Protein AF-A0A7S1WX90-F1 (afdb_monomer_lite)

pLDDT: mean 71.25, std 18.94, range [32.25, 96.88]

Structure (mmCIF, N/CA/C/O backbone):
data_AF-A0A7S1WX90-F1
#
_entry.id   AF-A0A7S1WX90-F1
#
loop_
_atom_site.group_PDB
_atom_site.id
_atom_site.type_symbol
_atom_site.label_atom_id
_atom_site.label_alt_id
_atom_site.label_comp_id
_atom_site.label_asym_id
_atom_site.label_entity_id
_atom_site.label_seq_id
_atom_site.pdbx_PDB_ins_code
_atom_site.Cartn_x
_atom_site.Cartn_y
_atom_site.Cartn_z
_atom_site.occupancy
_atom_site.B_iso_or_equiv
_atom_site.auth_seq_id
_atom_site.auth_comp_id
_atom_site.auth_asym_id
_atom_site.auth_atom_id
_atom_site.pdbx_PDB_model_num
ATOM 1 N N . LEU A 1 1 ? 24.670 -8.347 8.710 1.00 45.91 1 LEU A N 1
ATOM 2 C CA . LEU A 1 1 ? 24.540 -8.756 10.132 1.00 45.91 1 LEU A CA 1
ATOM 3 C C . LEU A 1 1 ? 23.694 -7.780 10.966 1.00 45.91 1 LEU A C 1
ATOM 5 O O . LEU A 1 1 ? 22.721 -8.216 11.562 1.00 45.91 1 LEU A O 1
ATOM 9 N N . PHE A 1 2 ? 23.994 -6.471 10.973 1.00 32.25 2 PHE A N 1
ATOM 10 C CA . PHE A 1 2 ? 23.272 -5.471 11.787 1.00 32.25 2 PHE A CA 1
ATOM 11 C C . PHE A 1 2 ? 21.766 -5.363 11.463 1.00 32.25 2 PHE A C 1
ATOM 13 O O . PHE A 1 2 ? 20.943 -5.432 12.368 1.00 32.25 2 PHE A O 1
ATOM 20 N N . CYS A 1 3 ? 21.379 -5.326 10.180 1.00 40.75 3 CYS A N 1
ATOM 21 C CA . CYS A 1 3 ? 19.959 -5.334 9.781 1.00 40.75 3 CYS A CA 1
ATOM 22 C C . CYS A 1 3 ? 19.220 -6.618 10.202 1.00 40.75 3 CYS A C 1
ATOM 24 O O . CYS A 1 3 ? 18.050 -6.568 10.570 1.00 40.75 3 CYS A O 1
ATOM 26 N N . ALA A 1 4 ? 19.908 -7.765 10.201 1.00 43.78 4 ALA A N 1
ATOM 27 C CA . ALA A 1 4 ? 19.330 -9.032 10.642 1.00 43.78 4 ALA A CA 1
ATOM 28 C C . ALA A 1 4 ? 19.119 -9.055 12.167 1.00 43.78 4 ALA A C 1
ATOM 30 O O . ALA A 1 4 ? 18.062 -9.474 12.623 1.00 43.78 4 ALA A O 1
ATOM 31 N N . LEU A 1 5 ? 20.071 -8.533 12.951 1.00 35.28 5 LEU A N 1
ATOM 32 C CA . LEU A 1 5 ? 19.946 -8.415 14.411 1.00 35.28 5 LEU A CA 1
ATOM 33 C C . LEU A 1 5 ? 18.842 -7.429 14.828 1.00 35.28 5 LEU A C 1
ATOM 35 O O . LEU A 1 5 ? 18.062 -7.729 15.730 1.00 35.28 5 LEU A O 1
ATOM 39 N N . VAL A 1 6 ? 18.719 -6.290 14.136 1.00 55.03 6 VAL A N 1
ATOM 40 C CA . VAL A 1 6 ? 17.628 -5.324 14.365 1.00 55.03 6 VAL A CA 1
ATOM 41 C C . VAL A 1 6 ? 16.267 -5.939 14.012 1.00 55.03 6 VAL A C 1
ATOM 43 O O . VAL A 1 6 ? 15.314 -5.791 14.774 1.00 55.03 6 VAL A O 1
ATOM 46 N N . SER A 1 7 ? 16.181 -6.696 12.913 1.00 58.22 7 SER A N 1
ATOM 47 C CA . SER A 1 7 ? 14.954 -7.389 12.494 1.00 58.22 7 SER A CA 1
ATOM 48 C C . SER A 1 7 ? 14.509 -8.473 13.488 1.00 58.22 7 SER A C 1
ATOM 50 O O . SER A 1 7 ? 13.318 -8.575 13.794 1.00 58.22 7 SER A O 1
ATOM 52 N N . VAL A 1 8 ? 15.448 -9.242 14.052 1.00 63.28 8 VAL A N 1
ATOM 53 C CA . VAL A 1 8 ? 15.145 -10.278 15.056 1.00 63.28 8 VAL A CA 1
ATOM 54 C C . VAL A 1 8 ? 14.651 -9.651 16.363 1.00 63.28 8 VAL A C 1
ATOM 56 O O . VAL A 1 8 ? 13.613 -10.064 16.878 1.00 63.28 8 VAL A O 1
ATOM 59 N N . ASN A 1 9 ? 15.312 -8.600 16.856 1.00 68.88 9 ASN A N 1
ATOM 60 C CA . ASN A 1 9 ? 14.881 -7.910 18.078 1.00 68.88 9 ASN A CA 1
ATOM 61 C C . ASN A 1 9 ? 13.509 -7.240 17.920 1.00 68.88 9 ASN A C 1
ATOM 63 O O . ASN A 1 9 ? 12.687 -7.299 18.833 1.00 68.88 9 ASN A O 1
ATOM 67 N N . HIS A 1 10 ? 13.229 -6.658 16.751 1.00 72.69 10 HIS A N 1
ATOM 68 C CA . HIS A 1 10 ? 11.923 -6.069 16.463 1.00 72.69 10 HIS A CA 1
ATOM 69 C C . HIS A 1 10 ? 10.814 -7.131 16.402 1.00 72.69 10 HIS A C 1
ATOM 71 O O . HIS A 1 10 ? 9.711 -6.906 16.896 1.00 72.69 10 HIS A O 1
ATOM 77 N N . SER A 1 11 ? 11.113 -8.311 15.853 1.00 72.44 11 SER A N 1
ATOM 78 C CA . SER A 1 11 ? 10.158 -9.424 15.779 1.00 72.44 11 SER A CA 1
ATOM 79 C C . SER A 1 11 ? 9.816 -9.973 17.168 1.00 72.44 11 SER A C 1
ATOM 81 O O . SER A 1 11 ? 8.644 -10.185 17.468 1.00 72.44 11 SER A O 1
ATOM 83 N N . ILE A 1 12 ? 10.811 -10.134 18.049 1.00 76.00 12 ILE A N 1
ATOM 84 C CA . ILE A 1 12 ? 10.590 -10.588 19.434 1.00 76.00 12 ILE A CA 1
ATOM 85 C C . ILE A 1 12 ? 9.771 -9.559 20.218 1.00 76.00 12 ILE A C 1
ATOM 87 O O . ILE A 1 12 ? 8.815 -9.929 20.898 1.00 76.00 12 ILE A O 1
ATOM 91 N N . ALA A 1 13 ? 10.104 -8.269 20.098 1.00 77.81 13 ALA A N 1
ATOM 92 C CA . ALA A 1 13 ? 9.351 -7.202 20.750 1.00 77.81 13 ALA A CA 1
ATOM 93 C C . ALA A 1 13 ? 7.892 -7.166 20.270 1.00 77.81 13 ALA A C 1
ATOM 95 O O . ALA A 1 13 ? 6.982 -7.072 21.090 1.00 77.81 13 ALA A O 1
ATOM 96 N N . HIS A 1 14 ? 7.659 -7.318 18.965 1.00 78.19 14 HIS A N 1
ATOM 97 C CA . HIS A 1 14 ? 6.315 -7.370 18.395 1.00 78.19 14 HIS A CA 1
ATOM 98 C C . HIS A 1 14 ? 5.509 -8.559 18.931 1.00 78.19 14 HIS A C 1
ATOM 100 O O . HIS A 1 14 ? 4.388 -8.388 19.403 1.00 78.19 14 HIS A O 1
ATOM 106 N N . VAL A 1 15 ? 6.096 -9.761 18.931 1.00 78.88 15 VAL A N 1
ATOM 107 C CA . VAL A 1 15 ? 5.449 -10.963 19.480 1.00 78.88 15 VAL A CA 1
ATOM 108 C C . VAL A 1 15 ? 5.147 -10.788 20.969 1.00 78.88 15 VAL A C 1
ATOM 110 O O . VAL A 1 15 ? 4.056 -11.140 21.415 1.00 78.88 15 VAL A O 1
ATOM 113 N N . ALA A 1 16 ? 6.064 -10.202 21.742 1.00 79.94 16 ALA A N 1
ATOM 114 C CA . ALA A 1 16 ? 5.849 -9.937 23.161 1.00 79.94 16 ALA A CA 1
ATOM 115 C C . ALA A 1 16 ? 4.702 -8.942 23.402 1.00 79.94 16 ALA A C 1
ATOM 117 O O . ALA A 1 16 ? 3.862 -9.186 24.269 1.00 79.94 16 ALA A O 1
ATOM 118 N N . VAL A 1 17 ? 4.630 -7.855 22.623 1.00 81.69 17 VAL A N 1
ATOM 119 C CA . VAL A 1 17 ? 3.549 -6.860 22.716 1.00 81.69 17 VAL A CA 1
ATOM 120 C C . VAL A 1 17 ? 2.205 -7.471 22.325 1.00 81.69 17 VAL A C 1
ATOM 122 O O . VAL A 1 17 ? 1.231 -7.282 23.051 1.00 81.69 17 VAL A O 1
ATOM 125 N N . GLU A 1 18 ? 2.144 -8.255 21.247 1.00 80.75 18 GLU A N 1
ATOM 126 C CA . GLU A 1 18 ? 0.918 -8.951 20.831 1.00 80.75 18 GLU A CA 1
ATOM 127 C C . GLU A 1 18 ? 0.458 -9.973 21.877 1.00 80.75 18 GLU A C 1
ATOM 129 O O . GLU A 1 18 ? -0.719 -10.024 22.235 1.00 80.75 18 GLU A O 1
ATOM 134 N N . THR A 1 19 ? 1.399 -10.728 22.451 1.00 79.44 19 THR A N 1
ATOM 135 C CA . THR A 1 19 ? 1.104 -11.695 23.515 1.00 79.44 19 THR A CA 1
ATOM 136 C C . THR A 1 19 ? 0.567 -10.988 24.760 1.00 79.44 19 THR A C 1
ATOM 138 O O . THR A 1 19 ? -0.454 -11.396 25.313 1.00 79.44 19 THR A O 1
ATOM 141 N N . LEU A 1 20 ? 1.192 -9.884 25.182 1.00 79.19 20 LEU A N 1
ATOM 142 C CA . LEU A 1 20 ? 0.694 -9.049 26.281 1.00 79.19 20 LEU A CA 1
ATOM 143 C C . LEU A 1 20 ? -0.696 -8.481 25.977 1.00 79.19 20 LEU A C 1
ATOM 145 O O . LEU A 1 20 ? -1.568 -8.500 26.847 1.00 79.19 20 LEU A O 1
ATOM 149 N N . ALA A 1 21 ? -0.927 -8.034 24.745 1.00 76.94 21 ALA A N 1
ATOM 150 C CA . ALA A 1 21 ? -2.215 -7.518 24.304 1.00 76.94 21 ALA A CA 1
ATOM 151 C C . ALA A 1 21 ? -3.326 -8.583 24.290 1.00 76.94 21 ALA A C 1
ATOM 153 O O . ALA A 1 21 ? -4.495 -8.220 24.384 1.00 76.94 21 ALA A O 1
ATOM 154 N N . CYS A 1 22 ? -2.995 -9.875 24.220 1.00 78.00 22 CYS A N 1
ATOM 155 C CA . CYS A 1 22 ? -3.947 -10.975 24.409 1.00 78.00 22 CYS A CA 1
ATOM 156 C C . CYS A 1 22 ? -4.141 -11.355 25.879 1.00 78.00 22 CYS A C 1
ATOM 158 O O . CYS A 1 22 ? -5.268 -11.556 26.334 1.00 78.00 22 CYS A O 1
ATOM 160 N N . VAL A 1 23 ? -3.045 -11.467 26.633 1.00 80.94 23 VAL A N 1
ATOM 161 C CA . VAL A 1 23 ? -3.073 -11.956 28.016 1.00 80.94 23 VAL A CA 1
ATOM 162 C C . VAL A 1 23 ? -3.728 -10.939 28.947 1.00 80.94 23 VAL A C 1
ATOM 164 O O . VAL A 1 23 ? -4.500 -11.329 29.819 1.00 80.94 23 VAL A O 1
ATOM 167 N N . VAL A 1 24 ? -3.490 -9.638 28.759 1.00 81.19 24 VAL A N 1
ATOM 168 C CA . VAL A 1 24 ? -4.039 -8.592 29.639 1.00 81.19 24 VAL A CA 1
ATOM 169 C C . VAL A 1 24 ? -5.579 -8.573 29.638 1.00 81.19 24 VAL A C 1
ATOM 171 O O . VAL A 1 24 ? -6.150 -8.636 30.730 1.00 81.19 24 VAL A O 1
ATOM 174 N N . PRO A 1 25 ? -6.281 -8.557 28.485 1.00 79.50 25 PRO A N 1
ATOM 175 C CA . PRO A 1 25 ? -7.741 -8.686 28.427 1.00 79.50 25 PRO A CA 1
ATOM 176 C C . PRO A 1 25 ? -8.279 -9.950 29.102 1.00 79.50 25 PRO A C 1
ATOM 178 O O . PRO A 1 25 ? -9.263 -9.876 29.837 1.00 79.50 25 PRO A O 1
ATOM 181 N N . LEU A 1 26 ? -7.626 -11.099 28.891 1.00 79.06 26 LEU A N 1
ATOM 182 C CA . LEU A 1 26 ? -8.035 -12.379 29.476 1.00 79.06 26 LEU A CA 1
ATOM 183 C C . LEU A 1 26 ? -7.852 -12.404 30.994 1.00 79.06 26 LEU A C 1
ATOM 185 O O . LEU A 1 26 ? -8.763 -12.802 31.715 1.00 79.06 26 LEU A O 1
ATOM 189 N N . VAL A 1 27 ? -6.703 -11.946 31.491 1.00 81.94 27 VAL A N 1
ATOM 190 C CA . VAL A 1 27 ? -6.434 -11.838 32.930 1.00 81.94 27 VAL A CA 1
ATOM 191 C C . VAL A 1 27 ? -7.398 -10.846 33.570 1.00 81.94 27 VAL A C 1
ATOM 193 O O . VAL A 1 27 ? -7.916 -11.112 34.651 1.00 81.94 27 VAL A O 1
ATOM 196 N N . TRP A 1 28 ? -7.696 -9.732 32.897 1.00 83.06 28 TRP A N 1
ATOM 197 C CA . TRP A 1 28 ? -8.679 -8.760 33.368 1.00 83.06 28 TRP A CA 1
ATOM 198 C C . TRP A 1 28 ? -10.084 -9.368 33.465 1.00 83.06 28 TRP A C 1
ATOM 200 O O . TRP A 1 28 ? -10.750 -9.220 34.494 1.00 83.06 28 TRP A O 1
ATOM 210 N N . CYS A 1 29 ? -10.503 -10.093 32.428 1.00 80.44 29 CYS A N 1
ATOM 211 C CA . CYS A 1 29 ? -11.756 -10.835 32.391 1.00 80.44 29 CYS A CA 1
ATOM 212 C C . CYS A 1 29 ? -11.834 -11.863 33.527 1.00 80.44 29 CYS A C 1
ATOM 214 O O . CYS A 1 29 ? -12.773 -11.833 34.316 1.00 80.44 29 CYS A O 1
ATOM 216 N N . ALA A 1 30 ? -10.810 -12.709 33.670 1.00 81.56 30 ALA A N 1
ATOM 217 C CA . ALA A 1 30 ? -10.735 -13.753 34.691 1.00 81.56 30 ALA A CA 1
ATOM 218 C C . ALA A 1 30 ? -10.659 -13.194 36.122 1.00 81.56 30 ALA A C 1
ATOM 220 O O . ALA A 1 30 ? -11.155 -13.810 37.064 1.00 81.56 30 ALA A O 1
ATOM 221 N N . ALA A 1 31 ? -10.032 -12.030 36.307 1.00 79.75 31 ALA A N 1
ATOM 222 C CA . ALA A 1 31 ? -9.997 -11.342 37.592 1.00 79.75 31 ALA A CA 1
ATOM 223 C C . ALA A 1 31 ? -11.351 -10.705 37.937 1.00 79.75 31 ALA A C 1
ATOM 225 O O . ALA A 1 31 ? -11.713 -10.644 39.111 1.00 79.75 31 ALA A O 1
ATOM 226 N N . SER A 1 32 ? -12.095 -10.243 36.929 1.00 74.38 32 SER A N 1
ATOM 227 C CA . SER A 1 32 ? -13.392 -9.577 37.107 1.00 74.38 32 SER A CA 1
ATOM 228 C C . SER A 1 32 ? -14.566 -10.556 37.184 1.00 74.38 32 SER A C 1
ATOM 230 O O . SER A 1 32 ? -15.589 -10.215 37.763 1.00 74.38 32 SER A O 1
ATOM 232 N N . SER A 1 33 ? -14.416 -11.774 36.657 1.00 74.44 33 SER A N 1
ATOM 233 C CA . SER A 1 33 ? -15.447 -12.816 36.679 1.00 74.44 33 SER A CA 1
ATOM 234 C C . SER A 1 33 ? -15.503 -13.613 37.985 1.00 74.44 33 SER A C 1
ATOM 236 O O . SER A 1 33 ? -16.362 -14.479 38.133 1.00 74.44 33 SER A O 1
ATOM 238 N N . ARG A 1 34 ? -14.583 -13.387 38.934 1.00 77.12 34 ARG A N 1
ATOM 239 C CA . ARG A 1 34 ? -14.597 -14.107 40.215 1.00 77.12 34 ARG A CA 1
ATOM 240 C C . ARG A 1 34 ? -15.757 -13.599 41.076 1.00 77.12 34 ARG A C 1
ATOM 242 O O . ARG A 1 34 ? -15.736 -12.425 41.452 1.00 77.12 34 ARG A O 1
ATOM 249 N N . PRO A 1 35 ? -16.732 -14.455 41.432 1.00 68.75 35 PRO A N 1
ATOM 250 C CA . PRO A 1 35 ? -17.811 -14.044 42.314 1.00 68.75 35 PRO A CA 1
ATOM 251 C C . PRO A 1 35 ? -17.245 -13.651 43.690 1.00 68.75 35 PRO A C 1
ATOM 253 O O . PRO A 1 35 ? -16.261 -14.249 44.149 1.00 68.75 35 PRO A O 1
ATOM 256 N N . PRO A 1 36 ? -17.831 -12.648 44.367 1.00 70.12 36 PRO A N 1
ATOM 257 C CA . PRO A 1 36 ? -17.462 -12.340 45.742 1.00 70.12 36 PRO A CA 1
ATOM 258 C C . PRO A 1 36 ? -17.718 -13.568 46.630 1.00 70.12 36 PRO A C 1
ATOM 260 O O . PRO A 1 36 ? -18.739 -14.236 46.490 1.00 70.12 36 PRO A O 1
ATOM 263 N N . LYS A 1 37 ? -16.791 -13.868 47.552 1.00 78.31 37 LYS A N 1
ATOM 264 C CA . LYS A 1 37 ? -16.920 -15.012 48.479 1.00 78.31 37 LYS A CA 1
ATOM 265 C C . LYS A 1 37 ? -18.134 -14.893 49.411 1.00 78.31 37 LYS A C 1
ATOM 267 O O . LYS A 1 37 ? -18.677 -15.910 49.825 1.00 78.31 37 LYS A O 1
ATOM 272 N N . ASP A 1 38 ? -18.572 -13.667 49.692 1.00 82.06 38 ASP A N 1
ATOM 273 C CA . ASP A 1 38 ? -19.698 -13.382 50.576 1.00 82.06 38 ASP A CA 1
ATOM 274 C C . ASP A 1 38 ? -20.927 -12.981 49.750 1.00 82.06 38 ASP A C 1
ATOM 276 O O . ASP A 1 38 ? -21.017 -11.850 49.269 1.00 82.06 38 ASP A O 1
ATOM 280 N N . ALA A 1 39 ? -21.904 -13.883 49.620 1.00 66.25 39 ALA A N 1
ATOM 281 C CA . ALA A 1 39 ? -23.134 -13.646 48.852 1.00 66.25 39 ALA A CA 1
ATOM 282 C C . ALA A 1 39 ? -24.009 -12.496 49.402 1.00 66.25 39 ALA A C 1
ATOM 284 O O . ALA A 1 39 ? -24.847 -11.959 48.683 1.00 66.25 39 ALA A O 1
ATOM 285 N N . GLN A 1 40 ? -23.815 -12.102 50.666 1.00 71.25 40 GLN A N 1
ATOM 286 C CA . GLN A 1 40 ? -24.545 -1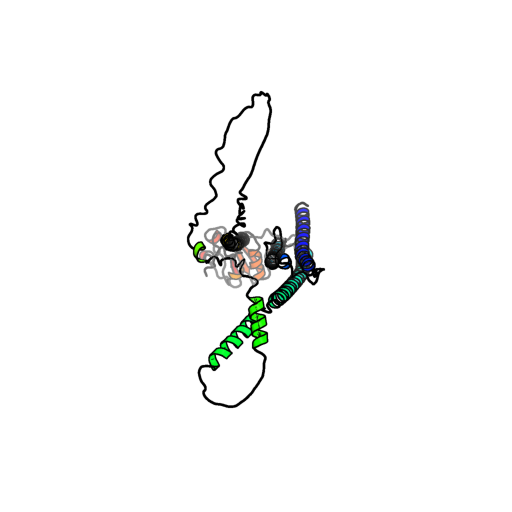0.998 51.305 1.00 71.25 40 GLN A CA 1
ATOM 287 C C . GLN A 1 40 ? -23.892 -9.626 51.106 1.00 71.25 40 GLN A C 1
ATOM 289 O O . GLN A 1 40 ? -24.517 -8.600 51.382 1.00 71.25 40 GLN A O 1
ATOM 294 N N . LYS A 1 41 ? -22.640 -9.569 50.638 1.00 68.25 41 LYS A N 1
ATOM 295 C CA . LYS A 1 41 ? -21.982 -8.289 50.386 1.00 68.25 41 LYS A CA 1
ATOM 296 C C . LYS A 1 41 ? -22.552 -7.735 49.085 1.00 68.25 41 LYS A C 1
ATOM 298 O O . LYS A 1 41 ? -22.323 -8.308 48.022 1.00 68.25 41 LYS A O 1
ATOM 303 N N . LEU A 1 42 ? -23.322 -6.645 49.193 1.00 62.12 42 LEU A N 1
ATOM 304 C CA . LEU A 1 42 ? -23.796 -5.857 48.051 1.00 62.12 42 LEU A CA 1
ATOM 305 C C . LEU A 1 42 ? -22.676 -5.771 47.010 1.00 62.12 42 LEU A C 1
ATOM 307 O O . LEU A 1 42 ? -21.537 -5.480 47.389 1.00 62.12 42 LEU A O 1
ATOM 311 N N . TRP A 1 43 ? -23.001 -6.041 45.740 1.00 62.53 43 TRP A N 1
ATOM 312 C CA . TRP A 1 43 ? -22.027 -6.042 44.648 1.00 62.53 43 TRP A CA 1
ATOM 313 C C . TRP A 1 43 ? -21.120 -4.814 44.770 1.00 62.53 43 TRP A C 1
ATOM 315 O O . TRP A 1 43 ? -21.619 -3.685 44.717 1.00 62.53 43 TRP A O 1
ATOM 325 N N . PRO A 1 44 ? -19.816 -5.008 45.018 1.00 62.88 44 PRO A N 1
ATOM 326 C CA . PRO A 1 44 ? -18.953 -3.898 45.364 1.00 62.88 44 PRO A CA 1
ATOM 327 C C . PRO A 1 44 ? -18.873 -2.940 44.170 1.00 62.88 44 PRO A C 1
ATOM 329 O O . PRO A 1 44 ? -18.664 -3.380 43.041 1.00 62.88 44 PRO A O 1
ATOM 332 N N . GLU A 1 45 ? -18.982 -1.623 44.404 1.00 66.88 45 GLU A N 1
ATOM 333 C CA . GLU A 1 45 ? -18.709 -0.583 43.383 1.00 66.88 45 GLU A CA 1
ATOM 334 C C . GLU A 1 45 ? -17.338 -0.796 42.704 1.00 66.88 45 GLU A C 1
ATOM 336 O O . GLU A 1 45 ? -17.097 -0.368 41.572 1.00 66.88 45 GLU A O 1
ATOM 341 N N . GLU A 1 46 ? -16.459 -1.535 43.379 1.00 68.44 46 GLU A N 1
ATOM 342 C CA . GLU A 1 46 ? -15.168 -2.019 42.910 1.00 68.44 46 GLU A CA 1
ATOM 343 C C . GLU A 1 46 ? -15.253 -2.902 41.660 1.00 68.44 46 GLU A C 1
ATOM 345 O O . GLU A 1 46 ? -14.284 -2.956 40.911 1.00 68.44 46 GLU A O 1
ATOM 350 N N . ALA A 1 47 ? -16.375 -3.579 41.398 1.00 68.25 47 ALA A N 1
ATOM 351 C CA . ALA A 1 47 ? -16.565 -4.372 40.184 1.00 68.25 47 ALA A CA 1
ATOM 352 C C . ALA A 1 47 ? -16.721 -3.476 38.943 1.00 68.25 47 ALA A C 1
ATOM 354 O O . ALA A 1 47 ? -16.157 -3.768 37.890 1.00 68.25 47 ALA A O 1
ATOM 355 N N . ALA A 1 48 ? -17.418 -2.343 39.074 1.00 72.56 48 ALA A N 1
ATOM 356 C CA . ALA A 1 48 ? -17.636 -1.400 37.975 1.00 72.56 48 ALA A CA 1
ATOM 357 C C . ALA A 1 48 ? -16.446 -0.446 37.768 1.00 72.56 48 ALA A C 1
ATOM 359 O O . ALA A 1 48 ? -16.134 -0.055 36.635 1.00 72.56 48 ALA A O 1
ATOM 360 N N . TYR A 1 49 ? -15.754 -0.084 38.853 1.00 76.69 49 TYR A N 1
ATOM 361 C CA . TYR A 1 49 ? -14.657 0.880 38.833 1.00 76.69 49 TYR A CA 1
ATOM 362 C C . TYR A 1 49 ? -13.336 0.273 39.318 1.00 76.69 49 TYR A C 1
ATOM 364 O O . TYR A 1 49 ? -13.253 -0.372 40.356 1.00 76.69 49 TYR A O 1
ATOM 372 N N . GLY A 1 50 ? -12.264 0.487 38.558 1.00 74.50 50 GLY A N 1
ATOM 373 C CA . GLY A 1 50 ? -10.921 -0.011 38.856 1.00 74.50 50 GLY A CA 1
ATOM 374 C C . GLY A 1 50 ? -9.875 1.097 38.962 1.00 74.50 50 GLY A C 1
ATOM 375 O O . GLY A 1 50 ? -10.158 2.286 38.766 1.00 74.50 50 GLY A O 1
ATOM 376 N N . GLY A 1 51 ? -8.646 0.675 39.268 1.00 70.75 51 GLY A N 1
ATOM 377 C CA . GLY A 1 51 ? -7.459 1.527 39.352 1.00 70.75 51 GLY A CA 1
ATOM 378 C C . GLY A 1 51 ? -7.291 2.262 40.690 1.00 70.75 51 GLY A C 1
ATOM 379 O O . GLY A 1 51 ? -8.135 2.139 41.585 1.00 70.75 51 GLY A O 1
ATOM 380 N N . PRO A 1 52 ? -6.206 3.047 40.839 1.00 63.44 52 PRO A N 1
ATOM 381 C CA . PRO A 1 52 ? -5.973 3.844 42.037 1.00 63.44 52 PRO A CA 1
ATOM 382 C C . PRO A 1 52 ? -7.173 4.769 42.284 1.00 63.44 52 PRO A C 1
ATOM 384 O O . PRO A 1 52 ? -7.546 5.591 41.442 1.00 63.44 52 PRO A O 1
ATOM 387 N N . CYS A 1 53 ? -7.796 4.600 43.452 1.00 72.38 53 CYS A N 1
ATOM 388 C CA . CYS A 1 53 ? -8.995 5.306 43.915 1.00 72.38 53 CYS A CA 1
ATOM 389 C C . CYS A 1 53 ? -10.342 4.914 43.268 1.00 72.38 53 CYS A C 1
ATOM 391 O O . CYS A 1 53 ? -11.285 5.689 43.432 1.00 72.38 53 CYS A O 1
ATOM 393 N N . GLN A 1 54 ? -10.460 3.782 42.551 1.00 73.56 54 GLN A N 1
ATOM 394 C CA . GLN A 1 54 ? -11.736 3.299 41.971 1.00 73.56 54 GLN A CA 1
ATOM 395 C C . GLN A 1 54 ? -12.421 4.348 41.073 1.00 73.56 54 GLN A C 1
ATOM 397 O O . GLN A 1 54 ? -13.615 4.625 41.173 1.00 73.56 54 GLN A O 1
ATOM 402 N N . ARG A 1 55 ? -11.642 5.026 40.223 1.00 73.06 55 ARG A N 1
ATOM 403 C CA . ARG A 1 55 ? -12.142 6.149 39.403 1.00 73.06 55 ARG A CA 1
ATOM 404 C C . ARG A 1 55 ? -12.293 5.828 37.930 1.00 73.06 55 ARG A C 1
ATOM 406 O O . ARG A 1 55 ? -12.947 6.607 37.236 1.00 73.06 55 ARG A O 1
ATOM 413 N N . LEU A 1 56 ? -11.678 4.751 37.451 1.00 74.81 56 LEU A N 1
ATOM 414 C CA . LEU A 1 56 ? -11.725 4.390 36.044 1.00 74.81 56 LEU A CA 1
ATOM 415 C C . LEU A 1 56 ? -12.827 3.350 35.823 1.00 74.81 56 LEU A C 1
ATOM 417 O O . LEU A 1 56 ? -12.751 2.280 36.427 1.00 74.81 56 LEU A O 1
ATOM 421 N N . PRO A 1 57 ? -13.847 3.633 34.991 1.00 81.56 57 PRO A N 1
ATOM 422 C CA . PRO A 1 57 ? -14.816 2.615 34.604 1.00 81.56 57 PRO A CA 1
ATOM 423 C C . PRO A 1 57 ? -14.071 1.494 33.881 1.00 81.56 57 PRO A C 1
ATOM 425 O O . PRO A 1 57 ? -13.435 1.733 32.849 1.00 81.56 57 PRO A O 1
ATOM 428 N N . ARG A 1 58 ? -14.093 0.284 34.454 1.00 81.06 58 ARG A N 1
ATOM 429 C CA . ARG A 1 58 ? -13.230 -0.809 33.986 1.00 81.06 58 ARG A CA 1
ATOM 430 C C . ARG A 1 58 ? -13.559 -1.215 32.549 1.00 81.06 58 ARG A C 1
ATOM 432 O O . ARG A 1 58 ? -12.642 -1.409 31.763 1.00 81.06 58 ARG A O 1
ATOM 439 N N . PHE A 1 59 ? -14.846 -1.238 32.194 1.00 82.56 59 PHE A N 1
ATOM 440 C CA . PHE A 1 59 ? -15.304 -1.524 30.831 1.00 82.56 59 PHE A CA 1
ATOM 441 C C . PHE A 1 59 ? -14.784 -0.506 29.814 1.00 82.56 59 PHE A C 1
ATOM 443 O O . PHE A 1 59 ? -14.282 -0.893 28.769 1.00 82.56 59 PHE A O 1
ATOM 450 N N . THR A 1 60 ? -14.807 0.793 30.132 1.00 81.88 60 THR A N 1
ATOM 451 C CA . THR A 1 60 ? -14.253 1.812 29.227 1.00 81.88 60 THR A CA 1
ATOM 452 C C . THR A 1 60 ? -12.744 1.650 29.062 1.00 81.88 60 THR A C 1
ATOM 454 O O . THR A 1 60 ? -12.238 1.785 27.954 1.00 81.88 60 THR A O 1
ATOM 457 N N . ALA A 1 61 ? -12.023 1.341 30.146 1.00 82.75 61 ALA A N 1
ATOM 458 C CA . ALA A 1 61 ? -10.588 1.069 30.077 1.00 82.75 61 ALA A CA 1
ATOM 459 C C . ALA A 1 61 ? -10.290 -0.144 29.183 1.00 82.75 61 ALA A C 1
ATOM 461 O O . ALA A 1 61 ? -9.398 -0.075 28.341 1.00 82.75 61 ALA A O 1
ATOM 462 N N . PHE A 1 62 ? -11.072 -1.216 29.334 1.00 84.25 62 PHE A N 1
ATOM 463 C CA . PHE A 1 62 ? -10.994 -2.411 28.504 1.00 84.25 62 PHE A CA 1
ATOM 464 C C . PHE A 1 62 ? -11.246 -2.091 27.025 1.00 84.25 62 PHE A C 1
ATOM 466 O O . PHE A 1 62 ? -10.414 -2.427 26.190 1.00 84.25 62 PHE A O 1
ATOM 473 N N . SER A 1 63 ? -12.329 -1.377 26.696 1.00 83.94 63 SER A N 1
ATOM 474 C CA . SER A 1 63 ? -12.644 -1.004 25.311 1.00 83.94 63 SER A CA 1
ATOM 475 C C . SER A 1 63 ? -11.545 -0.152 24.675 1.00 83.94 63 SER A C 1
ATOM 477 O O . SER A 1 63 ? -11.164 -0.395 23.535 1.00 83.94 63 SER A O 1
ATOM 479 N N . VAL A 1 64 ? -11.000 0.826 25.408 1.00 84.25 64 VAL A N 1
ATOM 480 C CA . VAL A 1 64 ? -9.909 1.677 24.904 1.00 84.25 64 VAL A CA 1
ATOM 481 C C . VAL A 1 64 ? -8.640 0.863 24.663 1.00 84.25 64 VAL A C 1
ATOM 483 O O . VAL A 1 64 ? -8.010 1.027 23.621 1.00 84.25 64 VAL A O 1
ATOM 486 N N . LEU A 1 65 ? -8.273 -0.027 25.591 1.00 82.50 65 LEU A N 1
ATOM 487 C CA . LEU A 1 65 ? -7.116 -0.911 25.425 1.00 82.50 65 LEU A CA 1
ATOM 488 C C . LEU A 1 65 ? -7.300 -1.870 24.245 1.00 82.50 65 LEU A C 1
ATOM 490 O O . LEU A 1 65 ? -6.361 -2.052 23.476 1.00 82.50 65 LEU A O 1
ATOM 494 N N . ALA A 1 66 ? -8.499 -2.429 24.069 1.00 83.69 66 ALA A N 1
ATOM 495 C CA . ALA A 1 66 ? -8.814 -3.308 22.949 1.00 83.69 66 ALA A CA 1
ATOM 496 C C . ALA A 1 66 ? -8.646 -2.576 21.608 1.00 83.69 66 ALA A C 1
ATOM 498 O O . ALA A 1 66 ? -7.868 -3.024 20.768 1.00 83.69 66 ALA A O 1
ATOM 499 N N . VAL A 1 67 ? -9.262 -1.399 21.450 1.00 83.56 67 VAL A N 1
ATOM 500 C CA . VAL A 1 67 ? -9.134 -0.579 20.231 1.00 83.56 67 VAL A CA 1
ATOM 501 C C . VAL A 1 67 ? -7.678 -0.182 19.977 1.00 83.56 67 VAL A C 1
ATOM 503 O O . VAL A 1 67 ? -7.191 -0.309 18.856 1.00 83.56 67 VAL A O 1
ATOM 506 N N . ALA A 1 68 ? -6.952 0.261 21.008 1.00 83.31 68 ALA A N 1
ATOM 507 C CA . ALA A 1 68 ? -5.541 0.614 20.868 1.00 83.31 68 ALA A CA 1
ATOM 508 C C . ALA A 1 68 ? -4.689 -0.588 20.429 1.00 83.31 68 ALA A C 1
ATOM 510 O O . ALA A 1 68 ? -3.814 -0.440 19.577 1.00 83.31 68 ALA A O 1
ATOM 511 N N . SER A 1 69 ? -4.964 -1.778 20.972 1.00 82.88 69 SER A N 1
ATOM 512 C CA . SER A 1 69 ? -4.256 -3.002 20.595 1.00 82.88 69 SER A CA 1
ATOM 513 C C . SER A 1 69 ? -4.556 -3.451 19.162 1.00 82.88 69 SER A C 1
ATOM 515 O O . SER A 1 69 ? -3.643 -3.886 18.466 1.00 82.88 69 SER A O 1
ATOM 517 N N . GLU A 1 70 ? -5.791 -3.284 18.678 1.00 84.81 70 GLU A N 1
ATOM 518 C CA . GLU A 1 70 ? -6.134 -3.585 17.283 1.00 84.81 70 GLU A CA 1
ATOM 519 C C . GLU A 1 70 ? -5.483 -2.616 16.302 1.00 84.81 70 GLU A C 1
ATOM 521 O O . GLU A 1 70 ? -4.927 -3.046 15.291 1.00 84.81 70 GLU A O 1
ATOM 526 N N . LEU A 1 71 ? -5.489 -1.318 16.615 1.00 85.38 71 LEU A N 1
ATOM 527 C CA . LEU A 1 71 ? -4.796 -0.318 15.805 1.00 85.38 71 LEU A CA 1
ATOM 528 C C . LEU A 1 71 ? -3.296 -0.608 15.740 1.00 85.38 71 LEU A C 1
ATOM 530 O O . LEU A 1 71 ? -2.717 -0.568 14.657 1.00 85.38 71 LEU A O 1
ATOM 534 N N . TYR A 1 72 ? -2.679 -0.950 16.874 1.00 84.62 72 TYR A N 1
ATOM 535 C CA . TYR A 1 72 ? -1.265 -1.317 16.921 1.00 84.62 72 TYR A CA 1
ATOM 536 C C . TYR A 1 72 ? -0.964 -2.561 16.076 1.00 84.62 72 TYR A C 1
ATOM 538 O O . TYR A 1 72 ? -0.015 -2.549 15.293 1.00 84.62 72 TYR A O 1
ATOM 546 N N . SER A 1 73 ? -1.786 -3.605 16.198 1.00 84.62 73 SER A N 1
ATOM 547 C CA . SER A 1 73 ? -1.620 -4.872 15.478 1.00 84.62 73 SER A CA 1
ATOM 548 C C . SER A 1 73 ? -1.763 -4.689 13.963 1.00 84.62 73 SER A C 1
ATOM 550 O O . SER A 1 73 ? -0.911 -5.117 13.184 1.00 84.62 73 SER A O 1
ATOM 552 N N . THR A 1 74 ? -2.785 -3.936 13.544 1.00 84.44 74 THR A N 1
ATOM 553 C CA . THR A 1 74 ? -3.061 -3.635 12.131 1.00 84.44 74 THR A CA 1
ATOM 554 C C . THR A 1 74 ? -1.960 -2.775 11.522 1.00 84.44 74 THR A C 1
ATOM 556 O O . THR A 1 74 ? -1.471 -3.063 10.429 1.00 84.44 74 THR A O 1
ATOM 559 N N . PHE A 1 75 ? -1.531 -1.738 12.246 1.00 85.75 75 PHE A N 1
ATOM 560 C CA . PHE A 1 75 ? -0.447 -0.863 11.814 1.00 85.75 75 PHE A CA 1
ATOM 561 C C . PHE A 1 75 ? 0.872 -1.625 11.691 1.00 85.75 75 PHE A C 1
ATOM 563 O O . PHE A 1 75 ? 1.569 -1.484 10.691 1.00 85.75 75 PHE A O 1
ATOM 570 N N . SER A 1 76 ? 1.201 -2.461 12.673 1.00 84.12 76 SER A N 1
ATOM 571 C CA . SER A 1 76 ? 2.457 -3.209 12.675 1.00 84.12 76 SER A CA 1
ATOM 572 C C . SER A 1 76 ? 2.495 -4.272 11.576 1.00 84.12 76 SER A C 1
ATOM 574 O O . SER A 1 76 ? 3.516 -4.413 10.905 1.00 84.12 76 SER A O 1
ATOM 576 N N . ALA A 1 77 ? 1.378 -4.961 11.320 1.00 84.50 77 ALA A N 1
ATOM 577 C CA . ALA A 1 77 ? 1.260 -5.894 10.202 1.00 84.50 77 ALA A CA 1
ATOM 578 C C . ALA A 1 77 ? 1.418 -5.185 8.845 1.00 84.50 77 ALA A C 1
ATOM 580 O O . ALA A 1 77 ? 2.202 -5.627 8.006 1.00 84.50 77 ALA A O 1
ATOM 581 N N . ALA A 1 78 ? 0.736 -4.051 8.647 1.00 85.62 78 ALA A N 1
ATOM 582 C CA . ALA A 1 78 ? 0.854 -3.257 7.424 1.00 85.62 78 ALA A CA 1
ATOM 583 C C . ALA A 1 78 ? 2.281 -2.721 7.226 1.00 85.62 78 ALA A C 1
ATOM 585 O O . ALA A 1 78 ? 2.826 -2.785 6.125 1.00 85.62 78 ALA A O 1
ATOM 586 N N . TRP A 1 79 ? 2.909 -2.246 8.303 1.00 86.12 79 TRP A N 1
ATOM 587 C CA . TRP A 1 79 ? 4.284 -1.755 8.291 1.00 86.12 79 TRP A CA 1
ATOM 588 C C . TRP A 1 79 ? 5.288 -2.848 7.912 1.00 86.12 79 TRP A C 1
ATOM 590 O O . TRP A 1 79 ? 6.180 -2.605 7.102 1.00 86.12 79 TRP A O 1
ATOM 600 N N . LEU A 1 80 ? 5.133 -4.062 8.455 1.00 84.19 80 LEU A N 1
ATOM 601 C CA . LEU A 1 80 ? 5.995 -5.200 8.127 1.00 84.19 80 LEU A CA 1
ATOM 602 C C . LEU A 1 80 ? 5.901 -5.596 6.651 1.00 84.19 80 LEU A C 1
ATOM 604 O O . LEU A 1 80 ? 6.930 -5.883 6.046 1.00 84.19 80 LEU A O 1
ATOM 608 N N . VAL A 1 81 ? 4.698 -5.579 6.067 1.00 84.75 81 VAL A N 1
ATOM 609 C CA . VAL A 1 81 ? 4.503 -5.858 4.635 1.00 84.75 81 VAL A CA 1
ATOM 610 C C . VAL A 1 81 ? 5.126 -4.754 3.782 1.00 84.75 81 VAL A C 1
ATOM 612 O O . VAL A 1 81 ? 5.846 -5.049 2.834 1.00 84.75 81 VAL A O 1
ATOM 615 N N . ALA A 1 82 ? 4.900 -3.486 4.137 1.00 86.62 82 ALA A N 1
ATOM 616 C CA . ALA A 1 82 ? 5.411 -2.343 3.382 1.00 86.62 82 ALA A CA 1
ATOM 617 C C . ALA A 1 82 ? 6.947 -2.253 3.383 1.00 86.62 82 ALA A C 1
ATOM 619 O O . ALA A 1 82 ? 7.537 -1.793 2.409 1.00 86.62 82 ALA A O 1
ATOM 620 N N . MET A 1 83 ? 7.595 -2.687 4.467 1.00 85.25 83 MET A N 1
ATOM 621 C CA . MET A 1 83 ? 9.052 -2.619 4.627 1.00 85.25 83 MET A CA 1
ATOM 622 C C . MET A 1 83 ? 9.784 -3.905 4.221 1.00 85.25 83 MET A C 1
ATOM 624 O O . MET A 1 83 ? 11.010 -3.960 4.334 1.00 85.25 83 MET A O 1
ATOM 628 N N . ALA A 1 84 ? 9.079 -4.949 3.778 1.00 84.56 84 ALA A N 1
ATOM 629 C CA . ALA A 1 84 ? 9.708 -6.208 3.397 1.00 84.56 84 ALA A CA 1
ATOM 630 C C . ALA A 1 84 ? 10.462 -6.071 2.054 1.00 84.56 84 ALA A C 1
ATOM 632 O O . ALA A 1 84 ? 9.847 -5.729 1.044 1.00 84.56 84 ALA A O 1
ATOM 633 N N . PRO A 1 85 ? 11.781 -6.355 1.990 1.00 87.94 85 PRO A N 1
ATOM 634 C CA . PRO A 1 85 ? 12.479 -6.426 0.709 1.00 87.94 85 PRO A CA 1
ATOM 635 C C . PRO A 1 85 ? 11.913 -7.528 -0.199 1.00 87.94 85 PRO A C 1
ATOM 637 O O . PRO A 1 85 ? 11.448 -8.561 0.278 1.00 87.94 85 PRO A O 1
ATOM 640 N N . CYS A 1 86 ? 12.043 -7.354 -1.519 1.00 87.94 86 CYS A N 1
ATOM 641 C CA . CYS A 1 86 ? 11.513 -8.292 -2.523 1.00 87.94 86 CYS A CA 1
ATOM 642 C C . CYS A 1 86 ? 12.071 -9.725 -2.399 1.00 87.94 86 CYS A C 1
ATOM 644 O O . CYS A 1 86 ? 11.429 -10.669 -2.843 1.00 87.94 86 CYS A O 1
ATOM 646 N N . ASN A 1 87 ? 13.237 -9.893 -1.765 1.00 91.00 87 ASN A N 1
ATOM 647 C CA . ASN A 1 87 ? 13.912 -11.186 -1.598 1.00 91.00 87 ASN A CA 1
ATOM 648 C C . ASN A 1 87 ? 13.721 -11.803 -0.199 1.00 91.00 87 ASN A C 1
ATOM 650 O O . ASN A 1 87 ? 14.500 -12.667 0.204 1.00 91.00 87 ASN A O 1
ATOM 654 N N . VAL A 1 88 ? 12.747 -11.339 0.591 1.00 88.00 88 VAL A N 1
ATOM 655 C CA . VAL A 1 88 ? 12.468 -11.937 1.906 1.00 88.00 88 VAL A CA 1
ATOM 656 C C . VAL A 1 88 ? 11.745 -13.265 1.744 1.00 88.00 88 VAL A C 1
ATOM 658 O O . VAL A 1 88 ? 10.793 -13.384 0.978 1.00 88.00 88 VAL A O 1
ATOM 661 N N . GLU A 1 89 ? 12.170 -14.260 2.521 1.00 90.88 89 GLU A N 1
ATOM 662 C CA . GLU A 1 89 ? 11.479 -15.542 2.588 1.00 90.88 89 GLU A CA 1
ATOM 663 C C . GLU A 1 89 ? 10.009 -15.338 3.006 1.00 90.88 89 GLU A C 1
ATOM 665 O O . GLU A 1 89 ? 9.742 -14.715 4.043 1.00 90.88 89 GLU A O 1
ATOM 670 N N . PRO A 1 90 ? 9.038 -15.884 2.253 1.00 85.81 90 PRO A N 1
ATOM 671 C CA . PRO A 1 90 ? 7.621 -15.547 2.407 1.00 85.81 90 PRO A CA 1
ATOM 672 C C . PRO A 1 90 ? 7.075 -15.866 3.805 1.00 85.81 90 PRO A C 1
ATOM 674 O O . PRO A 1 90 ? 6.208 -15.156 4.317 1.00 85.81 90 PRO A O 1
ATOM 677 N N . TRP A 1 91 ? 7.623 -16.883 4.479 1.00 84.19 91 TRP A N 1
ATOM 678 C CA . TRP A 1 91 ? 7.194 -17.269 5.823 1.00 84.19 91 TRP A CA 1
ATOM 679 C C . TRP A 1 91 ? 7.396 -16.158 6.863 1.00 84.19 91 TRP A C 1
ATOM 681 O O . TRP A 1 91 ? 6.623 -16.088 7.815 1.00 84.19 91 TRP A O 1
ATOM 691 N N . ARG A 1 92 ? 8.366 -15.248 6.681 1.00 81.94 92 ARG A N 1
ATOM 692 C CA . ARG A 1 92 ? 8.592 -14.128 7.616 1.00 81.94 92 ARG A CA 1
ATOM 693 C C . ARG A 1 92 ? 7.466 -13.101 7.603 1.00 81.94 92 ARG A C 1
ATOM 695 O O . ARG A 1 92 ? 7.250 -12.436 8.610 1.00 81.94 92 ARG A O 1
ATOM 702 N N . VAL A 1 93 ? 6.755 -12.984 6.483 1.00 82.75 93 VAL A N 1
ATOM 703 C CA . VAL A 1 93 ? 5.585 -12.107 6.338 1.00 82.75 93 VAL A CA 1
ATOM 704 C C . VAL A 1 93 ? 4.304 -12.857 6.716 1.00 82.75 93 VAL A C 1
ATOM 706 O O . VAL A 1 93 ? 3.424 -12.295 7.363 1.00 82.75 93 VAL A O 1
ATOM 709 N N . ILE A 1 94 ? 4.218 -14.150 6.386 1.00 84.50 94 ILE A N 1
ATOM 710 C CA . ILE A 1 94 ? 3.036 -14.983 6.664 1.00 84.50 94 ILE A CA 1
ATOM 711 C C . ILE A 1 94 ? 2.883 -15.286 8.163 1.00 84.50 94 ILE A C 1
ATOM 713 O O . ILE A 1 94 ? 1.778 -15.208 8.694 1.00 84.50 94 ILE A O 1
ATOM 717 N N . LEU A 1 95 ? 3.969 -15.601 8.877 1.00 83.00 95 LEU A N 1
ATOM 718 C CA . LEU A 1 95 ? 3.922 -15.966 10.299 1.00 83.00 95 LEU A CA 1
ATOM 719 C C . LEU A 1 95 ? 3.270 -14.891 11.200 1.00 83.00 95 LEU A C 1
ATOM 721 O O . LEU A 1 95 ? 2.369 -15.249 11.965 1.00 83.00 95 LEU A O 1
ATOM 725 N N . PRO A 1 96 ? 3.648 -13.594 11.139 1.00 80.44 96 PRO A N 1
ATOM 726 C CA . PRO A 1 96 ? 2.989 -12.559 11.938 1.00 80.44 96 PRO A CA 1
ATOM 727 C C . PRO A 1 96 ? 1.519 -12.370 11.549 1.00 80.44 96 PRO A C 1
ATOM 729 O O . PRO A 1 96 ? 0.703 -12.088 12.422 1.00 80.44 96 PRO A O 1
ATOM 732 N N . TYR A 1 97 ? 1.156 -12.597 10.283 1.00 82.50 97 TYR A N 1
ATOM 733 C CA . TYR A 1 97 ? -0.240 -12.577 9.851 1.00 82.50 97 TYR A CA 1
ATOM 734 C C . TYR A 1 97 ? -1.049 -13.723 10.484 1.00 82.50 97 TYR A C 1
ATOM 736 O O . TYR A 1 97 ? -2.097 -13.483 11.080 1.00 82.50 97 TYR A O 1
ATOM 744 N N . CYS A 1 98 ? -0.536 -14.958 10.448 1.00 84.50 98 CYS A N 1
ATOM 745 C CA . CYS A 1 98 ? -1.174 -16.113 11.091 1.00 84.50 98 CYS A CA 1
ATOM 746 C C . CYS A 1 98 ? -1.304 -15.940 12.613 1.00 84.50 98 CYS A C 1
ATOM 748 O O . CYS A 1 98 ? -2.345 -16.266 13.185 1.00 84.50 98 CYS A O 1
ATOM 750 N N . LEU A 1 99 ? -0.277 -15.391 13.272 1.00 82.38 99 LEU A N 1
ATOM 751 C CA . LEU A 1 99 ? -0.339 -15.045 14.695 1.00 82.38 99 LEU A CA 1
ATOM 752 C C . LEU A 1 99 ? -1.389 -13.961 14.966 1.00 82.38 99 LEU A C 1
ATOM 754 O O . LEU A 1 99 ? -2.146 -14.077 15.929 1.00 82.38 99 LEU A O 1
ATOM 758 N N . GLY A 1 100 ? -1.489 -12.959 14.088 1.00 82.75 100 GLY A N 1
ATOM 759 C CA . GLY A 1 100 ? -2.513 -11.918 14.143 1.00 82.75 100 GLY A CA 1
ATOM 760 C C . GLY A 1 100 ? -3.938 -12.477 14.145 1.00 82.75 100 GLY A C 1
ATOM 761 O O . GLY A 1 100 ? -4.786 -11.977 14.880 1.00 82.75 100 GLY A O 1
ATOM 762 N N . VAL A 1 101 ? -4.200 -13.567 13.412 1.00 83.19 101 VAL A N 1
ATOM 763 C CA . VAL A 1 101 ? -5.512 -14.243 13.425 1.00 83.19 101 VAL A CA 1
ATOM 764 C C . VAL A 1 101 ? -5.826 -14.827 14.804 1.00 83.19 101 VAL A C 1
ATOM 766 O O . VAL A 1 101 ? -6.913 -14.598 15.332 1.00 83.19 101 VAL A O 1
ATOM 769 N N . VAL A 1 102 ? -4.883 -15.543 15.426 1.00 81.50 102 VAL A N 1
ATOM 770 C CA . VAL A 1 102 ? -5.078 -16.110 16.776 1.00 81.50 102 VAL A CA 1
ATOM 771 C C . VAL A 1 102 ? -5.315 -14.996 17.795 1.00 81.50 102 VAL A C 1
ATOM 773 O O . VAL A 1 102 ? -6.230 -15.078 18.615 1.00 81.50 102 VAL A O 1
ATOM 776 N N . VAL A 1 103 ? -4.530 -13.922 17.702 1.00 82.38 103 VAL A N 1
ATOM 777 C CA . VAL A 1 103 ? -4.671 -12.721 18.529 1.00 82.38 103 VAL A CA 1
ATOM 778 C C . VAL A 1 103 ? -6.063 -12.103 18.371 1.00 82.38 103 VAL A C 1
ATOM 780 O O . VAL A 1 103 ? -6.723 -11.814 19.371 1.00 82.38 103 VAL A O 1
ATOM 783 N N . ALA A 1 104 ? -6.540 -11.946 17.134 1.00 83.06 104 ALA A N 1
ATOM 784 C CA . ALA A 1 104 ? -7.861 -11.402 16.836 1.00 83.06 104 ALA A CA 1
ATOM 785 C C . ALA A 1 104 ? -8.987 -12.276 17.410 1.00 83.06 104 ALA A C 1
ATOM 787 O O . ALA A 1 104 ? -9.917 -11.750 18.020 1.00 83.06 104 ALA A O 1
ATOM 788 N N . VAL A 1 105 ? -8.881 -13.606 17.303 1.00 84.81 105 VAL A N 1
ATOM 789 C CA . VAL A 1 105 ? -9.858 -14.544 17.887 1.00 84.81 105 VAL A CA 1
ATOM 790 C C . VAL A 1 105 ? -9.902 -14.419 19.411 1.00 84.81 105 VAL A C 1
ATOM 792 O O . VAL A 1 105 ? -10.983 -14.308 19.991 1.00 84.81 105 VAL A O 1
ATOM 795 N N . VAL A 1 106 ? -8.742 -14.380 20.075 1.00 83.19 106 VAL A N 1
ATOM 796 C CA . VAL A 1 106 ? -8.661 -14.204 21.535 1.00 83.19 106 VAL A CA 1
ATOM 797 C C . VAL A 1 106 ? -9.258 -12.860 21.961 1.00 83.19 106 VAL A C 1
ATOM 799 O O . VAL A 1 106 ? -9.992 -12.794 22.951 1.00 83.19 106 VAL A O 1
ATOM 802 N N . ARG A 1 107 ? -8.999 -11.791 21.200 1.00 83.88 107 ARG A N 1
ATOM 803 C CA . ARG A 1 107 ? -9.581 -10.465 21.450 1.00 83.88 107 ARG A CA 1
ATOM 804 C C . ARG A 1 107 ? -11.095 -10.476 21.284 1.00 83.88 107 ARG A C 1
ATOM 806 O O . ARG A 1 107 ? -11.785 -10.032 22.202 1.00 83.88 107 ARG A O 1
ATOM 813 N N . ALA A 1 108 ? -11.611 -11.040 20.194 1.00 85.19 108 ALA A N 1
ATOM 814 C CA . ALA A 1 108 ? -13.047 -11.176 19.963 1.00 85.19 108 ALA A CA 1
ATOM 815 C C . ALA A 1 108 ? -13.722 -11.948 21.106 1.00 85.19 108 ALA A C 1
ATOM 817 O O . ALA A 1 108 ? -14.721 -11.488 21.658 1.00 85.19 108 ALA A O 1
ATOM 818 N N . TYR A 1 109 ? -13.126 -13.062 21.542 1.00 87.06 109 TYR A N 1
ATOM 819 C CA . TYR A 1 109 ? -13.617 -13.825 22.689 1.00 87.06 109 TYR A CA 1
ATOM 820 C C . TYR A 1 109 ? -13.628 -12.992 23.980 1.00 87.06 109 TYR A C 1
ATOM 822 O O . TYR A 1 109 ? -14.632 -12.961 24.691 1.00 87.06 109 TYR A O 1
ATOM 830 N N . SER A 1 110 ? -12.548 -12.255 24.264 1.00 85.50 110 SER A N 1
ATOM 831 C CA . SER A 1 110 ? -12.480 -11.376 25.438 1.00 85.50 110 SER A CA 1
ATOM 832 C C . SER A 1 110 ? -13.519 -10.248 25.395 1.00 85.50 110 SER A C 1
ATOM 834 O O . SER A 1 110 ? -14.102 -9.914 26.424 1.00 85.50 110 SER A O 1
ATOM 836 N N . ALA A 1 111 ? -13.805 -9.697 24.211 1.00 85.00 111 ALA A N 1
ATOM 837 C CA . ALA A 1 111 ? -14.817 -8.664 24.026 1.00 85.00 111 ALA A CA 1
ATOM 838 C C . ALA A 1 111 ? -16.230 -9.213 24.257 1.00 85.00 111 ALA A C 1
ATOM 840 O O . ALA A 1 111 ? -17.019 -8.586 24.962 1.00 85.00 111 ALA A O 1
ATOM 841 N N . VAL A 1 112 ? -16.533 -10.409 23.740 1.00 86.50 112 VAL A N 1
ATOM 842 C CA . VAL A 1 112 ? -17.806 -11.097 24.008 1.00 86.50 112 VAL A CA 1
ATOM 843 C C . VAL A 1 112 ? -17.963 -11.379 25.501 1.00 86.50 112 VAL A C 1
ATOM 845 O O . VAL A 1 112 ? -19.032 -11.131 26.060 1.00 86.50 112 VAL A O 1
ATOM 848 N N . LEU A 1 113 ? -16.903 -11.839 26.172 1.00 85.00 113 LEU A N 1
ATOM 849 C CA . LEU A 1 113 ? -16.941 -12.079 27.613 1.00 85.00 113 LEU A CA 1
ATOM 850 C C . LEU A 1 113 ? -17.170 -10.779 28.400 1.00 85.00 113 LEU A C 1
ATOM 852 O O . LEU A 1 113 ? -17.970 -10.756 29.333 1.00 85.00 113 LEU A O 1
ATOM 856 N N 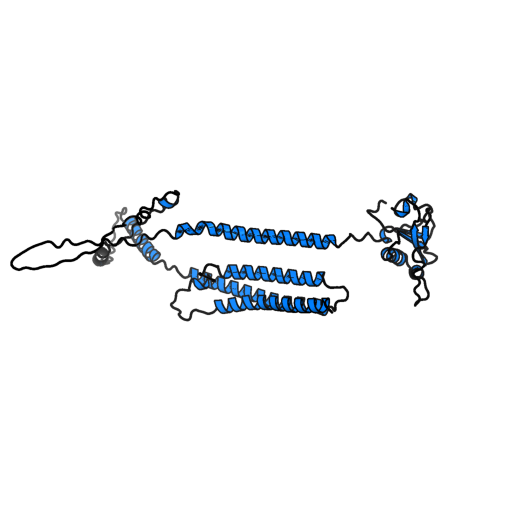. ALA A 1 114 ? -16.522 -9.682 28.001 1.00 83.25 114 ALA A N 1
ATOM 857 C CA . ALA A 1 114 ? -16.731 -8.371 28.606 1.00 83.25 114 ALA A CA 1
ATOM 858 C C . ALA A 1 114 ? -18.175 -7.874 28.417 1.00 83.25 114 ALA A C 1
ATOM 860 O O . ALA A 1 114 ? -18.765 -7.365 29.367 1.00 83.25 114 ALA A O 1
ATOM 861 N N . LEU A 1 115 ? -18.774 -8.066 27.237 1.00 84.31 115 LEU A N 1
ATOM 862 C CA . LEU A 1 115 ? -20.180 -7.725 26.992 1.00 84.31 115 LEU A CA 1
ATOM 863 C C . LEU A 1 115 ? -21.125 -8.547 27.875 1.00 84.31 115 LEU A C 1
ATOM 865 O O . LEU A 1 115 ? -22.009 -7.980 28.510 1.00 84.31 115 LEU A O 1
ATOM 869 N N . ARG A 1 116 ? -20.891 -9.859 28.006 1.00 87.00 116 ARG A N 1
ATOM 870 C CA . ARG A 1 116 ? -21.674 -10.720 28.909 1.00 87.00 116 ARG A CA 1
ATOM 871 C C . ARG A 1 116 ? -21.578 -10.262 30.365 1.00 87.00 116 ARG A C 1
ATOM 873 O O . ARG A 1 116 ? -22.600 -10.165 31.036 1.00 87.00 116 ARG A O 1
ATOM 880 N N . LEU A 1 117 ? -20.377 -9.913 30.831 1.00 84.00 117 LEU A N 1
ATOM 881 C CA . LEU A 1 117 ? -20.172 -9.361 32.175 1.00 84.00 117 LEU A CA 1
ATOM 882 C C . LEU A 1 117 ? -20.897 -8.021 32.361 1.00 84.00 117 LEU A C 1
ATOM 884 O O . LEU A 1 117 ? -21.424 -7.751 33.440 1.00 84.00 117 LEU A O 1
ATOM 888 N N . GLN A 1 118 ? -20.935 -7.178 31.326 1.00 85.69 118 GLN A N 1
ATOM 889 C CA . GLN A 1 118 ? -21.665 -5.913 31.355 1.00 85.69 118 GLN A CA 1
ATOM 890 C C . GLN A 1 118 ? -23.182 -6.136 31.448 1.00 85.69 118 GLN A C 1
ATOM 892 O O . GLN A 1 118 ? -23.832 -5.466 32.253 1.00 85.69 118 GLN A O 1
ATOM 897 N N . ASP A 1 119 ? -23.730 -7.081 30.683 1.00 85.94 119 ASP A N 1
ATOM 898 C CA . ASP A 1 119 ? -25.154 -7.432 30.712 1.00 85.94 119 ASP A CA 1
ATOM 899 C C . ASP A 1 119 ? -25.568 -8.015 32.068 1.00 85.94 119 ASP A C 1
ATOM 901 O O . ASP A 1 119 ? -26.577 -7.598 32.640 1.00 85.94 119 ASP A O 1
ATOM 905 N N . GLU A 1 120 ? -24.763 -8.918 32.638 1.00 83.00 120 GLU A N 1
ATOM 906 C CA . GLU A 1 120 ? -25.007 -9.455 33.981 1.00 83.00 120 GLU A CA 1
ATOM 907 C C . GLU A 1 120 ? -24.958 -8.355 35.046 1.00 83.00 120 GLU A C 1
ATOM 909 O O . GLU A 1 120 ? -25.849 -8.277 35.896 1.00 83.00 120 GLU A O 1
ATOM 914 N N . CYS A 1 121 ? -23.979 -7.446 34.969 1.00 80.81 121 CYS A N 1
ATOM 915 C CA . CYS A 1 121 ? -23.913 -6.287 35.859 1.00 80.81 121 CYS A CA 1
ATOM 916 C C . CYS A 1 121 ? -25.161 -5.404 35.724 1.00 80.81 121 CYS A C 1
ATOM 918 O O . CYS A 1 121 ? -25.749 -5.009 36.731 1.00 80.81 121 CYS A O 1
ATOM 920 N N . ALA A 1 122 ? -25.594 -5.107 34.497 1.00 81.81 122 ALA A N 1
ATOM 921 C CA . ALA A 1 122 ? -26.783 -4.298 34.243 1.00 81.81 122 ALA A CA 1
ATOM 922 C C . ALA A 1 122 ? -28.057 -4.970 34.784 1.00 81.81 122 ALA A C 1
ATOM 924 O O . ALA A 1 122 ? -28.906 -4.311 35.392 1.00 81.81 122 ALA A O 1
ATOM 925 N N . HIS A 1 123 ? -28.172 -6.289 34.635 1.00 79.81 123 HIS A N 1
ATOM 926 C CA . HIS A 1 123 ? -29.287 -7.071 35.160 1.00 79.81 123 HIS A CA 1
ATOM 927 C C . HIS A 1 123 ? -29.312 -7.096 36.701 1.00 79.81 123 HIS A C 1
ATOM 929 O O . HIS A 1 123 ? -30.366 -6.960 37.323 1.00 79.81 123 HIS A O 1
ATOM 935 N N . VAL A 1 124 ? -28.151 -7.197 37.356 1.00 76.69 124 VAL A N 1
ATOM 936 C CA . VAL A 1 124 ? -28.059 -7.095 38.824 1.00 76.69 124 VAL A CA 1
ATOM 937 C C . VAL A 1 124 ? -28.405 -5.681 39.301 1.00 76.69 124 VAL A C 1
ATOM 939 O O . VAL A 1 124 ? -29.161 -5.529 40.261 1.00 76.69 124 VAL A O 1
ATOM 942 N N . CYS A 1 125 ? -27.922 -4.641 38.615 1.00 75.12 125 CYS A N 1
ATOM 943 C CA . CYS A 1 125 ? -28.233 -3.251 38.956 1.00 75.12 125 CYS A CA 1
ATOM 944 C C . CYS A 1 125 ? -29.720 -2.906 38.789 1.00 75.12 125 CYS A C 1
ATOM 946 O O . CYS A 1 125 ? -30.221 -2.035 39.498 1.00 75.12 125 CYS A O 1
ATOM 948 N N . THR A 1 126 ? -30.433 -3.576 37.883 1.00 75.12 126 THR A N 1
ATOM 949 C CA . THR A 1 126 ? -31.877 -3.370 37.673 1.00 75.12 126 THR A CA 1
ATOM 950 C C . THR A 1 126 ? -32.749 -4.160 38.651 1.00 75.12 126 THR A C 1
ATOM 952 O O . THR A 1 126 ? -33.873 -3.744 38.919 1.00 75.12 126 THR A O 1
ATOM 955 N N . ARG A 1 127 ? -32.236 -5.238 39.266 1.00 62.97 127 ARG A N 1
ATOM 956 C CA . ARG A 1 127 ? -32.963 -6.029 40.280 1.00 62.97 127 ARG A CA 1
ATOM 957 C C . ARG A 1 127 ? -33.169 -5.324 41.625 1.00 62.97 127 ARG A C 1
ATOM 959 O O . ARG A 1 127 ? -33.961 -5.804 42.433 1.00 62.97 127 ARG A O 1
ATOM 966 N N . VAL A 1 128 ? -32.509 -4.196 41.885 1.00 54.25 128 VAL A N 1
ATOM 967 C CA . VAL A 1 128 ? -32.637 -3.477 43.162 1.00 54.25 128 VA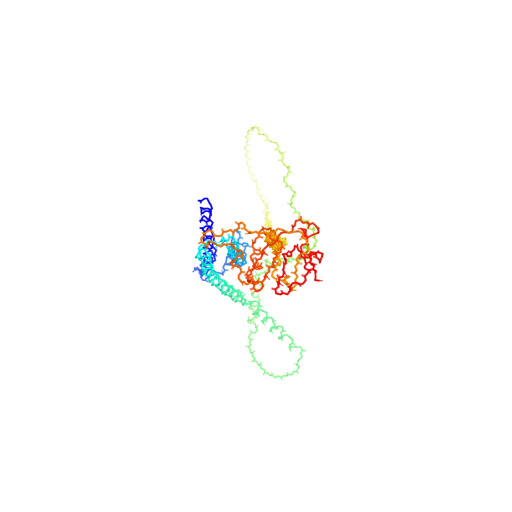L A CA 1
ATOM 968 C C . VAL A 1 128 ? -33.448 -2.200 42.982 1.00 54.25 128 VAL A C 1
ATOM 970 O O . VAL A 1 128 ? -32.899 -1.112 42.845 1.00 54.25 128 VAL A O 1
ATOM 973 N N . LEU A 1 129 ? -34.771 -2.355 43.022 1.00 44.34 129 LEU A N 1
ATOM 974 C CA . LEU A 1 129 ? -35.698 -1.405 43.644 1.00 44.34 129 LEU A CA 1
ATOM 975 C C . LEU A 1 129 ? -37.069 -2.086 43.857 1.00 44.34 129 LEU A C 1
ATOM 977 O O . LEU A 1 129 ? -38.046 -1.712 43.207 1.00 44.34 129 LEU A O 1
ATOM 981 N N . PRO A 1 130 ? -37.218 -3.030 44.813 1.00 48.59 130 PRO A N 1
ATOM 982 C CA . PRO A 1 130 ? -38.453 -3.046 45.578 1.00 48.59 130 PRO A CA 1
ATOM 983 C C . PRO A 1 130 ? -38.446 -1.728 46.345 1.00 48.59 130 PRO A C 1
ATOM 985 O O . PRO A 1 130 ? -37.758 -1.533 47.347 1.00 48.59 130 PRO A O 1
ATOM 988 N N . SER A 1 131 ? -39.110 -0.744 45.764 1.00 48.09 131 SER A N 1
ATOM 989 C CA . SER A 1 131 ? -39.359 0.515 46.423 1.00 48.09 131 SER A CA 1
ATOM 990 C C . SER A 1 131 ? -40.234 0.177 47.625 1.00 48.09 131 SER A C 1
ATOM 992 O O . SER A 1 131 ? -41.437 -0.009 47.506 1.00 48.09 131 SER A O 1
ATOM 994 N N . THR A 1 132 ? -39.637 0.134 48.813 1.00 53.09 132 THR A N 1
ATOM 995 C CA . THR A 1 132 ? -40.382 0.222 50.079 1.00 53.09 132 THR A CA 1
ATOM 996 C C . THR A 1 132 ? -41.230 1.503 50.116 1.00 53.09 132 THR A C 1
ATOM 998 O O . THR A 1 132 ? -42.209 1.608 50.848 1.00 53.09 132 THR A O 1
ATOM 1001 N N . THR A 1 133 ? -40.918 2.472 49.247 1.00 54.78 133 THR A N 1
ATOM 1002 C CA . THR A 1 133 ? -41.756 3.633 48.955 1.00 54.78 133 THR A CA 1
ATOM 1003 C C . THR A 1 133 ? -42.931 3.356 48.023 1.00 54.78 133 THR A C 1
ATOM 1005 O O . THR A 1 133 ? -43.822 4.187 48.000 1.00 54.78 133 THR A O 1
ATOM 1008 N N . LEU A 1 134 ? -42.968 2.269 47.247 1.00 55.78 134 LEU A N 1
ATOM 1009 C CA . LEU A 1 134 ? -44.107 1.921 46.391 1.00 55.78 134 LEU A CA 1
ATOM 1010 C C . LEU A 1 134 ? -45.160 1.162 47.185 1.00 55.78 134 LEU A C 1
ATOM 1012 O O . LEU A 1 134 ? -46.320 1.493 47.037 1.00 55.78 134 LEU A O 1
ATOM 1016 N N . GLU A 1 135 ? -44.796 0.276 48.113 1.00 57.62 135 GLU A N 1
ATOM 1017 C CA . GLU A 1 135 ? -45.778 -0.229 49.088 1.00 57.62 135 GLU A CA 1
ATOM 1018 C C . GLU A 1 135 ? -46.312 0.920 49.956 1.00 57.62 135 GLU A C 1
ATOM 1020 O O . GLU A 1 135 ? -47.521 1.082 50.095 1.00 57.62 135 GLU A O 1
ATOM 1025 N N . GLY A 1 136 ? -45.436 1.819 50.425 1.00 62.97 136 GLY A N 1
ATOM 1026 C CA . GLY A 1 136 ? -45.857 3.035 51.127 1.00 62.97 136 GLY A CA 1
ATOM 1027 C C . GLY A 1 136 ? -46.713 3.988 50.278 1.00 62.97 136 GLY A C 1
ATOM 1028 O O . GLY A 1 136 ? -47.674 4.553 50.793 1.00 62.97 136 GLY A O 1
ATOM 1029 N N . ALA A 1 137 ? -46.406 4.164 48.987 1.00 63.59 137 ALA A N 1
ATOM 1030 C CA . ALA A 1 137 ? -47.147 5.042 48.076 1.00 63.59 137 ALA A CA 1
ATOM 1031 C C . ALA A 1 137 ? -48.434 4.407 47.545 1.00 63.59 137 ALA A C 1
ATOM 1033 O O . ALA A 1 137 ? -49.390 5.134 47.319 1.00 63.59 137 ALA A O 1
ATOM 1034 N N . VAL A 1 138 ? -48.495 3.084 47.388 1.00 71.75 138 VAL A N 1
ATOM 1035 C CA . VAL A 1 138 ? -49.715 2.337 47.054 1.00 71.75 138 VAL A CA 1
ATOM 1036 C C . VAL A 1 138 ? -50.659 2.357 48.249 1.00 71.75 138 VAL A C 1
ATOM 1038 O O . VAL A 1 138 ? -51.832 2.651 48.068 1.00 71.75 138 VAL A O 1
ATOM 1041 N N . VAL A 1 139 ? -50.158 2.185 49.478 1.00 70.31 139 VAL A N 1
ATOM 1042 C CA . VAL A 1 139 ? -50.968 2.360 50.695 1.00 70.31 139 VAL A CA 1
ATOM 1043 C C . VAL A 1 139 ? -51.446 3.811 50.845 1.00 70.31 139 VAL A C 1
ATOM 1045 O O . VAL A 1 139 ? -52.605 4.035 51.184 1.00 70.31 139 VAL A O 1
ATOM 1048 N N . LEU A 1 140 ? -50.613 4.814 50.534 1.00 67.69 140 LEU A N 1
ATOM 1049 C CA . LEU A 1 140 ? -51.024 6.228 50.537 1.00 67.69 140 LEU A CA 1
ATOM 1050 C C . LEU A 1 140 ? -52.007 6.577 49.411 1.00 67.69 140 LEU A C 1
ATOM 1052 O O . LEU A 1 140 ? -52.921 7.362 49.641 1.00 67.69 140 LEU A O 1
ATOM 1056 N N . ALA A 1 141 ? -51.853 6.000 48.219 1.00 71.25 141 ALA A N 1
ATOM 1057 C CA . ALA A 1 141 ? -52.752 6.209 47.087 1.00 71.25 141 ALA A CA 1
ATOM 1058 C C . ALA A 1 141 ? -54.098 5.500 47.297 1.00 71.25 141 ALA A C 1
ATOM 1060 O O . ALA A 1 141 ? -55.139 6.089 47.020 1.00 71.25 141 ALA A O 1
ATOM 1061 N N . MET A 1 142 ? -54.099 4.287 47.860 1.00 72.75 142 MET A N 1
ATOM 1062 C CA . MET A 1 142 ? -55.325 3.597 48.272 1.00 72.75 142 MET A CA 1
ATOM 1063 C C . MET A 1 142 ? -56.025 4.338 49.417 1.00 72.75 142 MET A C 1
ATOM 1065 O O . MET A 1 142 ? -57.245 4.470 49.391 1.00 72.75 142 MET A O 1
ATOM 1069 N N . ALA A 1 143 ? -55.278 4.890 50.382 1.00 66.81 143 ALA A N 1
ATOM 1070 C CA . ALA A 1 143 ? -55.852 5.724 51.439 1.00 66.81 143 ALA A CA 1
ATOM 1071 C C . ALA A 1 143 ? -56.446 7.037 50.891 1.00 66.81 143 ALA A C 1
ATOM 1073 O O . ALA A 1 143 ? -57.547 7.411 51.283 1.00 66.81 143 ALA A O 1
ATOM 1074 N N . ALA A 1 144 ? -55.771 7.700 49.947 1.00 70.56 144 ALA A N 1
ATOM 1075 C CA . ALA A 1 144 ? -56.267 8.924 49.312 1.00 70.56 144 ALA A CA 1
ATOM 1076 C C . ALA A 1 144 ? -57.479 8.671 48.392 1.00 70.56 144 ALA A C 1
ATOM 1078 O O . ALA A 1 144 ? -58.397 9.485 48.338 1.00 70.56 144 ALA A O 1
ATOM 1079 N N . SER A 1 145 ? -57.524 7.525 47.705 1.00 70.69 145 SER A N 1
ATOM 1080 C CA . SER A 1 145 ? -58.670 7.123 46.877 1.00 70.69 145 SER A CA 1
ATOM 1081 C C . SER A 1 145 ? -59.918 6.810 47.706 1.00 70.69 145 SER A C 1
ATOM 1083 O O . SER A 1 145 ? -61.029 6.976 47.207 1.00 70.69 145 SER A O 1
ATOM 1085 N N . LYS A 1 146 ? -59.756 6.364 48.960 1.00 60.59 146 LYS A N 1
ATOM 1086 C CA . LYS A 1 146 ? -60.878 6.047 49.857 1.00 60.59 146 LYS A CA 1
ATOM 1087 C C . LYS A 1 146 ? -61.541 7.302 50.440 1.00 60.59 146 LYS A C 1
ATOM 1089 O O . LYS A 1 146 ? -62.739 7.280 50.689 1.00 60.59 146 LYS A O 1
ATOM 1094 N N . GLU A 1 147 ? -60.805 8.407 50.587 1.00 55.91 147 GLU A N 1
ATOM 1095 C CA . GLU A 1 147 ? -61.386 9.698 50.997 1.00 55.91 147 GLU A CA 1
ATOM 1096 C C . GLU A 1 147 ? -62.151 10.399 49.861 1.00 55.91 147 GLU A C 1
ATOM 1098 O O . GLU A 1 147 ? -63.107 11.123 50.129 1.00 55.91 147 GLU A O 1
ATOM 1103 N N . LEU A 1 148 ? -61.805 10.150 48.592 1.00 50.03 148 LEU A N 1
ATOM 1104 C CA . LEU A 1 148 ? -62.471 10.803 47.457 1.00 50.03 148 LEU A CA 1
ATOM 1105 C C . LEU A 1 148 ? -63.869 10.234 47.138 1.00 50.03 148 LEU A C 1
ATOM 1107 O O . LEU A 1 148 ? -64.653 10.895 46.463 1.00 50.03 148 LEU A O 1
ATOM 1111 N N . HIS A 1 149 ? -64.203 9.039 47.637 1.00 50.38 149 HIS A N 1
ATOM 1112 C CA . HIS A 1 149 ? -65.519 8.417 47.441 1.00 50.38 149 HIS A CA 1
ATOM 1113 C C . HIS A 1 149 ? -66.540 8.721 48.550 1.00 50.38 149 HIS A C 1
ATOM 1115 O O . HIS A 1 149 ? -67.711 8.394 48.385 1.00 50.38 149 HIS A O 1
ATOM 1121 N N . LEU A 1 150 ? -66.150 9.390 49.644 1.00 51.19 150 LEU A N 1
ATOM 1122 C CA . LEU A 1 150 ? -67.075 9.725 50.739 1.00 51.19 150 LEU A CA 1
ATOM 1123 C C . LEU A 1 150 ? -67.790 11.081 50.587 1.00 51.19 150 LEU A C 1
ATOM 1125 O O . LEU A 1 150 ? -68.555 11.467 51.467 1.00 51.19 150 LEU A O 1
ATOM 1129 N N . ALA A 1 151 ? -67.580 11.805 49.485 1.00 52.44 151 ALA A N 1
ATOM 1130 C CA . ALA A 1 151 ? -68.193 13.119 49.265 1.00 52.44 151 ALA A CA 1
ATOM 1131 C C . ALA A 1 151 ? -69.431 13.108 48.345 1.00 52.44 151 ALA A C 1
ATOM 1133 O O . ALA A 1 151 ? -69.955 14.174 48.027 1.00 52.44 151 ALA A O 1
ATOM 1134 N N . GLY A 1 152 ? -69.933 11.946 47.915 1.00 53.44 152 GLY A N 1
ATOM 1135 C CA . GLY A 1 152 ? -71.100 11.930 47.033 1.00 53.44 152 GLY A CA 1
ATOM 1136 C C . GLY A 1 152 ? -71.690 10.557 46.765 1.00 53.44 152 GLY A C 1
ATOM 1137 O O . GLY A 1 152 ? -71.460 10.005 45.699 1.00 53.44 152 GLY A O 1
ATOM 1138 N N . ALA A 1 153 ? -72.483 10.043 47.702 1.00 46.91 153 ALA A N 1
ATOM 1139 C CA . ALA A 1 153 ? -73.623 9.173 47.410 1.00 46.91 153 ALA A CA 1
ATOM 1140 C C . ALA A 1 153 ? -74.455 9.001 48.687 1.00 46.91 153 ALA A C 1
ATOM 1142 O O . ALA A 1 153 ? -74.104 8.241 49.584 1.00 46.91 153 ALA A O 1
ATOM 1143 N N . ALA A 1 154 ? -75.568 9.728 48.762 1.00 52.88 154 ALA A N 1
ATOM 1144 C CA . ALA A 1 154 ? -76.705 9.289 49.551 1.00 52.88 154 ALA A CA 1
ATOM 1145 C C . ALA A 1 154 ? -77.333 8.103 48.803 1.00 52.88 154 ALA A C 1
ATOM 1147 O O . ALA A 1 154 ? -77.784 8.266 47.671 1.00 52.88 154 ALA A O 1
ATOM 1148 N N . GLY A 1 155 ? -77.314 6.920 49.407 1.00 50.56 155 GLY A N 1
ATOM 1149 C CA . GLY A 1 155 ? -77.904 5.712 48.836 1.00 50.56 155 GLY A CA 1
ATOM 1150 C C . GLY A 1 155 ? -77.503 4.494 49.651 1.00 50.56 155 GLY A C 1
ATOM 1151 O O . GLY A 1 155 ? -76.373 4.033 49.545 1.00 50.56 155 GLY A O 1
ATOM 1152 N N . ALA A 1 156 ? -78.421 4.060 50.508 1.00 52.56 156 ALA A N 1
ATOM 1153 C CA . ALA A 1 156 ? -78.306 2.918 51.399 1.00 52.56 156 ALA A CA 1
ATOM 1154 C C . ALA A 1 156 ? -78.078 1.605 50.635 1.00 52.56 156 ALA A C 1
ATOM 1156 O O . ALA A 1 156 ? -78.711 1.387 49.607 1.00 52.56 156 ALA A O 1
ATOM 1157 N N . ASP A 1 157 ? -77.187 0.761 51.151 1.00 50.66 157 ASP A N 1
ATOM 1158 C CA . ASP A 1 157 ? -77.513 -0.621 51.514 1.00 50.66 157 ASP A CA 1
ATOM 1159 C C . ASP A 1 157 ? -76.347 -1.240 52.302 1.00 50.66 157 ASP A C 1
ATOM 1161 O O . ASP A 1 157 ? -75.168 -1.014 52.013 1.00 50.66 157 ASP A O 1
ATOM 1165 N N . ASP A 1 158 ? -76.719 -1.966 53.353 1.00 50.97 158 ASP A N 1
ATOM 1166 C CA . ASP A 1 158 ? -75.863 -2.464 54.422 1.00 50.97 158 ASP A CA 1
ATOM 1167 C C . ASP A 1 158 ? -74.839 -3.503 53.945 1.00 50.97 158 ASP A C 1
ATOM 1169 O O . ASP A 1 158 ? -75.179 -4.566 53.423 1.00 50.97 158 ASP A O 1
ATOM 1173 N N . PHE A 1 159 ? -73.564 -3.231 54.218 1.00 42.94 159 PHE A N 1
ATOM 1174 C CA . PHE A 1 159 ? -72.524 -4.253 54.296 1.00 42.94 159 PHE A CA 1
ATOM 1175 C C . PHE A 1 159 ? -71.611 -3.921 55.482 1.00 42.94 159 PHE A C 1
ATOM 1177 O O . PHE A 1 159 ? -70.642 -3.167 55.365 1.00 42.94 159 PHE A O 1
ATOM 1184 N N . GLU A 1 160 ? -71.946 -4.467 56.653 1.00 42.22 160 GLU A N 1
ATOM 1185 C CA . GLU A 1 160 ? -71.080 -4.450 57.833 1.00 42.22 160 GLU A CA 1
ATOM 1186 C C . GLU A 1 160 ? -69.888 -5.385 57.600 1.00 42.22 160 GLU A C 1
ATOM 1188 O O . GLU A 1 160 ? -69.936 -6.588 57.847 1.00 42.22 160 GLU A O 1
ATOM 1193 N N . LEU A 1 161 ? -68.785 -4.822 57.106 1.00 45.03 161 LEU A N 1
ATOM 1194 C CA . LEU A 1 161 ? -67.466 -5.405 57.309 1.00 45.03 161 LEU A CA 1
ATOM 1195 C C . LEU A 1 161 ? -66.846 -4.698 58.515 1.00 45.03 161 LEU A C 1
ATOM 1197 O O . LEU A 1 161 ? -66.260 -3.621 58.385 1.00 45.03 161 LEU A O 1
ATOM 1201 N N . GLU A 1 162 ? -67.012 -5.304 59.687 1.00 44.62 162 GLU A N 1
ATOM 1202 C CA . GLU A 1 162 ? -66.449 -4.858 60.961 1.00 44.62 162 GLU A CA 1
ATOM 1203 C C . GLU A 1 162 ? -64.924 -5.088 60.951 1.00 44.62 162 GLU A C 1
ATOM 1205 O O . GLU A 1 162 ? -64.375 -6.018 61.535 1.00 44.62 162 GLU A O 1
ATOM 1210 N N . LEU A 1 163 ? -64.211 -4.269 60.175 1.00 50.75 163 LEU A N 1
ATOM 1211 C CA . LEU A 1 163 ? -62.766 -4.143 60.272 1.00 50.75 163 LEU A CA 1
ATOM 1212 C C . LEU A 1 163 ? -62.500 -3.122 61.375 1.00 50.75 163 LEU A C 1
ATOM 1214 O O . LEU A 1 163 ? -62.831 -1.949 61.208 1.00 50.75 163 LEU A O 1
ATOM 1218 N N . ASP A 1 164 ? -61.929 -3.565 62.490 1.00 51.75 164 ASP A N 1
ATOM 1219 C CA . ASP A 1 164 ? -61.721 -2.742 63.679 1.00 51.75 164 ASP A CA 1
ATOM 1220 C C . ASP A 1 164 ? -60.715 -1.600 63.411 1.00 51.75 164 ASP A C 1
ATOM 1222 O O . ASP A 1 164 ? -59.494 -1.705 63.568 1.00 51.75 164 ASP A O 1
ATOM 1226 N N . VAL A 1 165 ? -61.247 -0.475 62.926 1.00 56.25 165 VAL A N 1
ATOM 1227 C CA . VAL A 1 165 ? -60.504 0.755 62.620 1.00 56.25 165 VAL A CA 1
ATOM 1228 C C . VAL A 1 165 ? -59.896 1.351 63.897 1.00 56.25 165 VAL A C 1
ATOM 1230 O O . VAL A 1 165 ? -58.917 2.104 63.813 1.00 56.25 165 VAL A O 1
ATOM 1233 N N . ALA A 1 166 ? -60.408 0.996 65.082 1.00 60.16 166 ALA A N 1
ATOM 1234 C CA . ALA A 1 166 ? -59.860 1.465 66.348 1.00 60.16 166 ALA A CA 1
ATOM 1235 C C . ALA A 1 166 ? -58.453 0.897 66.601 1.00 60.16 166 ALA A C 1
ATOM 1237 O O . ALA A 1 166 ? -57.572 1.646 67.037 1.00 60.16 166 ALA A O 1
ATOM 1238 N N . ASP A 1 167 ? -58.194 -0.356 66.220 1.00 56.44 167 ASP A N 1
ATOM 1239 C CA . ASP A 1 167 ? -56.892 -1.007 66.413 1.00 56.44 167 ASP A CA 1
ATOM 1240 C C . ASP A 1 167 ? -55.817 -0.463 65.452 1.00 56.44 167 ASP A C 1
ATOM 1242 O O . ASP A 1 167 ? -54.695 -0.131 65.859 1.00 56.44 167 ASP A O 1
ATOM 1246 N N . LEU A 1 168 ? -56.180 -0.208 64.189 1.00 54.59 168 LEU A N 1
ATOM 1247 C CA . LEU A 1 168 ? -55.289 0.432 63.207 1.00 54.59 168 LEU A CA 1
ATOM 1248 C C . LEU A 1 168 ? -54.976 1.899 63.557 1.00 54.59 168 LEU A C 1
ATOM 1250 O O . LEU A 1 168 ? -53.856 2.378 63.330 1.00 54.59 168 LEU A O 1
ATOM 1254 N N . LEU A 1 169 ? -55.925 2.630 64.154 1.00 58.69 169 LEU A N 1
ATOM 1255 C CA . LEU A 1 169 ? -55.691 3.996 64.638 1.00 58.69 169 LEU A CA 1
ATOM 1256 C C . LEU A 1 169 ? -54.892 4.029 65.952 1.00 58.69 169 LEU A C 1
ATOM 1258 O O . LEU A 1 169 ? -54.076 4.942 66.136 1.00 58.69 169 LEU A O 1
ATOM 1262 N N . ALA A 1 170 ? -55.035 3.026 66.824 1.00 57.34 170 ALA A N 1
ATOM 1263 C CA . ALA A 1 170 ? -54.213 2.867 68.023 1.00 57.34 170 ALA A CA 1
ATOM 1264 C C . ALA A 1 170 ? -52.743 2.557 67.672 1.00 57.34 170 ALA A C 1
ATOM 1266 O O . ALA A 1 170 ? -51.823 3.148 68.253 1.00 57.34 170 ALA A O 1
ATOM 1267 N N . GLN A 1 171 ? -52.503 1.734 66.646 1.00 56.03 171 GLN A N 1
ATOM 1268 C CA . GLN A 1 171 ? -51.160 1.411 66.148 1.00 56.03 171 GLN A CA 1
ATOM 1269 C C . GLN A 1 171 ? -50.494 2.607 65.430 1.00 56.03 171 GLN A C 1
ATOM 1271 O O . GLN A 1 171 ? -49.279 2.822 65.529 1.00 56.03 171 GLN A O 1
ATOM 1276 N N . ARG A 1 172 ? -51.292 3.478 64.792 1.00 52.94 172 ARG A N 1
ATOM 1277 C CA . ARG A 1 172 ? -50.825 4.733 64.169 1.00 52.94 172 ARG A CA 1
ATOM 1278 C C . ARG A 1 172 ? -50.530 5.855 65.174 1.00 52.94 172 ARG A C 1
ATOM 1280 O O . ARG A 1 172 ? -49.684 6.706 64.896 1.00 52.94 172 ARG A O 1
ATOM 1287 N N . ARG A 1 173 ? -51.191 5.882 66.340 1.00 48.56 173 ARG A N 1
ATOM 1288 C CA . ARG A 1 173 ? -50.870 6.844 67.416 1.00 48.56 173 ARG A CA 1
ATOM 1289 C C . ARG A 1 173 ? -49.616 6.452 68.197 1.00 48.56 173 ARG A C 1
ATOM 1291 O O . ARG A 1 173 ? -48.849 7.343 68.552 1.00 48.56 173 ARG A O 1
ATOM 1298 N N . ARG A 1 174 ? -49.341 5.154 68.387 1.00 49.78 174 ARG A N 1
ATOM 1299 C CA . ARG A 1 174 ? -48.097 4.697 69.041 1.00 49.78 174 ARG A CA 1
ATOM 1300 C C . ARG A 1 174 ? -46.840 4.921 68.192 1.00 49.78 174 ARG A C 1
ATOM 1302 O O . ARG A 1 174 ? -45.781 5.171 68.752 1.00 49.78 174 ARG A O 1
ATOM 1309 N N . SER A 1 175 ? -46.948 4.932 66.862 1.00 46.69 175 SER A N 1
ATOM 1310 C CA . SER A 1 175 ? -45.806 5.184 65.964 1.00 46.69 175 SER A CA 1
ATOM 1311 C C . SER A 1 175 ? -45.496 6.668 65.712 1.00 46.69 175 SER A C 1
ATOM 1313 O O . SER A 1 175 ? -44.449 6.982 65.155 1.00 46.69 175 SER A O 1
ATOM 1315 N N . LYS A 1 176 ? -46.357 7.605 66.143 1.00 44.38 176 LYS A N 1
ATOM 1316 C CA . LYS A 1 176 ? -46.153 9.054 65.934 1.00 44.38 176 LYS A CA 1
ATOM 1317 C C . LYS A 1 176 ? -45.562 9.820 67.121 1.00 44.38 176 LYS A C 1
ATOM 1319 O O . LYS A 1 176 ? -45.276 11.003 66.958 1.00 44.38 176 LYS A O 1
ATOM 1324 N N . LEU A 1 177 ? -45.339 9.185 68.274 1.00 44.78 177 LEU A N 1
ATOM 1325 C CA . LEU A 1 177 ? -44.741 9.850 69.445 1.00 44.78 177 LEU A CA 1
ATOM 1326 C C . LEU A 1 177 ? -43.243 9.552 69.663 1.00 44.78 177 LEU A C 1
ATOM 1328 O O . LEU A 1 177 ? -42.675 10.050 70.629 1.00 44.78 177 LEU A O 1
ATOM 1332 N N . GLY A 1 178 ? -42.602 8.772 68.782 1.00 45.75 178 GLY A N 1
ATOM 1333 C CA . GLY A 1 178 ? -41.194 8.371 68.928 1.00 45.75 178 GLY A CA 1
ATOM 1334 C C . GLY A 1 178 ? -40.150 9.286 68.273 1.00 45.75 178 GLY A C 1
ATOM 1335 O O . GLY A 1 178 ? -39.058 9.418 68.808 1.00 45.75 178 GLY A O 1
ATOM 1336 N N . ASP A 1 179 ? -40.469 9.978 67.172 1.00 46.72 179 ASP A N 1
ATOM 1337 C CA . ASP A 1 179 ? -39.429 10.561 66.296 1.00 46.72 179 ASP A CA 1
ATOM 1338 C C . ASP A 1 179 ? -39.565 12.079 66.068 1.00 46.72 179 ASP A C 1
ATOM 1340 O O . ASP A 1 179 ? -39.397 12.590 64.959 1.00 46.72 179 ASP A O 1
ATOM 1344 N N . ALA A 1 180 ? -39.851 12.844 67.126 1.00 42.31 180 ALA A N 1
ATOM 1345 C CA . ALA A 1 180 ? -39.821 14.315 67.089 1.00 42.31 180 ALA A CA 1
ATOM 1346 C C . ALA A 1 180 ? -38.458 14.921 67.493 1.00 42.31 180 ALA A C 1
ATOM 1348 O O . ALA A 1 180 ? -38.374 16.108 67.807 1.00 42.31 180 ALA A O 1
ATOM 1349 N N . ALA A 1 181 ? -37.374 14.144 67.446 1.00 42.72 181 ALA A N 1
ATOM 1350 C CA . ALA A 1 181 ? -36.015 14.627 67.674 1.00 42.72 181 ALA A CA 1
ATOM 1351 C C . ALA A 1 181 ? -35.083 14.167 66.543 1.00 42.72 181 ALA A C 1
ATOM 1353 O O . ALA A 1 181 ? -34.366 13.184 66.672 1.00 42.72 181 ALA A O 1
ATOM 1354 N N . GLY A 1 182 ? -35.078 14.899 65.422 1.00 45.38 182 GLY A N 1
ATOM 1355 C CA . GLY A 1 182 ? -34.001 14.771 64.430 1.00 45.38 182 GLY A CA 1
ATOM 1356 C C . GLY A 1 182 ? -34.416 14.649 62.968 1.00 45.38 182 GLY A C 1
ATOM 1357 O O . GLY A 1 182 ? -33.836 13.852 62.241 1.00 45.38 182 GLY A O 1
ATOM 1358 N N . ALA A 1 183 ? -35.357 15.459 62.478 1.00 39.34 183 ALA A N 1
ATOM 1359 C CA . ALA A 1 183 ? -35.505 15.616 61.031 1.00 39.34 183 ALA A CA 1
ATOM 1360 C C . ALA A 1 183 ? -34.357 16.498 60.481 1.00 39.34 183 ALA A C 1
ATOM 1362 O O . ALA A 1 183 ? -34.280 17.683 60.834 1.00 39.34 183 ALA A O 1
ATOM 1363 N N . PRO A 1 184 ? -33.463 15.994 59.605 1.00 41.84 184 PRO A N 1
ATOM 1364 C CA . PRO A 1 184 ? -32.458 16.834 58.974 1.00 41.84 184 PRO A CA 1
ATOM 1365 C C . PRO A 1 184 ? -33.154 17.815 58.028 1.00 41.84 184 PRO A C 1
ATOM 1367 O O . PRO A 1 184 ? -33.847 17.434 57.080 1.00 41.84 184 PRO A O 1
ATOM 1370 N N . ARG A 1 185 ? -32.965 19.110 58.296 1.00 41.91 185 ARG A N 1
ATOM 1371 C CA . ARG A 1 185 ? -33.423 20.211 57.445 1.00 41.91 185 ARG A CA 1
ATOM 1372 C C . ARG A 1 185 ? -32.999 19.947 55.998 1.00 41.91 185 ARG A C 1
ATOM 1374 O O . ARG A 1 185 ? -31.811 19.922 55.684 1.00 41.91 185 ARG A O 1
ATOM 1381 N N . ARG A 1 186 ? -33.976 19.789 55.098 1.00 39.50 186 ARG A N 1
ATOM 1382 C CA . ARG A 1 186 ? -33.748 19.791 53.648 1.00 39.50 186 ARG A CA 1
ATOM 1383 C C . ARG A 1 186 ? -33.135 21.137 53.257 1.00 39.50 186 ARG A C 1
ATOM 1385 O O . ARG A 1 186 ? -33.843 22.134 53.129 1.00 39.50 186 ARG A O 1
ATOM 1392 N N . CYS A 1 187 ? -31.822 21.170 53.047 1.00 38.62 187 CYS A N 1
ATOM 1393 C CA . CYS A 1 187 ? -31.161 22.291 52.392 1.00 38.62 187 CYS A CA 1
ATOM 1394 C C . CYS A 1 187 ? -31.730 22.431 50.974 1.00 38.62 187 CYS A C 1
ATOM 1396 O O . CYS A 1 187 ? -31.489 21.595 50.100 1.00 38.62 187 CYS A O 1
ATOM 1398 N N . ARG A 1 188 ? -32.524 23.487 50.760 1.00 40.06 188 ARG A N 1
ATOM 1399 C CA . ARG A 1 188 ? -33.002 23.906 49.441 1.00 40.06 188 ARG A CA 1
ATOM 1400 C C . ARG A 1 188 ? -31.801 24.081 48.509 1.00 40.06 188 ARG A C 1
ATOM 1402 O O . ARG A 1 188 ? -30.872 24.828 48.794 1.00 40.06 188 ARG A O 1
ATOM 1409 N N . TRP A 1 189 ? -31.868 23.424 47.357 1.00 41.41 189 TRP A N 1
ATOM 1410 C CA . TRP A 1 189 ? -30.850 23.388 46.302 1.00 41.41 189 TRP A CA 1
ATOM 1411 C C . TRP A 1 189 ? -30.576 24.732 45.598 1.00 41.41 189 TRP A C 1
ATOM 1413 O O . TRP A 1 189 ? -29.783 24.792 44.660 1.00 41.41 189 TRP A O 1
ATOM 1423 N N . TRP A 1 190 ? -31.204 25.822 46.035 1.00 42.56 190 TRP A N 1
ATOM 1424 C CA . TRP A 1 190 ? -31.128 27.119 45.364 1.00 42.56 190 TRP A CA 1
ATOM 1425 C C . TRP A 1 190 ? -29.820 27.894 45.608 1.00 42.56 190 TRP A C 1
ATOM 1427 O O . TRP A 1 190 ? -29.480 28.759 44.806 1.00 42.56 190 TRP A O 1
ATOM 1437 N N . CYS A 1 191 ? -29.018 27.554 46.624 1.00 44.94 191 CYS A N 1
ATOM 1438 C CA . CYS A 1 191 ? -27.795 28.318 46.922 1.00 44.94 191 CYS A CA 1
ATOM 1439 C C . CYS A 1 191 ? -26.588 28.038 46.003 1.00 44.94 191 CYS A C 1
ATOM 1441 O O . CYS A 1 191 ? -25.654 28.832 45.991 1.00 44.94 191 CYS A O 1
ATOM 1443 N N . CYS A 1 192 ? -26.563 26.969 45.196 1.00 45.53 192 CYS A N 1
ATOM 1444 C CA . CYS A 1 192 ? -25.365 26.641 44.399 1.00 45.53 192 CYS A CA 1
ATOM 1445 C C . CYS A 1 192 ? -25.294 27.298 43.007 1.00 45.53 192 CYS A C 1
ATOM 1447 O O . CYS A 1 192 ? -24.320 27.063 42.289 1.00 45.53 192 CYS A O 1
ATOM 1449 N N . ARG A 1 193 ? -26.282 28.112 42.596 1.00 45.44 193 ARG A N 1
ATOM 1450 C CA . ARG A 1 193 ? -26.255 28.780 41.276 1.00 45.44 193 ARG A CA 1
ATOM 1451 C C . ARG A 1 193 ? -25.577 30.158 41.288 1.00 45.44 193 ARG A C 1
ATOM 1453 O O . ARG A 1 193 ? -25.155 30.612 40.230 1.00 45.44 193 ARG A O 1
ATOM 1460 N N . HIS A 1 194 ? -25.365 30.770 42.456 1.00 40.53 194 HIS A N 1
ATOM 1461 C CA . HIS A 1 194 ? -24.601 32.014 42.589 1.00 40.53 194 HIS A CA 1
ATOM 1462 C C . HIS A 1 194 ? -23.239 31.760 43.253 1.00 40.53 194 HIS A C 1
ATOM 1464 O O . HIS A 1 194 ? -23.155 31.203 44.341 1.00 40.53 194 HIS A O 1
ATOM 1470 N N . ARG A 1 195 ? -22.153 32.182 42.588 1.00 45.94 195 ARG A N 1
ATOM 1471 C CA . ARG A 1 195 ? -20.727 32.010 42.963 1.00 45.94 195 ARG A CA 1
ATOM 1472 C C . ARG A 1 195 ? -20.288 32.715 44.265 1.00 45.94 195 ARG A C 1
ATOM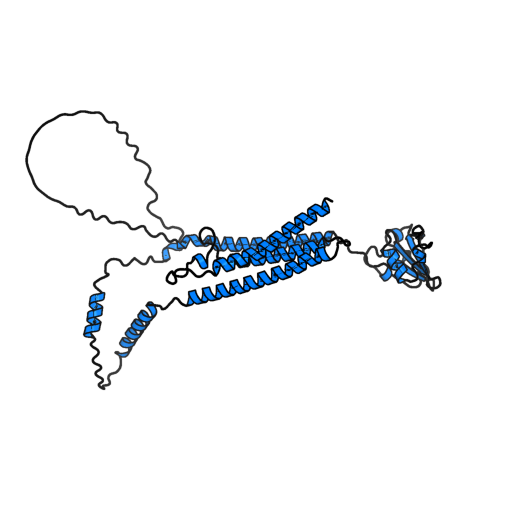 1474 O O . ARG A 1 195 ? -19.108 32.999 44.435 1.00 45.94 195 ARG A O 1
ATOM 1481 N N . ARG A 1 196 ? -21.195 33.027 45.187 1.00 43.84 196 ARG A N 1
ATOM 1482 C CA . ARG A 1 196 ? -20.867 33.685 46.458 1.00 43.84 196 ARG A CA 1
ATOM 1483 C C . ARG A 1 196 ? -21.672 33.050 47.583 1.00 43.84 196 ARG A C 1
ATOM 1485 O O . ARG A 1 196 ? -22.749 33.521 47.920 1.00 43.84 196 ARG A O 1
ATOM 1492 N N . CYS A 1 197 ? -21.132 31.989 48.172 1.00 40.75 197 CYS A N 1
ATOM 1493 C CA . CYS A 1 197 ? -21.486 31.635 49.541 1.00 40.75 197 CYS A CA 1
ATOM 1494 C C . CYS A 1 197 ? -20.396 32.208 50.456 1.00 40.75 197 CYS A C 1
ATOM 1496 O O . CYS A 1 197 ? -19.240 31.802 50.318 1.00 40.75 197 CYS A O 1
ATOM 1498 N N . PRO A 1 198 ? -20.716 33.141 51.366 1.00 45.50 198 PRO A N 1
ATOM 1499 C CA . PRO A 1 198 ? -19.817 33.478 52.455 1.00 45.50 198 PRO A CA 1
ATOM 1500 C C . PRO A 1 198 ? -19.831 32.300 53.435 1.00 45.50 198 PRO A C 1
ATOM 1502 O O . PRO A 1 198 ? -20.839 32.041 54.085 1.00 45.50 198 PRO A O 1
ATOM 1505 N N . CYS A 1 199 ? -18.737 31.545 53.512 1.00 41.28 199 CYS A N 1
ATOM 1506 C CA . CYS A 1 199 ? -18.525 30.607 54.611 1.00 41.28 199 CYS A CA 1
ATOM 1507 C C . CYS A 1 199 ? -17.946 31.405 55.792 1.00 41.28 199 CYS A C 1
ATOM 1509 O O . CYS A 1 199 ? -16.816 31.889 55.675 1.00 41.28 199 CYS A O 1
ATOM 1511 N N . PRO A 1 200 ? -18.667 31.578 56.913 1.00 46.28 200 PRO A N 1
ATOM 1512 C CA . PRO A 1 200 ? -18.085 32.158 58.112 1.00 46.28 200 PRO A CA 1
ATOM 1513 C C . PRO A 1 200 ? -17.234 31.076 58.786 1.00 46.28 200 PRO A C 1
ATOM 1515 O O . PRO A 1 200 ? -17.745 30.006 59.105 1.00 46.28 200 PRO A O 1
ATOM 1518 N N . GLY A 1 201 ? -15.935 31.321 58.975 1.00 45.91 201 GLY A N 1
ATOM 1519 C CA . GLY A 1 201 ? -15.118 30.446 59.829 1.00 45.91 201 GLY A CA 1
ATOM 1520 C C . GLY A 1 201 ? -13.666 30.193 59.429 1.00 45.91 201 GLY A C 1
ATOM 1521 O O . GLY A 1 201 ? -13.030 29.366 60.064 1.00 45.91 201 GLY A O 1
ATOM 1522 N N . ALA A 1 202 ? -13.107 30.875 58.424 1.00 46.16 202 ALA A N 1
ATOM 1523 C CA . ALA A 1 202 ? -11.696 30.693 58.038 1.00 46.16 202 ALA A CA 1
ATOM 1524 C C . ALA A 1 202 ? -10.764 31.848 58.462 1.00 46.16 202 ALA A C 1
ATOM 1526 O O . ALA A 1 202 ? -9.692 32.023 57.889 1.00 46.16 202 ALA A O 1
ATOM 1527 N N . ARG A 1 203 ? -11.155 32.666 59.448 1.00 50.59 203 ARG A N 1
ATOM 1528 C CA . ARG A 1 203 ? -10.278 33.689 60.038 1.00 50.59 203 ARG A CA 1
ATOM 1529 C C . ARG A 1 203 ? -10.432 33.703 61.551 1.00 50.59 203 ARG A C 1
ATOM 1531 O O . ARG A 1 203 ? -11.405 34.267 62.040 1.00 50.59 203 ARG A O 1
ATOM 1538 N N . ARG A 1 204 ? -9.477 33.080 62.245 1.00 48.47 204 ARG A N 1
ATOM 1539 C CA . ARG A 1 204 ? -8.858 33.507 63.518 1.00 48.47 204 ARG A CA 1
ATOM 1540 C C . ARG A 1 204 ? -8.014 32.350 64.059 1.00 48.47 204 ARG A C 1
ATOM 1542 O O . ARG A 1 204 ? -8.512 31.483 64.760 1.00 48.47 204 ARG A O 1
ATOM 1549 N N . ALA A 1 205 ? -6.745 32.348 63.674 1.00 45.94 205 ALA A N 1
ATOM 1550 C CA . ALA A 1 205 ? -5.657 31.668 64.372 1.00 45.94 205 ALA A CA 1
ATOM 1551 C C . ALA A 1 205 ? -4.364 32.421 64.023 1.00 45.94 205 ALA A C 1
ATOM 1553 O O . ALA A 1 205 ? -3.495 31.929 63.314 1.00 45.94 205 ALA A O 1
ATOM 1554 N N . ALA A 1 206 ? -4.328 33.686 64.420 1.00 48.66 206 ALA A N 1
ATOM 1555 C CA . ALA A 1 206 ? -3.133 34.503 64.541 1.00 48.66 206 ALA A CA 1
ATOM 1556 C C . ALA A 1 206 ? -3.434 35.480 65.687 1.00 48.66 206 ALA A C 1
ATOM 1558 O O . ALA A 1 206 ? -4.569 35.948 65.782 1.00 48.66 206 ALA A O 1
ATOM 1559 N N . ASP A 1 207 ? -2.443 35.705 66.541 1.00 46.03 207 ASP A N 1
ATOM 1560 C CA . ASP A 1 207 ? -2.451 36.483 67.789 1.00 46.03 207 ASP A CA 1
ATOM 1561 C C . ASP A 1 207 ? -2.910 35.763 69.061 1.00 46.03 207 ASP A C 1
ATOM 1563 O O . ASP A 1 207 ? -4.048 35.868 69.514 1.00 46.03 207 ASP A O 1
ATOM 1567 N N . GLN A 1 208 ? -1.938 35.098 69.692 1.00 44.66 208 GLN A N 1
ATOM 1568 C CA . GLN A 1 208 ? -1.710 35.198 71.137 1.00 44.66 208 GLN A CA 1
ATOM 1569 C C . GLN A 1 208 ? -0.229 34.907 71.431 1.00 44.66 208 GLN A C 1
ATOM 1571 O O . GLN A 1 208 ? 0.164 33.815 71.827 1.00 44.66 208 GLN A O 1
ATOM 1576 N N . SER A 1 209 ? 0.616 35.911 71.189 1.00 42.75 209 SER A N 1
ATOM 1577 C CA . SER A 1 209 ? 1.931 36.038 71.816 1.00 42.75 209 SER A CA 1
ATOM 1578 C C . SER A 1 209 ? 1.735 36.689 73.187 1.00 42.75 209 SER A C 1
ATOM 1580 O O . SER A 1 209 ? 1.578 37.904 73.282 1.00 42.75 209 SER A O 1
ATOM 1582 N N . GLY A 1 210 ? 1.686 35.873 74.238 1.00 41.50 210 GLY A N 1
ATOM 1583 C CA . GLY A 1 210 ? 1.654 36.313 75.631 1.00 41.50 210 GLY A CA 1
ATOM 1584 C C . GLY A 1 210 ? 2.859 35.749 76.371 1.00 41.50 210 GLY A C 1
ATOM 1585 O O . GLY A 1 210 ? 2.887 34.574 76.717 1.00 41.50 210 GLY A O 1
ATOM 1586 N N . THR A 1 211 ? 3.867 36.591 76.561 1.00 44.59 211 THR A N 1
ATOM 1587 C CA . THR A 1 211 ? 5.039 36.381 77.416 1.00 44.59 211 THR A CA 1
ATOM 1588 C C . THR A 1 211 ? 4.638 36.304 78.888 1.00 44.59 211 THR A C 1
ATOM 1590 O O . THR A 1 211 ? 3.941 37.190 79.376 1.00 44.59 211 THR A O 1
ATOM 1593 N N . GLY A 1 212 ? 5.138 35.301 79.611 1.00 36.88 212 GLY A N 1
ATOM 1594 C CA . GLY A 1 212 ? 5.032 35.219 81.068 1.00 36.88 212 GLY A CA 1
ATOM 1595 C C . GLY A 1 212 ? 6.046 34.229 81.636 1.00 36.88 212 GLY A C 1
ATOM 1596 O O . GLY A 1 212 ? 5.848 33.022 81.542 1.00 36.88 212 GLY A O 1
ATOM 1597 N N . SER A 1 213 ? 7.140 34.754 82.191 1.00 38.31 213 SER A N 1
ATOM 1598 C CA . SER A 1 213 ? 8.126 34.012 82.992 1.00 38.31 213 SER A CA 1
ATOM 1599 C C . SER A 1 213 ? 7.638 33.833 84.439 1.00 38.31 213 SER A C 1
ATOM 1601 O O . SER A 1 213 ? 6.890 34.686 84.920 1.00 38.31 213 SER A O 1
ATOM 1603 N N . PRO A 1 214 ? 8.084 32.788 85.163 1.00 49.72 214 PRO A N 1
ATOM 1604 C CA . PRO A 1 214 ? 7.736 32.572 86.562 1.00 49.72 214 PRO A CA 1
ATOM 1605 C C . PRO A 1 214 ? 8.818 33.107 87.514 1.00 49.72 214 PRO A C 1
ATOM 1607 O O . PRO A 1 214 ? 10.014 32.949 87.270 1.00 49.72 214 PRO A O 1
ATOM 1610 N N . SER A 1 215 ? 8.397 33.659 88.650 1.00 40.53 215 SER A N 1
ATOM 1611 C CA . SER A 1 215 ? 9.254 33.850 89.824 1.00 40.53 215 SER A CA 1
ATOM 1612 C C . SER A 1 215 ? 8.452 33.643 91.109 1.00 40.53 215 SER A C 1
ATOM 1614 O O . SER A 1 215 ? 7.293 34.036 91.213 1.00 40.53 215 SER A O 1
ATOM 1616 N N . ALA A 1 216 ? 9.101 32.943 92.034 1.00 43.25 216 ALA A N 1
ATOM 1617 C CA . ALA A 1 216 ? 8.591 32.294 93.231 1.00 43.25 216 ALA A CA 1
ATOM 1618 C C . ALA A 1 216 ? 8.188 33.239 94.376 1.00 43.25 216 ALA A C 1
ATOM 1620 O O . ALA A 1 216 ? 8.763 34.315 94.514 1.00 43.25 216 ALA A O 1
ATOM 1621 N N . SER A 1 217 ? 7.285 32.777 95.251 1.00 40.06 217 SER A N 1
ATOM 1622 C CA . SER A 1 217 ? 7.513 32.561 96.701 1.00 40.06 217 SER A CA 1
ATOM 1623 C C . SER A 1 217 ? 6.195 32.360 97.482 1.00 40.06 217 SER A C 1
ATOM 1625 O O . SER A 1 217 ? 5.209 33.057 97.278 1.00 40.06 217 SER A O 1
ATOM 1627 N N . THR A 1 218 ? 6.212 31.346 98.351 1.00 42.41 218 THR A N 1
ATOM 1628 C CA . THR A 1 218 ? 5.394 31.082 99.565 1.00 42.41 218 THR A CA 1
ATOM 1629 C C . THR A 1 218 ? 5.549 32.208 100.621 1.00 42.41 218 THR A C 1
ATOM 1631 O O . THR A 1 218 ? 6.470 33.003 100.420 1.00 42.41 218 THR A O 1
ATOM 1634 N N . PRO A 1 219 ? 4.790 32.303 101.755 1.00 50.56 219 PRO A N 1
ATOM 1635 C CA . PRO A 1 219 ? 4.162 31.213 102.538 1.00 50.56 219 PRO A CA 1
ATOM 1636 C C . PRO A 1 219 ? 2.795 31.488 103.243 1.00 50.56 219 PRO A C 1
ATOM 1638 O O . PRO A 1 219 ? 2.283 32.600 103.251 1.00 50.56 219 PRO A O 1
ATOM 1641 N N . ASP A 1 220 ? 2.258 30.402 103.823 1.00 37.56 220 ASP A N 1
ATOM 1642 C CA . ASP A 1 220 ? 1.421 30.204 105.030 1.00 37.56 220 ASP A CA 1
ATOM 1643 C C . ASP A 1 220 ? 0.229 31.130 105.378 1.00 37.56 220 ASP A C 1
ATOM 1645 O O . ASP A 1 220 ? 0.365 32.341 105.523 1.00 37.56 220 ASP A O 1
ATOM 1649 N N . THR A 1 221 ? -0.922 30.528 105.737 1.00 36.53 221 THR A N 1
ATOM 1650 C CA . THR A 1 221 ? -1.418 30.345 107.136 1.00 36.53 221 THR A CA 1
ATOM 1651 C C . THR A 1 221 ? -2.969 30.261 107.223 1.00 36.53 221 THR A C 1
ATOM 1653 O O . THR A 1 221 ? -3.667 31.158 106.775 1.00 36.53 221 THR A O 1
ATOM 1656 N N . LEU A 1 222 ? -3.451 29.177 107.856 1.00 38.25 222 LEU A N 1
ATOM 1657 C CA . LEU A 1 222 ? -4.667 28.930 108.678 1.00 38.25 222 LEU A CA 1
ATOM 1658 C C . LEU A 1 222 ? -6.114 29.361 108.300 1.00 38.25 222 LEU A C 1
ATOM 1660 O O . LEU A 1 222 ? -6.425 30.511 108.025 1.00 38.25 222 LEU A O 1
ATOM 1664 N N . SER A 1 223 ? -6.994 28.389 108.599 1.00 35.78 223 SER A N 1
ATOM 1665 C CA . SER A 1 223 ? -8.321 28.476 109.246 1.00 35.78 223 SER A CA 1
ATOM 1666 C C . SER A 1 223 ? -9.603 28.806 108.456 1.00 35.78 223 SER A C 1
ATOM 1668 O O . SER A 1 223 ? -9.929 29.945 108.166 1.00 35.78 223 SER A O 1
ATOM 1670 N N . GLU A 1 224 ? -10.386 27.729 108.292 1.00 38.91 224 GLU A N 1
ATOM 1671 C CA . GLU A 1 224 ? -11.727 27.507 108.872 1.00 38.91 224 GLU A CA 1
ATOM 1672 C C . GLU A 1 224 ? -13.009 28.162 108.302 1.00 38.91 224 GLU A C 1
ATOM 1674 O O . GLU A 1 224 ? -13.162 29.370 108.179 1.00 38.91 224 GLU A O 1
ATOM 1679 N N . THR A 1 225 ? -14.006 27.273 108.187 1.00 35.72 225 THR A N 1
ATOM 1680 C CA . THR A 1 225 ? -15.472 27.440 108.265 1.00 35.72 225 THR A CA 1
ATOM 1681 C C . THR A 1 225 ? -16.294 27.918 107.061 1.00 35.72 225 THR A C 1
ATOM 1683 O O . THR A 1 225 ? -16.090 28.997 106.526 1.00 35.72 225 THR A O 1
ATOM 1686 N N . ALA A 1 226 ? -17.352 27.117 106.812 1.00 36.22 226 ALA A N 1
ATOM 1687 C CA . ALA A 1 226 ? -18.660 27.481 106.242 1.00 36.22 226 ALA A CA 1
ATOM 1688 C C . ALA A 1 226 ? -18.650 27.944 104.764 1.00 36.22 226 ALA A C 1
ATOM 1690 O O . ALA A 1 226 ? -17.691 28.500 104.268 1.00 36.22 226 ALA A O 1
ATOM 1691 N N . SER A 1 227 ? -19.656 27.783 103.912 1.00 35.44 227 SER A N 1
ATOM 1692 C CA . SER A 1 227 ? -20.994 27.201 103.931 1.00 35.44 227 SER A CA 1
ATOM 1693 C C . SER A 1 227 ? -21.544 27.401 102.505 1.00 35.44 227 SER A C 1
ATOM 1695 O O . SER A 1 227 ? -21.317 28.454 101.923 1.00 35.44 227 SER A O 1
ATOM 1697 N N . VAL A 1 228 ? -22.349 26.453 102.018 1.00 38.44 228 VAL A N 1
ATOM 1698 C CA . VAL A 1 228 ? -23.613 26.718 101.294 1.00 38.44 228 VAL A CA 1
ATOM 1699 C C . VAL A 1 228 ? -23.577 27.322 99.863 1.00 38.44 228 VAL A C 1
ATOM 1701 O O . VAL A 1 228 ? -23.247 28.474 99.626 1.00 38.44 228 VAL A O 1
ATOM 1704 N N . SER A 1 229 ? -24.170 26.528 98.957 1.00 36.69 229 SER A N 1
ATOM 1705 C CA . SER A 1 229 ? -25.089 26.891 97.855 1.00 36.69 229 SER A CA 1
ATOM 1706 C C . SER A 1 229 ? -24.613 27.092 96.413 1.00 36.69 229 SER A C 1
ATOM 1708 O O . SER A 1 229 ? -23.827 27.971 96.091 1.00 36.69 229 SER A O 1
ATOM 1710 N N . SER A 1 230 ? -25.319 26.349 95.547 1.00 39.62 230 SER A N 1
ATOM 1711 C CA . SER A 1 230 ? -25.938 26.764 94.275 1.00 39.62 230 SER A CA 1
ATOM 1712 C C . SER A 1 230 ? -25.029 27.427 93.234 1.00 39.62 230 SER A C 1
ATOM 1714 O O . SER A 1 230 ? -24.593 28.558 93.376 1.00 39.62 230 SER A O 1
ATOM 1716 N N . THR A 1 231 ? -24.801 26.852 92.062 1.00 39.53 231 THR A N 1
ATOM 1717 C CA . THR A 1 231 ? -25.828 26.613 91.043 1.00 39.53 231 THR A CA 1
ATOM 1718 C C . THR A 1 231 ? -25.176 25.760 89.955 1.00 39.53 231 THR A C 1
ATOM 1720 O O . THR A 1 231 ? -24.172 26.155 89.365 1.00 39.53 231 THR A O 1
ATOM 1723 N N . GLN A 1 232 ? -25.731 24.582 89.666 1.00 38.34 232 GLN A N 1
ATOM 1724 C CA . GLN A 1 232 ? -25.338 23.822 88.481 1.00 38.34 232 GLN A CA 1
ATOM 1725 C C . GLN A 1 232 ? -25.921 24.511 87.243 1.00 38.34 232 GLN A C 1
ATOM 1727 O O . GLN A 1 232 ? -27.072 24.298 86.867 1.00 38.34 232 GLN A O 1
ATOM 1732 N N . ALA A 1 233 ? -25.115 25.358 86.607 1.00 42.31 233 ALA A N 1
ATOM 1733 C CA . ALA A 1 233 ? -25.357 25.805 85.247 1.00 42.31 233 ALA A CA 1
ATOM 1734 C C . ALA A 1 233 ? -25.080 24.626 84.304 1.00 42.31 233 ALA A C 1
ATOM 1736 O O . ALA A 1 233 ? -23.929 24.284 84.027 1.00 42.31 233 ALA A O 1
ATOM 1737 N N . VAL A 1 234 ? -26.148 23.978 83.832 1.00 47.53 234 VAL A N 1
ATOM 1738 C CA . VAL A 1 234 ? -26.084 22.942 82.796 1.00 47.53 234 VAL A CA 1
ATOM 1739 C C . VAL A 1 234 ? -25.511 23.572 81.526 1.00 47.53 234 VAL A C 1
ATOM 1741 O O . VAL A 1 234 ? -26.196 24.257 80.765 1.00 47.53 234 VAL A O 1
ATOM 1744 N N . LYS A 1 235 ? -24.212 23.356 81.317 1.00 41.88 235 LYS A N 1
ATOM 1745 C CA . LYS A 1 235 ? -23.474 23.709 80.108 1.00 41.88 235 LYS A CA 1
ATOM 1746 C C . LYS A 1 235 ? -23.960 22.796 78.983 1.00 41.88 235 LYS A C 1
ATOM 1748 O O . LYS A 1 235 ? -23.436 21.710 78.772 1.00 41.88 235 LYS A O 1
ATOM 1753 N N . GLY A 1 236 ? -25.015 23.229 78.295 1.00 45.31 236 GLY A N 1
ATOM 1754 C CA . GLY A 1 236 ? -25.530 22.583 77.091 1.00 45.31 236 GLY A CA 1
ATOM 1755 C C . GLY A 1 236 ? -24.503 22.662 75.965 1.00 45.31 236 GLY A C 1
ATOM 1756 O O . GLY A 1 236 ? -24.462 23.632 75.207 1.00 45.31 236 GLY A O 1
ATOM 1757 N N . GLU A 1 237 ? -23.665 21.638 75.875 1.00 42.28 237 GLU A N 1
ATOM 1758 C CA . GLU A 1 237 ? -22.673 21.433 74.830 1.00 42.28 237 GLU A CA 1
ATOM 1759 C C . GLU A 1 237 ? -23.393 21.122 73.510 1.00 42.28 237 GLU A C 1
ATOM 1761 O O . GLU A 1 237 ? -23.681 19.979 73.162 1.00 42.28 237 GLU A O 1
ATOM 1766 N N . ARG A 1 238 ? -23.766 22.180 72.776 1.00 46.47 238 ARG A N 1
ATOM 1767 C CA . ARG A 1 238 ? -24.249 22.061 71.397 1.00 46.47 238 ARG A CA 1
ATOM 1768 C C . ARG A 1 238 ? -23.073 21.640 70.525 1.00 46.47 238 ARG A C 1
ATOM 1770 O O . ARG A 1 238 ? -22.356 22.478 69.982 1.00 46.47 238 ARG A O 1
ATOM 1777 N N . THR A 1 239 ? -22.895 20.334 70.389 1.00 43.75 239 THR A N 1
ATOM 1778 C CA . THR A 1 239 ? -22.074 19.715 69.354 1.00 43.75 239 THR A CA 1
ATOM 1779 C C . THR A 1 239 ? -22.621 20.139 67.992 1.00 43.75 239 THR A C 1
ATOM 1781 O O . THR A 1 239 ? -23.590 19.597 67.463 1.00 43.75 239 THR A O 1
ATOM 1784 N N . PHE A 1 240 ? -22.013 21.178 67.417 1.00 46.88 240 PHE A N 1
ATOM 1785 C CA . PHE A 1 240 ? -22.191 21.522 66.014 1.00 46.88 240 PHE A CA 1
ATOM 1786 C C . PHE A 1 240 ? -21.625 20.368 65.187 1.00 46.88 240 PHE A C 1
ATOM 1788 O O . PHE A 1 240 ? -20.424 20.290 64.934 1.00 46.88 240 PHE A O 1
ATOM 1795 N N . GLY A 1 241 ? -22.506 19.442 64.806 1.00 48.59 241 GLY A N 1
ATOM 1796 C CA . GLY A 1 241 ? -22.173 18.362 63.892 1.00 48.59 241 GLY A CA 1
ATOM 1797 C C . GLY A 1 241 ? -21.546 18.927 62.611 1.00 48.59 241 GLY A C 1
ATOM 1798 O O . GLY A 1 241 ? -21.962 19.993 62.138 1.00 48.59 241 GLY A O 1
ATOM 1799 N N . PRO A 1 242 ? -20.535 18.248 62.045 1.00 48.94 242 PRO A N 1
ATOM 1800 C CA . PRO A 1 242 ? -19.820 18.725 60.874 1.00 48.94 242 PRO A CA 1
ATOM 1801 C C . PRO A 1 242 ? -20.811 18.963 59.734 1.00 48.94 242 PRO A C 1
ATOM 1803 O O . PRO A 1 242 ? -21.479 18.046 59.254 1.00 48.94 242 PRO A O 1
ATOM 1806 N N . ILE A 1 243 ? -20.912 20.221 59.305 1.00 49.56 243 ILE A N 1
ATOM 1807 C CA . ILE A 1 243 ? -21.723 20.635 58.163 1.00 49.56 243 ILE A CA 1
ATOM 1808 C C . ILE A 1 243 ? -21.191 19.872 56.949 1.00 49.56 243 ILE A C 1
ATOM 1810 O O . ILE A 1 243 ? -20.099 20.154 56.452 1.00 49.56 243 ILE A O 1
ATOM 1814 N N . ALA A 1 244 ? -21.957 18.875 56.499 1.00 50.81 244 ALA A N 1
ATOM 1815 C CA . ALA A 1 244 ? -21.672 18.053 55.332 1.00 50.81 244 ALA A CA 1
ATOM 1816 C C . ALA A 1 244 ? -21.644 18.935 54.076 1.00 50.81 244 ALA A C 1
ATOM 1818 O O . ALA A 1 244 ? -22.632 19.114 53.361 1.00 50.81 244 ALA A O 1
ATOM 1819 N N . CYS A 1 245 ? -20.486 19.538 53.830 1.00 50.28 245 CYS A N 1
ATOM 1820 C CA . CYS A 1 245 ? -20.255 20.417 52.705 1.00 50.28 245 CYS A CA 1
ATOM 1821 C C . CYS A 1 245 ? -20.372 19.594 51.413 1.00 50.28 245 CYS A C 1
ATOM 1823 O O . CYS A 1 245 ? -19.716 18.564 51.237 1.00 50.28 245 CYS A O 1
ATOM 1825 N N . CYS A 1 246 ? -21.272 20.026 50.528 1.00 52.72 246 CYS A N 1
ATOM 1826 C CA . CYS A 1 246 ? -21.710 19.322 49.327 1.00 52.72 246 CYS A CA 1
ATOM 1827 C C . CYS A 1 246 ? -20.547 18.782 48.470 1.00 52.72 246 CYS A C 1
ATOM 1829 O O . CYS A 1 246 ? -20.031 19.464 47.581 1.00 52.72 246 CYS A O 1
ATOM 1831 N N . ARG A 1 247 ? -20.239 17.483 48.612 1.00 52.41 247 ARG A N 1
ATOM 1832 C CA . ARG A 1 247 ? -19.365 16.711 47.697 1.00 52.41 247 ARG A CA 1
ATOM 1833 C C . ARG A 1 247 ? -19.824 16.755 46.225 1.00 52.41 247 ARG A C 1
ATOM 1835 O O . ARG A 1 247 ? -19.078 16.348 45.334 1.00 52.41 247 ARG A O 1
ATOM 1842 N N . ARG A 1 248 ? -21.031 17.260 45.938 1.00 50.94 248 ARG A N 1
ATOM 1843 C CA . ARG A 1 248 ? -21.620 17.326 44.590 1.00 50.94 248 ARG A CA 1
ATOM 1844 C C . ARG A 1 248 ? -21.065 18.435 43.690 1.00 50.94 248 ARG A C 1
ATOM 1846 O O . ARG A 1 248 ? -21.132 18.285 42.474 1.00 50.94 248 ARG A O 1
ATOM 1853 N N . CYS A 1 249 ? -20.445 19.487 44.228 1.00 51.59 249 CYS A N 1
ATOM 1854 C CA . CYS A 1 249 ? -19.989 20.622 43.409 1.00 51.59 249 CYS A CA 1
ATOM 1855 C C . CYS A 1 249 ? -18.591 20.446 42.783 1.00 51.59 249 CYS A C 1
ATOM 1857 O O . CYS A 1 249 ? -18.230 21.189 41.874 1.00 51.59 249 CYS A O 1
ATOM 1859 N N . ARG A 1 250 ? -17.815 19.424 43.179 1.00 50.53 250 ARG A N 1
ATOM 1860 C CA . ARG A 1 250 ? -16.438 19.212 42.681 1.00 50.53 250 ARG A CA 1
ATOM 1861 C C . ARG A 1 250 ? -16.339 18.357 41.404 1.00 50.53 250 ARG A C 1
ATOM 1863 O O . ARG A 1 250 ? -15.238 18.081 40.941 1.00 50.53 250 ARG A O 1
ATOM 1870 N N . LYS A 1 251 ? -17.464 17.921 40.817 1.00 50.41 251 LYS A N 1
ATOM 1871 C CA . LYS A 1 251 ? -17.477 16.966 39.684 1.00 50.41 251 LYS A CA 1
ATOM 1872 C C . LYS A 1 251 ? -17.542 17.594 38.276 1.00 50.41 251 LYS A C 1
ATOM 1874 O O . LYS A 1 251 ? -17.476 16.853 37.300 1.00 50.41 251 LYS A O 1
ATOM 1879 N N . ARG A 1 252 ? -17.632 18.924 38.123 1.00 54.78 252 ARG A N 1
ATOM 1880 C CA . ARG A 1 252 ? -17.821 19.564 36.798 1.00 54.78 252 ARG A CA 1
ATOM 1881 C C . ARG A 1 252 ? -16.602 19.661 35.850 1.00 54.78 252 ARG A C 1
ATOM 1883 O O . ARG A 1 252 ? -16.857 19.592 34.651 1.00 54.78 252 ARG A O 1
ATOM 1890 N N . PRO A 1 253 ? -15.318 19.737 36.267 1.00 54.62 253 PRO A N 1
ATOM 1891 C CA . PRO A 1 253 ? -14.221 19.856 35.290 1.00 54.62 253 PRO A CA 1
ATOM 1892 C C . PRO A 1 253 ? -13.843 18.527 34.604 1.00 54.62 253 PRO A C 1
ATOM 1894 O O . PRO A 1 253 ? -13.114 18.526 33.621 1.00 54.62 253 PRO A O 1
ATOM 1897 N N . ARG A 1 254 ? -14.340 17.376 35.081 1.00 58.88 254 ARG A N 1
ATOM 1898 C CA . ARG A 1 254 ? -13.888 16.053 34.605 1.00 58.88 254 ARG A CA 1
ATOM 1899 C C . ARG A 1 254 ? -14.456 15.603 33.262 1.00 58.88 254 ARG A C 1
ATOM 1901 O O . ARG A 1 254 ? -13.772 14.874 32.555 1.00 58.88 254 ARG A O 1
ATOM 1908 N N . ARG A 1 255 ? -15.671 16.031 32.901 1.00 68.44 255 ARG A N 1
ATOM 1909 C CA . ARG A 1 255 ? -16.239 15.718 31.576 1.00 68.44 255 ARG A CA 1
ATOM 1910 C C . ARG A 1 255 ? -15.459 16.407 30.459 1.00 68.44 255 ARG A C 1
ATOM 1912 O O . ARG A 1 255 ? -15.260 15.804 29.417 1.00 68.44 255 ARG A O 1
ATOM 1919 N N . TRP A 1 256 ? -14.968 17.617 30.721 1.00 73.12 256 TRP A N 1
ATOM 1920 C CA . TRP A 1 256 ? -14.128 18.358 29.787 1.00 73.12 256 TRP A CA 1
ATOM 1921 C C . TRP A 1 256 ? -12.794 17.664 29.550 1.00 73.12 256 TRP A C 1
ATOM 1923 O O . TRP A 1 256 ? -12.420 17.493 28.401 1.00 73.12 256 TRP A O 1
ATOM 1933 N N . ILE A 1 257 ? -12.130 17.185 30.609 1.00 75.31 257 ILE A N 1
ATOM 1934 C CA . ILE A 1 257 ? -10.861 16.459 30.463 1.00 75.31 257 ILE A CA 1
ATOM 1935 C C . ILE A 1 257 ? -11.048 15.236 29.562 1.00 75.31 257 ILE A C 1
ATOM 1937 O O . ILE A 1 257 ? -10.343 15.141 28.574 1.00 75.31 257 ILE A O 1
ATOM 1941 N N . ALA A 1 258 ? -12.033 14.369 29.831 1.00 71.38 258 ALA A N 1
ATOM 1942 C CA . ALA A 1 258 ? -12.269 13.174 29.012 1.00 71.38 258 ALA A CA 1
ATOM 1943 C C . ALA A 1 258 ? -12.596 13.497 27.541 1.00 71.38 258 ALA A C 1
ATOM 1945 O O . ALA A 1 258 ? -12.125 12.804 26.641 1.00 71.38 258 ALA A O 1
ATOM 1946 N N . LEU A 1 259 ? -13.365 14.565 27.296 1.00 78.56 259 LEU A N 1
ATOM 1947 C CA . LEU A 1 259 ? -13.645 15.055 25.945 1.00 78.56 259 LEU A CA 1
ATOM 1948 C C . LEU A 1 259 ? -12.366 15.523 25.243 1.00 78.56 259 LEU A C 1
ATOM 1950 O O . LEU A 1 259 ? -12.116 15.113 24.116 1.00 78.56 259 LEU A O 1
ATOM 1954 N N . PHE A 1 260 ? -11.535 16.323 25.917 1.00 78.75 260 PHE A N 1
ATOM 1955 C CA . PHE A 1 260 ? -10.274 16.808 25.358 1.00 78.75 260 PHE A CA 1
ATOM 1956 C C . PHE A 1 260 ? -9.279 15.677 25.098 1.00 78.75 260 PHE A C 1
ATOM 1958 O O . PHE A 1 260 ? -8.632 15.693 24.054 1.00 78.75 260 PHE A O 1
ATOM 1965 N N . THR A 1 261 ? -9.180 14.671 25.976 1.00 71.00 261 THR A N 1
ATOM 1966 C CA . THR A 1 261 ? -8.300 13.521 25.723 1.00 71.00 261 THR A CA 1
ATOM 1967 C C . THR A 1 261 ? -8.760 12.723 24.507 1.00 71.00 261 THR A C 1
ATOM 1969 O O . THR A 1 261 ? -7.929 12.351 23.685 1.00 71.00 261 THR A O 1
ATOM 1972 N N . GLY A 1 262 ? -10.070 12.496 24.352 1.00 69.38 262 GLY A N 1
ATOM 1973 C CA . GLY A 1 262 ? -10.614 11.819 23.171 1.00 69.38 262 GLY A CA 1
ATOM 1974 C C . GLY A 1 262 ? -10.337 12.590 21.877 1.00 69.38 262 GLY A C 1
ATOM 1975 O O . GLY A 1 262 ? -9.849 12.019 20.906 1.00 69.38 262 GLY A O 1
ATOM 1976 N N . LEU A 1 263 ? -10.570 13.906 21.889 1.00 78.19 263 LEU A N 1
ATOM 1977 C CA . LEU A 1 263 ? -10.337 14.782 20.735 1.00 78.19 263 LEU A CA 1
ATOM 1978 C C . LEU A 1 263 ? -8.848 14.849 20.356 1.00 78.19 263 LEU A C 1
ATOM 1980 O O . LEU A 1 263 ? -8.510 14.849 19.174 1.00 78.19 263 LEU A O 1
ATOM 1984 N N . PHE A 1 264 ? -7.956 14.829 21.351 1.00 78.12 264 PHE A N 1
ATOM 1985 C CA . PHE A 1 264 ? -6.511 14.786 21.139 1.00 78.12 264 PHE A CA 1
ATOM 1986 C C . PHE A 1 264 ? -6.057 13.479 20.474 1.00 78.12 264 PHE A C 1
ATOM 1988 O O . PHE A 1 264 ? -5.281 13.525 19.524 1.00 78.12 264 PHE A O 1
ATOM 1995 N N . ILE A 1 265 ? -6.575 12.323 20.907 1.00 67.56 265 ILE A N 1
ATOM 1996 C CA . ILE A 1 265 ? -6.249 11.023 20.291 1.00 67.56 265 ILE A CA 1
ATOM 1997 C C . ILE A 1 265 ? -6.681 10.998 18.819 1.00 67.56 265 ILE A C 1
ATOM 1999 O O . ILE A 1 265 ? -5.896 10.603 17.957 1.00 67.56 265 ILE A O 1
ATOM 2003 N N . VAL A 1 266 ? -7.892 11.481 18.516 1.00 71.31 266 VAL A N 1
ATOM 2004 C CA . VAL A 1 266 ? -8.384 11.572 17.132 1.00 71.31 266 VAL A CA 1
ATOM 2005 C C . VAL A 1 266 ? -7.480 12.482 16.294 1.00 71.31 266 VAL A C 1
ATOM 2007 O O . VAL A 1 266 ? -7.055 12.085 15.210 1.00 71.31 266 VAL A O 1
ATOM 2010 N N . ALA A 1 267 ? -7.105 13.656 16.810 1.00 81.12 267 ALA A N 1
ATOM 2011 C CA . ALA A 1 267 ? -6.221 14.581 16.102 1.00 81.12 267 ALA A CA 1
ATOM 2012 C C . ALA A 1 267 ? -4.832 13.979 15.817 1.00 81.12 267 ALA A C 1
ATOM 2014 O O . ALA A 1 267 ? -4.339 14.076 14.693 1.00 81.12 267 ALA A O 1
ATOM 2015 N N . VAL A 1 268 ? -4.220 13.309 16.800 1.00 70.69 268 VAL A N 1
ATOM 2016 C CA . VAL A 1 268 ? -2.918 12.640 16.627 1.00 70.69 268 VAL A CA 1
ATOM 2017 C C . VAL A 1 268 ? -3.015 11.511 15.599 1.00 70.69 268 VAL A C 1
ATOM 2019 O O . VAL A 1 268 ? -2.141 11.398 14.741 1.00 70.69 268 VAL A O 1
ATOM 2022 N N . SER A 1 269 ? -4.094 10.720 15.619 1.00 67.44 269 SER A N 1
ATOM 2023 C CA . SER A 1 269 ? -4.303 9.638 14.645 1.00 67.44 269 SER A CA 1
ATOM 2024 C C . SER A 1 269 ? -4.464 10.153 13.208 1.00 67.44 269 SER A C 1
ATOM 2026 O O . SER A 1 269 ? -3.880 9.591 12.278 1.00 67.44 269 SER A O 1
ATOM 2028 N N . ALA A 1 270 ? -5.179 11.267 13.019 1.00 73.94 270 ALA A N 1
ATOM 2029 C CA . ALA A 1 270 ? -5.345 11.898 11.714 1.00 73.94 270 ALA A CA 1
ATOM 2030 C C . ALA A 1 270 ? -4.012 12.457 11.192 1.00 73.94 270 ALA A C 1
ATOM 2032 O O . ALA A 1 270 ? -3.647 12.219 10.040 1.00 73.94 270 ALA A O 1
ATOM 2033 N N . LEU A 1 271 ? -3.242 13.138 12.049 1.00 79.38 271 LEU A N 1
ATOM 2034 C CA . LEU A 1 271 ? -1.919 13.653 11.690 1.00 79.38 271 LEU A CA 1
ATOM 2035 C C . LEU A 1 271 ? -0.957 12.524 11.306 1.00 79.38 271 LEU A C 1
ATOM 2037 O O . LEU A 1 271 ? -0.339 12.604 10.245 1.00 79.38 271 LEU A O 1
ATOM 2041 N N . ALA A 1 272 ? -0.893 11.451 12.099 1.00 69.88 272 ALA A N 1
ATOM 2042 C CA . ALA A 1 272 ? -0.073 10.281 11.791 1.00 69.88 272 ALA A CA 1
ATOM 2043 C C . ALA A 1 272 ? -0.460 9.656 10.440 1.00 69.88 272 ALA A C 1
ATOM 2045 O O . ALA A 1 272 ? 0.410 9.406 9.608 1.00 69.88 272 ALA A O 1
ATOM 2046 N N . SER A 1 273 ? -1.761 9.504 10.172 1.00 66.75 273 SER A N 1
ATOM 2047 C CA . SER A 1 273 ? -2.263 8.953 8.904 1.00 66.75 273 SER A CA 1
ATOM 2048 C C . SER A 1 273 ? -1.863 9.815 7.702 1.00 66.75 273 SER A C 1
ATOM 2050 O O . SER A 1 273 ? -1.365 9.301 6.702 1.00 66.75 273 SER A O 1
ATOM 2052 N N . THR A 1 274 ? -2.010 11.142 7.800 1.00 79.00 274 THR A N 1
ATOM 2053 C CA . THR A 1 274 ? -1.593 12.052 6.716 1.00 79.00 274 THR A CA 1
ATOM 2054 C C . THR A 1 274 ? -0.085 12.046 6.491 1.00 79.00 274 THR A C 1
ATOM 2056 O O . THR A 1 274 ? 0.367 12.176 5.354 1.00 79.00 274 THR A O 1
ATOM 2059 N N . TRP A 1 275 ? 0.703 11.886 7.556 1.00 84.19 275 TRP A N 1
ATOM 2060 C CA . TRP A 1 275 ? 2.155 11.834 7.462 1.00 84.19 275 TRP A CA 1
ATOM 2061 C C . TRP A 1 275 ? 2.623 10.546 6.784 1.00 84.19 275 TRP A C 1
ATOM 2063 O O . TRP A 1 275 ? 3.444 10.613 5.875 1.00 84.19 275 TRP A O 1
ATOM 2073 N N . VAL A 1 276 ? 2.028 9.400 7.135 1.00 71.75 276 VAL A N 1
ATOM 2074 C CA . VAL A 1 276 ? 2.288 8.112 6.472 1.00 71.75 276 VAL A CA 1
ATOM 2075 C C . VAL A 1 276 ? 1.924 8.178 4.989 1.00 71.75 276 VAL A C 1
ATOM 2077 O O . VAL A 1 276 ? 2.752 7.829 4.156 1.00 71.75 276 VAL A O 1
ATOM 2080 N N . MET A 1 277 ? 0.750 8.710 4.632 1.00 68.69 277 MET A N 1
ATOM 2081 C CA . MET A 1 277 ? 0.366 8.868 3.220 1.00 68.69 277 MET A CA 1
ATOM 2082 C C . MET A 1 277 ? 1.332 9.775 2.450 1.00 68.69 277 MET A C 1
ATOM 2084 O O . MET A 1 277 ? 1.669 9.488 1.306 1.00 68.69 277 MET A O 1
ATOM 2088 N N . ARG A 1 278 ? 1.827 10.854 3.069 1.00 73.94 278 ARG A N 1
ATOM 2089 C CA . ARG A 1 278 ? 2.857 11.700 2.447 1.00 73.94 278 ARG A CA 1
ATOM 2090 C C . ARG A 1 278 ? 4.196 10.988 2.315 1.00 73.94 278 ARG A C 1
ATOM 2092 O O . ARG A 1 278 ? 4.842 11.161 1.293 1.00 73.94 278 ARG A O 1
ATOM 2099 N N . ALA A 1 279 ? 4.608 10.212 3.312 1.00 72.81 279 ALA A N 1
ATOM 2100 C CA . ALA A 1 279 ? 5.859 9.463 3.270 1.00 72.81 279 ALA A CA 1
ATOM 2101 C C . ALA A 1 279 ? 5.829 8.375 2.184 1.00 72.81 279 ALA A C 1
ATOM 2103 O O . ALA A 1 279 ? 6.794 8.239 1.437 1.00 72.81 279 ALA A O 1
ATOM 2104 N N . LEU A 1 280 ? 4.703 7.668 2.044 1.00 69.44 280 LEU A N 1
ATOM 2105 C CA . LEU A 1 280 ? 4.496 6.678 0.985 1.00 69.44 280 LEU A CA 1
ATOM 2106 C C . LEU A 1 280 ? 4.480 7.342 -0.401 1.00 69.44 280 LEU A C 1
ATOM 2108 O O . LEU A 1 280 ? 5.217 6.925 -1.291 1.00 69.44 280 LEU A O 1
ATOM 2112 N N . ASN A 1 281 ? 3.745 8.447 -0.556 1.00 70.38 281 ASN A N 1
ATOM 2113 C CA . ASN A 1 281 ? 3.675 9.168 -1.831 1.00 70.38 281 ASN A CA 1
ATOM 2114 C C . ASN A 1 281 ? 4.982 9.892 -2.196 1.00 70.38 281 ASN A C 1
ATOM 2116 O O . ASN A 1 281 ? 5.237 10.136 -3.370 1.00 70.38 281 ASN A O 1
ATOM 2120 N N . ALA A 1 282 ? 5.820 10.253 -1.219 1.00 69.44 282 ALA A N 1
ATOM 2121 C CA . ALA A 1 282 ? 7.111 10.888 -1.480 1.00 69.44 282 ALA A CA 1
ATOM 2122 C C . ALA A 1 282 ? 8.133 9.918 -2.090 1.00 69.44 282 ALA A C 1
ATOM 2124 O O . ALA A 1 282 ? 9.068 10.362 -2.757 1.00 69.44 282 ALA A O 1
ATOM 2125 N N . SER A 1 283 ? 7.964 8.609 -1.875 1.00 55.72 283 SER A N 1
ATOM 2126 C CA . SER A 1 283 ? 8.874 7.601 -2.420 1.00 55.72 283 SER A CA 1
ATOM 2127 C C . SER A 1 283 ? 8.501 7.168 -3.836 1.00 55.72 283 SER A C 1
ATOM 2129 O O . SER A 1 283 ? 9.366 6.710 -4.584 1.00 55.72 283 SER A O 1
ATOM 2131 N N . GLU A 1 284 ? 7.237 7.308 -4.225 1.00 58.38 284 GLU A N 1
ATOM 2132 C CA . GLU A 1 284 ? 6.757 6.852 -5.522 1.00 58.38 284 GLU A CA 1
ATOM 2133 C C . GLU A 1 284 ? 6.757 8.023 -6.505 1.00 58.38 284 GLU A C 1
ATOM 2135 O O . GLU A 1 284 ? 5.756 8.709 -6.712 1.00 58.38 284 GLU A O 1
ATOM 2140 N N . LYS A 1 285 ? 7.917 8.281 -7.127 1.00 69.81 285 LYS A N 1
ATOM 2141 C CA . LYS A 1 285 ? 7.919 9.068 -8.365 1.00 69.81 285 LYS A CA 1
ATOM 2142 C C . LYS A 1 285 ? 6.954 8.351 -9.314 1.00 69.81 285 LYS A C 1
ATOM 2144 O O . LYS A 1 285 ? 7.180 7.163 -9.559 1.00 69.81 285 LYS A O 1
ATOM 2149 N N . PRO A 1 286 ? 5.885 9.010 -9.798 1.00 72.81 286 PRO A N 1
ATOM 2150 C CA . PRO A 1 286 ? 4.909 8.358 -10.655 1.00 72.81 286 PRO A CA 1
ATOM 2151 C C . PRO A 1 286 ? 5.666 7.711 -11.809 1.00 72.81 286 PRO A C 1
ATOM 2153 O O . PRO A 1 286 ? 6.398 8.399 -12.526 1.00 72.81 286 PRO A O 1
ATOM 2156 N N . ARG A 1 287 ? 5.566 6.380 -11.921 1.00 76.94 287 ARG A N 1
ATOM 2157 C CA . ARG A 1 287 ? 6.234 5.655 -13.001 1.00 76.94 287 ARG A CA 1
ATOM 2158 C C . ARG A 1 287 ? 5.729 6.259 -14.313 1.00 76.94 287 ARG A C 1
ATOM 2160 O O . ARG A 1 287 ? 4.509 6.393 -14.462 1.00 76.94 287 ARG A O 1
ATOM 2167 N N . PRO A 1 288 ? 6.622 6.691 -15.220 1.00 81.75 288 PRO A N 1
ATOM 2168 C CA . PRO A 1 288 ? 6.179 7.214 -16.500 1.00 81.75 288 PRO A CA 1
ATOM 2169 C C . PRO A 1 288 ? 5.333 6.145 -17.209 1.00 81.75 288 PRO A C 1
ATOM 2171 O O . PRO A 1 288 ? 5.556 4.949 -16.988 1.00 81.75 288 PRO A O 1
ATOM 2174 N N . PRO A 1 289 ? 4.344 6.548 -18.026 1.00 88.62 289 PRO A N 1
ATOM 2175 C CA . PRO A 1 289 ? 3.615 5.591 -18.840 1.00 88.62 289 PRO A CA 1
ATOM 2176 C C . PRO A 1 289 ? 4.597 4.778 -19.687 1.00 88.62 289 PRO A C 1
ATOM 2178 O O . PRO A 1 289 ? 5.625 5.300 -20.118 1.00 88.62 289 PRO A O 1
ATOM 2181 N N . SER A 1 290 ? 4.268 3.511 -19.926 1.00 92.38 290 SER A N 1
ATOM 2182 C CA . SER A 1 290 ? 5.093 2.636 -20.760 1.00 92.38 290 SER A CA 1
ATOM 2183 C C . SER A 1 290 ? 5.283 3.224 -22.162 1.00 92.38 290 SER A C 1
ATOM 2185 O O . SER A 1 290 ? 4.334 3.746 -22.760 1.00 92.38 290 SER A O 1
ATOM 2187 N N . ALA A 1 291 ? 6.490 3.086 -22.711 1.00 94.25 291 ALA A N 1
ATOM 2188 C CA . ALA A 1 291 ? 6.823 3.474 -24.077 1.00 94.25 291 ALA A CA 1
ATOM 2189 C C . ALA A 1 291 ? 6.028 2.690 -25.137 1.00 94.25 291 ALA A C 1
ATOM 2191 O O . ALA A 1 291 ? 5.992 3.100 -26.294 1.00 94.25 291 ALA A O 1
ATOM 2192 N N . CYS A 1 292 ? 5.370 1.586 -24.771 1.00 95.44 292 CYS A N 1
ATOM 2193 C CA . CYS A 1 292 ? 4.485 0.843 -25.669 1.00 95.44 292 CYS A CA 1
ATOM 2194 C C . CYS A 1 292 ? 3.214 1.638 -26.022 1.00 95.44 292 CYS A C 1
ATOM 2196 O O . CYS A 1 292 ? 2.665 1.488 -27.108 1.00 95.44 292 CYS A O 1
ATOM 2198 N N . VAL A 1 293 ? 2.745 2.520 -25.127 1.00 94.62 293 VAL A N 1
ATOM 2199 C CA . VAL A 1 293 ? 1.506 3.304 -25.325 1.00 94.62 293 VAL A CA 1
ATOM 2200 C C . VAL A 1 293 ? 1.650 4.324 -26.458 1.00 94.62 293 VAL A C 1
ATOM 2202 O O . VAL A 1 293 ? 0.660 4.768 -27.033 1.00 94.62 293 VAL A O 1
ATOM 2205 N N . THR A 1 294 ? 2.882 4.702 -26.789 1.00 93.44 294 THR A N 1
ATOM 2206 C CA . THR A 1 294 ? 3.194 5.679 -27.836 1.00 93.44 294 THR A CA 1
ATOM 2207 C C . THR A 1 294 ? 3.552 5.023 -29.169 1.00 93.44 294 THR A C 1
ATOM 2209 O O . THR A 1 294 ? 3.980 5.729 -30.082 1.00 93.44 294 THR A O 1
ATOM 2212 N N . ALA A 1 295 ? 3.384 3.700 -29.296 1.00 94.00 295 ALA A N 1
ATOM 2213 C CA . ALA A 1 295 ? 3.639 2.973 -30.531 1.00 94.00 295 ALA A CA 1
ATOM 2214 C C . ALA A 1 295 ? 2.778 3.522 -31.678 1.00 94.00 295 ALA A C 1
ATOM 2216 O O . ALA A 1 295 ? 1.553 3.625 -31.582 1.00 94.00 295 ALA A O 1
ATOM 2217 N N . GLN A 1 296 ? 3.427 3.873 -32.782 1.00 92.06 296 GLN A N 1
ATOM 2218 C CA . GLN A 1 296 ? 2.790 4.367 -33.993 1.00 92.06 296 GLN A CA 1
ATOM 2219 C C . GLN A 1 296 ? 3.383 3.664 -35.214 1.00 92.06 296 GLN A C 1
ATOM 2221 O O . GLN A 1 296 ? 4.601 3.559 -35.380 1.00 92.06 296 GLN A O 1
ATOM 2226 N N . ASN A 1 297 ? 2.503 3.189 -36.095 1.00 90.88 297 ASN A N 1
ATOM 2227 C CA . ASN A 1 297 ? 2.910 2.567 -37.350 1.00 90.88 297 ASN A CA 1
ATOM 2228 C C . ASN A 1 297 ? 3.482 3.616 -38.303 1.00 90.88 297 ASN A C 1
ATOM 2230 O O . ASN A 1 297 ? 2.891 4.677 -38.492 1.00 90.88 297 ASN A O 1
ATOM 2234 N N . GLY A 1 298 ? 4.583 3.268 -38.966 1.00 72.88 298 GLY A N 1
ATOM 2235 C CA . GLY A 1 298 ? 5.127 4.054 -40.058 1.00 72.88 298 GLY A CA 1
ATOM 2236 C C . GLY A 1 298 ? 5.600 5.417 -39.592 1.00 72.88 298 GLY A C 1
ATOM 2237 O O . GLY A 1 298 ? 5.194 6.418 -40.155 1.00 72.88 298 GLY A O 1
ATOM 2238 N N . THR A 1 299 ? 6.457 5.483 -38.580 1.00 78.44 299 THR A N 1
ATOM 2239 C CA . THR A 1 299 ? 7.262 6.686 -38.361 1.00 78.44 299 THR A CA 1
ATOM 2240 C C . THR A 1 299 ? 8.719 6.290 -38.159 1.00 78.44 299 THR A C 1
ATOM 2242 O O . THR A 1 299 ? 9.027 5.300 -37.506 1.00 78.44 299 THR A O 1
ATOM 2245 N N . ALA A 1 300 ? 9.617 7.027 -38.797 1.00 82.25 300 ALA A N 1
ATOM 2246 C CA . ALA A 1 300 ? 11.049 7.021 -38.555 1.00 82.25 300 ALA A CA 1
ATOM 2247 C C . ALA A 1 300 ? 11.462 8.408 -38.055 1.00 82.25 300 ALA A C 1
ATOM 2249 O O . ALA A 1 300 ? 10.759 9.407 -38.265 1.00 82.25 300 ALA A O 1
ATOM 2250 N N . THR A 1 301 ? 12.610 8.472 -37.395 1.00 87.44 301 THR A N 1
ATOM 2251 C CA . THR A 1 301 ? 13.110 9.702 -36.785 1.00 87.44 301 THR A CA 1
ATOM 2252 C C . THR A 1 301 ? 13.795 10.609 -37.809 1.00 87.44 301 THR A C 1
ATOM 2254 O O . THR A 1 301 ? 14.582 10.124 -38.618 1.00 87.44 301 THR A O 1
ATOM 2257 N N . CYS A 1 302 ? 13.549 11.924 -37.764 1.00 88.62 302 CYS A N 1
ATOM 2258 C CA . CYS A 1 302 ? 14.300 12.891 -38.589 1.00 88.62 302 CYS A CA 1
ATOM 2259 C C . CYS A 1 302 ? 15.644 13.274 -37.988 1.00 88.62 302 CYS A C 1
ATOM 2261 O O . CYS A 1 302 ? 16.564 13.655 -38.704 1.00 88.62 302 CYS A O 1
ATOM 2263 N N . GLN A 1 303 ? 15.674 13.334 -36.658 1.00 92.81 303 GLN A N 1
ATOM 2264 C CA . GLN A 1 303 ? 16.776 13.938 -35.931 1.00 92.81 303 GLN A CA 1
ATOM 2265 C C . GLN A 1 303 ? 17.924 12.963 -35.784 1.00 92.81 303 GLN A C 1
ATOM 2267 O O . GLN A 1 303 ? 17.716 11.750 -35.817 1.00 92.81 303 GLN A O 1
ATOM 2272 N N . GLN A 1 304 ? 19.125 13.500 -35.584 1.00 94.00 304 GLN A N 1
ATOM 2273 C CA . GLN A 1 304 ? 20.275 12.668 -35.281 1.00 94.00 304 GLN A CA 1
ATOM 2274 C C . GLN A 1 304 ? 20.050 11.904 -33.979 1.00 94.00 304 GLN A C 1
ATOM 2276 O O . GLN A 1 304 ? 19.626 12.447 -32.951 1.00 94.00 304 GLN A O 1
ATOM 2281 N N . PHE A 1 305 ? 20.340 10.614 -34.047 1.00 94.81 305 PHE A N 1
ATOM 2282 C CA . PHE A 1 305 ? 20.185 9.704 -32.938 1.00 94.81 305 PHE A CA 1
ATOM 2283 C C . PHE A 1 305 ? 21.323 8.695 -32.918 1.00 94.81 305 PHE A C 1
ATOM 2285 O O . PHE A 1 305 ? 21.910 8.374 -33.952 1.00 94.81 305 PHE A O 1
ATOM 2292 N N . GLU A 1 306 ? 21.601 8.167 -31.735 1.00 95.88 306 GLU A N 1
ATOM 2293 C CA . GLU A 1 306 ? 22.469 7.012 -31.558 1.00 95.88 306 GLU A CA 1
ATOM 2294 C C . GLU A 1 306 ? 21.635 5.771 -31.229 1.00 95.88 306 GLU A C 1
ATOM 2296 O O . GLU A 1 306 ? 20.584 5.856 -30.581 1.00 95.88 306 GLU A O 1
ATOM 2301 N N . ILE A 1 307 ? 22.096 4.607 -31.693 1.00 95.12 307 ILE A N 1
ATOM 2302 C CA . ILE A 1 307 ? 21.507 3.327 -31.297 1.00 95.12 307 ILE A CA 1
ATOM 2303 C C . ILE A 1 307 ? 22.004 3.022 -29.886 1.00 95.12 307 ILE A C 1
ATOM 2305 O O . ILE A 1 307 ? 23.183 2.749 -29.656 1.00 95.12 307 ILE A O 1
ATOM 2309 N N . PHE A 1 308 ? 21.086 3.090 -28.934 1.00 92.12 308 PHE A N 1
ATOM 2310 C CA . PHE A 1 308 ? 21.354 2.856 -27.529 1.00 92.12 308 PHE A CA 1
ATOM 2311 C C . PHE A 1 308 ? 21.300 1.355 -27.216 1.00 92.12 308 PHE A C 1
ATOM 2313 O O . PHE A 1 308 ? 20.573 0.601 -27.853 1.00 92.12 308 PHE A O 1
ATOM 2320 N N . GLY A 1 309 ? 22.079 0.900 -26.235 1.00 86.69 309 GLY A N 1
ATOM 2321 C CA . GLY A 1 309 ? 22.064 -0.504 -25.806 1.00 86.69 309 GLY A CA 1
ATOM 2322 C C . GLY A 1 309 ? 22.817 -1.490 -26.708 1.00 86.69 309 GLY A C 1
ATOM 2323 O O . GLY A 1 309 ? 22.888 -2.663 -26.365 1.00 86.69 309 GLY A O 1
ATOM 2324 N N . MET A 1 310 ? 23.481 -1.048 -27.786 1.00 87.88 310 MET A N 1
ATOM 2325 C CA . MET A 1 310 ? 24.382 -1.920 -28.569 1.00 87.88 310 MET A CA 1
ATOM 2326 C C . MET A 1 310 ? 25.504 -2.550 -27.726 1.00 87.88 310 MET A C 1
ATOM 2328 O O . MET A 1 310 ? 26.010 -3.618 -28.053 1.00 87.88 310 MET A O 1
ATOM 2332 N N . HIS A 1 311 ? 25.895 -1.883 -26.639 1.00 87.25 311 HIS A N 1
ATOM 2333 C CA . HIS A 1 311 ? 26.899 -2.367 -25.693 1.00 87.25 311 HIS A CA 1
ATOM 2334 C C . HIS A 1 311 ? 26.354 -3.430 -24.723 1.00 87.25 311 HIS A C 1
ATOM 2336 O O . HIS A 1 311 ? 27.136 -4.081 -24.034 1.00 87.25 311 HIS A O 1
ATOM 2342 N N . LEU A 1 312 ? 25.032 -3.625 -24.660 1.00 87.88 312 LEU A N 1
ATOM 2343 C CA . LEU A 1 312 ? 24.383 -4.629 -23.817 1.00 87.88 312 LEU A CA 1
ATOM 2344 C C . LEU A 1 312 ? 24.393 -5.973 -24.539 1.00 87.88 312 LEU A C 1
ATOM 2346 O O . LEU A 1 312 ? 23.379 -6.486 -25.016 1.00 87.88 312 LEU A O 1
ATOM 2350 N N . PHE A 1 313 ? 25.598 -6.515 -24.656 1.00 87.38 313 PHE A N 1
ATOM 2351 C CA . PHE A 1 313 ? 25.836 -7.823 -25.227 1.00 87.38 313 PHE A CA 1
ATOM 2352 C C . PHE A 1 313 ? 25.734 -8.880 -24.135 1.00 87.38 313 PHE A C 1
ATOM 2354 O O . PHE A 1 313 ? 26.456 -8.840 -23.136 1.00 87.38 313 PHE A O 1
ATOM 2361 N N . ASN A 1 314 ? 24.841 -9.847 -24.318 1.00 85.69 314 ASN A N 1
ATOM 2362 C CA . ASN A 1 314 ? 24.764 -10.964 -23.402 1.00 85.69 314 ASN A CA 1
ATOM 2363 C C . ASN A 1 314 ? 25.800 -12.016 -23.816 1.00 85.69 314 ASN A C 1
ATOM 2365 O O . ASN A 1 314 ? 25.579 -12.816 -24.724 1.00 85.69 314 ASN A O 1
ATOM 2369 N N . HIS A 1 315 ? 26.936 -12.033 -23.116 1.00 89.25 315 HIS A N 1
ATOM 2370 C CA . HIS A 1 315 ? 28.021 -12.984 -23.372 1.00 89.25 315 HIS A CA 1
ATOM 2371 C C . HIS A 1 315 ? 27.597 -14.457 -23.257 1.00 89.25 315 HIS A C 1
ATOM 2373 O O . HIS A 1 315 ? 28.260 -15.312 -23.836 1.00 89.25 315 HIS A O 1
ATOM 2379 N N . THR A 1 316 ? 26.512 -14.768 -22.537 1.00 89.06 316 THR A N 1
ATOM 2380 C CA . THR A 1 316 ? 26.031 -16.153 -22.391 1.00 89.06 316 THR A CA 1
ATOM 2381 C C . THR A 1 316 ? 25.275 -16.648 -23.620 1.00 89.06 316 THR A C 1
ATOM 2383 O O . THR A 1 316 ? 25.451 -17.796 -24.016 1.00 89.06 316 THR A O 1
ATOM 2386 N N . THR A 1 317 ? 24.466 -15.790 -24.247 1.00 88.12 317 THR A N 1
ATOM 2387 C CA . THR A 1 317 ? 23.701 -16.126 -25.459 1.00 88.12 317 THR A CA 1
ATOM 2388 C C . THR A 1 317 ? 24.455 -15.782 -26.738 1.00 88.12 317 THR A C 1
ATOM 2390 O O . THR A 1 317 ? 24.087 -16.257 -27.808 1.00 88.12 317 THR A O 1
ATOM 2393 N N . GLY A 1 318 ? 25.509 -14.965 -26.646 1.00 90.75 318 GLY A N 1
ATOM 2394 C CA . GLY A 1 318 ? 26.261 -14.494 -27.806 1.00 90.75 318 GLY A CA 1
ATOM 2395 C C . GLY A 1 318 ? 25.467 -13.518 -28.679 1.00 90.75 318 GLY A C 1
ATOM 2396 O O . GLY A 1 318 ? 25.786 -13.358 -29.854 1.00 90.75 318 GLY A O 1
ATOM 2397 N N . THR A 1 319 ? 24.435 -12.879 -28.124 1.00 90.31 319 THR A N 1
ATOM 2398 C CA . THR A 1 319 ? 23.532 -11.971 -28.842 1.00 90.31 319 THR A CA 1
ATOM 2399 C C . THR A 1 319 ? 23.403 -10.638 -28.113 1.00 90.31 319 THR A C 1
ATOM 2401 O O . THR A 1 319 ? 23.564 -10.558 -26.889 1.00 90.31 319 THR A O 1
ATOM 2404 N N . SER A 1 320 ? 23.126 -9.562 -28.857 1.00 89.19 320 SER A N 1
ATOM 2405 C CA . SER A 1 320 ? 22.773 -8.289 -28.226 1.00 89.19 320 SER A CA 1
ATOM 2406 C C . SER A 1 320 ? 21.368 -8.382 -27.627 1.00 89.19 320 SER A C 1
ATOM 2408 O O . SER A 1 320 ? 20.513 -9.089 -28.159 1.00 89.19 320 SER A O 1
ATOM 2410 N N . GLN A 1 321 ? 21.099 -7.667 -26.531 1.00 86.44 321 GLN A N 1
ATOM 2411 C CA . GLN A 1 321 ? 19.746 -7.632 -25.960 1.00 86.44 321 GLN A CA 1
ATOM 2412 C C . GLN A 1 321 ? 18.696 -7.110 -26.955 1.00 86.44 321 GLN A C 1
ATOM 2414 O O . GLN A 1 321 ? 17.545 -7.528 -26.896 1.00 86.44 321 GLN A O 1
ATOM 2419 N N . MET A 1 322 ? 19.091 -6.252 -27.900 1.00 88.25 322 MET A N 1
ATOM 2420 C CA . MET A 1 322 ? 18.203 -5.785 -28.967 1.00 88.25 322 MET A CA 1
ATOM 2421 C C . MET A 1 322 ? 17.791 -6.907 -29.927 1.00 88.25 322 MET A C 1
ATOM 2423 O O . MET A 1 322 ? 16.666 -6.896 -30.417 1.00 88.25 322 MET A O 1
ATOM 2427 N N . ASP A 1 323 ? 18.680 -7.870 -30.187 1.00 90.00 323 ASP A N 1
ATOM 2428 C CA . ASP A 1 323 ? 18.393 -9.013 -31.063 1.00 90.00 323 ASP A CA 1
ATOM 2429 C C . ASP A 1 323 ? 17.505 -10.064 -30.381 1.00 90.00 323 ASP A C 1
ATOM 2431 O O . ASP A 1 323 ? 17.000 -10.954 -31.051 1.00 90.00 323 ASP A O 1
ATOM 2435 N N . LEU A 1 324 ? 17.323 -9.982 -29.057 1.00 85.62 324 LEU A N 1
ATOM 2436 C CA . LEU A 1 324 ? 16.406 -10.847 -28.306 1.00 85.62 324 LEU A CA 1
ATOM 2437 C C . LEU A 1 324 ? 14.961 -10.321 -28.310 1.00 85.62 324 LEU A C 1
ATOM 2439 O O . LEU A 1 324 ? 14.042 -11.052 -27.946 1.00 85.62 324 LEU A O 1
ATOM 2443 N N . ALA A 1 325 ? 14.748 -9.058 -28.687 1.00 90.44 325 ALA A N 1
ATOM 2444 C CA . ALA A 1 325 ? 13.426 -8.450 -28.748 1.00 90.44 325 ALA A CA 1
ATOM 2445 C C . ALA A 1 325 ? 12.737 -8.789 -30.082 1.00 90.44 325 ALA A C 1
ATOM 2447 O O . ALA A 1 325 ? 12.734 -7.990 -31.020 1.00 90.44 325 ALA A O 1
ATOM 2448 N N . ASP A 1 326 ? 12.144 -9.982 -30.143 1.00 92.81 326 ASP A N 1
ATOM 2449 C CA . ASP A 1 326 ? 11.514 -10.546 -31.347 1.00 92.81 326 ASP A CA 1
ATOM 2450 C C . ASP A 1 326 ? 10.118 -9.978 -31.648 1.00 92.81 326 ASP A C 1
ATOM 2452 O O . ASP A 1 326 ? 9.577 -10.183 -32.743 1.00 92.81 326 ASP A O 1
ATOM 2456 N N . THR A 1 327 ? 9.512 -9.274 -30.689 1.00 96.56 327 THR A N 1
ATOM 2457 C CA . THR A 1 327 ? 8.195 -8.652 -30.836 1.00 96.56 327 THR A CA 1
ATOM 2458 C C . THR A 1 327 ? 8.234 -7.147 -30.577 1.00 96.56 327 THR A C 1
ATOM 2460 O O . THR A 1 327 ? 9.111 -6.618 -29.895 1.00 96.56 327 THR A O 1
ATOM 2463 N N . GLU A 1 328 ? 7.230 -6.442 -31.107 1.00 96.06 328 GLU A N 1
ATOM 2464 C CA . GLU A 1 328 ? 7.009 -5.015 -30.840 1.00 96.06 328 GLU A CA 1
ATOM 2465 C C . GLU A 1 328 ? 6.922 -4.736 -29.329 1.00 96.06 328 GLU A C 1
ATOM 2467 O O . GLU A 1 328 ? 7.478 -3.752 -28.841 1.00 96.06 328 GLU A O 1
ATOM 2472 N N . GLN A 1 329 ? 6.281 -5.646 -28.590 1.00 96.50 329 GLN A N 1
ATOM 2473 C CA . GLN A 1 329 ? 6.076 -5.528 -27.153 1.00 96.50 329 GLN A CA 1
ATOM 2474 C C . GLN A 1 329 ? 7.376 -5.729 -26.357 1.00 96.50 329 GLN A C 1
ATOM 2476 O O . GLN A 1 329 ? 7.652 -4.969 -25.429 1.00 96.50 329 GLN A O 1
ATOM 2481 N N . ASP A 1 330 ? 8.217 -6.684 -26.755 1.00 95.94 330 ASP A N 1
ATOM 2482 C CA . ASP A 1 330 ? 9.529 -6.886 -26.123 1.00 95.94 330 ASP A CA 1
ATOM 2483 C C . ASP A 1 330 ? 10.443 -5.677 -26.359 1.00 95.94 330 ASP A C 1
ATOM 2485 O O . ASP A 1 330 ? 11.146 -5.220 -25.456 1.00 95.94 330 ASP A O 1
ATOM 2489 N N . CYS A 1 331 ? 10.383 -5.101 -27.564 1.00 96.75 331 CYS A N 1
ATOM 2490 C CA . CYS A 1 331 ? 11.179 -3.935 -27.927 1.00 96.75 331 CYS A CA 1
ATOM 2491 C C . CYS A 1 331 ? 10.828 -2.706 -27.074 1.00 96.75 331 CYS A C 1
ATOM 2493 O O . CYS A 1 331 ? 11.725 -2.019 -26.574 1.00 96.75 331 CYS A O 1
ATOM 2495 N N . CYS A 1 332 ? 9.536 -2.437 -26.867 1.00 96.62 332 CYS A N 1
ATOM 2496 C CA . CYS A 1 332 ? 9.099 -1.296 -26.068 1.00 96.62 332 CYS A CA 1
ATOM 2497 C C . CYS A 1 332 ? 9.338 -1.499 -24.564 1.00 96.62 332 CYS A C 1
ATOM 2499 O O . CYS A 1 332 ? 9.807 -0.567 -23.906 1.00 96.62 332 CYS A O 1
ATOM 2501 N N . HIS A 1 333 ? 9.122 -2.708 -24.030 1.00 96.06 333 HIS A N 1
ATOM 2502 C CA . HIS A 1 333 ? 9.448 -3.023 -22.635 1.00 96.06 333 HIS A CA 1
ATOM 2503 C C . HIS A 1 333 ? 10.947 -2.909 -22.349 1.00 96.06 333 HIS A C 1
ATOM 2505 O O . HIS A 1 333 ? 11.328 -2.309 -21.345 1.00 96.06 333 HIS A O 1
ATOM 2511 N N . GLY A 1 334 ? 11.806 -3.366 -23.265 1.00 95.50 334 GLY A N 1
ATOM 2512 C CA . GLY A 1 334 ? 13.250 -3.180 -23.123 1.00 95.50 334 GLY A CA 1
ATOM 2513 C C . GLY A 1 334 ? 13.656 -1.703 -23.030 1.00 95.50 334 GLY A C 1
ATOM 2514 O O . GLY A 1 334 ? 14.500 -1.337 -22.217 1.00 95.50 334 GLY A O 1
ATOM 2515 N N . CYS A 1 335 ? 12.998 -0.809 -23.776 1.00 96.25 335 CYS A N 1
ATOM 2516 C CA . CYS A 1 335 ? 13.240 0.634 -23.659 1.00 96.25 335 CYS A CA 1
ATOM 2517 C C . CYS A 1 335 ? 12.730 1.232 -22.328 1.00 96.25 335 CYS A C 1
ATOM 2519 O O . CYS A 1 335 ? 13.298 2.198 -21.802 1.00 96.25 335 CYS A O 1
ATOM 2521 N N . ASP A 1 336 ? 11.663 0.675 -21.751 1.00 95.25 336 ASP A N 1
ATOM 2522 C CA . ASP A 1 336 ? 11.166 1.096 -20.438 1.00 95.25 336 ASP A CA 1
ATOM 2523 C C . ASP A 1 336 ? 12.158 0.755 -19.319 1.00 95.25 336 ASP A C 1
ATOM 2525 O O . ASP A 1 336 ? 12.373 1.584 -18.428 1.00 95.25 336 ASP A O 1
ATOM 2529 N N . GLU A 1 337 ? 12.802 -0.408 -19.403 1.00 94.00 337 GLU A N 1
ATOM 2530 C CA . GLU A 1 337 ? 13.789 -0.883 -18.427 1.00 94.00 337 GLU A CA 1
ATOM 2531 C C . GLU A 1 337 ? 15.149 -0.190 -18.566 1.00 94.00 337 GLU A C 1
ATOM 2533 O O . GLU A 1 337 ? 15.848 0.017 -17.573 1.00 94.00 337 GLU A O 1
ATOM 2538 N N . LEU A 1 338 ? 15.517 0.228 -19.779 1.00 93.81 338 LEU A N 1
ATOM 2539 C CA . LEU A 1 338 ? 16.807 0.857 -20.031 1.00 93.81 338 LEU A CA 1
ATOM 2540 C C . LEU A 1 338 ? 16.852 2.329 -19.628 1.00 93.81 338 LEU A C 1
ATOM 2542 O O . LEU A 1 338 ? 16.179 3.199 -20.195 1.00 93.81 338 LEU A O 1
ATOM 2546 N N . GLU A 1 339 ? 17.729 2.629 -18.670 1.00 92.69 339 GLU A N 1
ATOM 2547 C CA . GLU A 1 339 ? 18.057 3.998 -18.289 1.00 92.69 339 GLU A CA 1
ATOM 2548 C C . GLU A 1 339 ? 18.745 4.719 -19.457 1.00 92.69 339 GLU A C 1
ATOM 2550 O O . GLU A 1 339 ? 19.814 4.326 -19.916 1.00 92.69 339 GLU A O 1
ATOM 2555 N N . GLY A 1 340 ? 18.116 5.787 -19.953 1.00 92.62 340 GLY A N 1
ATOM 2556 C CA . GLY A 1 340 ? 18.620 6.576 -21.081 1.00 92.62 340 GLY A CA 1
ATOM 2557 C C . GLY A 1 340 ? 17.998 6.243 -22.438 1.00 92.62 340 GLY A C 1
ATOM 2558 O O . GLY A 1 340 ? 18.181 7.027 -23.369 1.00 92.62 340 GLY A O 1
ATOM 2559 N N . CYS A 1 341 ? 17.207 5.167 -22.552 1.00 96.19 341 CYS A N 1
ATOM 2560 C CA . CYS A 1 341 ? 16.393 4.948 -23.747 1.00 96.19 341 CYS A CA 1
ATOM 2561 C C . CYS A 1 341 ? 15.295 6.016 -23.837 1.00 96.19 341 CYS A C 1
ATOM 2563 O O . CYS A 1 341 ? 14.522 6.215 -22.895 1.00 96.19 341 CYS A O 1
ATOM 2565 N N . GLN A 1 342 ? 15.241 6.725 -24.965 1.00 96.06 342 GLN A N 1
ATOM 2566 C CA . GLN A 1 342 ? 14.257 7.784 -25.210 1.00 96.06 342 GLN A CA 1
ATOM 2567 C C . GLN A 1 342 ? 13.203 7.358 -26.224 1.00 96.06 342 GLN A C 1
ATOM 2569 O O . GLN A 1 342 ? 12.054 7.787 -26.130 1.00 96.06 342 GLN A O 1
ATOM 2574 N N . ALA A 1 343 ? 13.582 6.520 -27.184 1.00 96.00 343 ALA A N 1
ATOM 2575 C CA . ALA A 1 343 ? 12.687 5.990 -28.194 1.00 96.00 343 ALA A CA 1
ATOM 2576 C C . ALA A 1 343 ? 13.104 4.599 -28.659 1.00 96.00 343 ALA A C 1
ATOM 2578 O O . ALA A 1 343 ? 14.187 4.117 -28.337 1.00 96.00 343 ALA A O 1
ATOM 2579 N N . TRP A 1 344 ? 12.228 3.944 -29.408 1.00 96.31 344 TRP A N 1
ATOM 2580 C CA . TRP A 1 344 ? 12.462 2.619 -29.954 1.00 96.31 344 TRP A CA 1
ATOM 2581 C C . TRP A 1 344 ? 11.849 2.499 -31.350 1.00 96.31 344 TRP A C 1
ATOM 2583 O O . TRP A 1 344 ? 10.848 3.140 -31.672 1.00 96.31 344 TRP A O 1
ATOM 2593 N N . MET A 1 345 ? 12.476 1.680 -32.190 1.00 95.88 345 MET A N 1
ATOM 2594 C CA . MET A 1 345 ? 11.983 1.298 -33.511 1.00 95.88 345 MET A CA 1
ATOM 2595 C C . MET A 1 345 ? 11.956 -0.219 -33.617 1.00 95.88 345 MET A C 1
ATOM 2597 O O . MET A 1 345 ? 12.945 -0.876 -33.300 1.00 95.88 345 MET A O 1
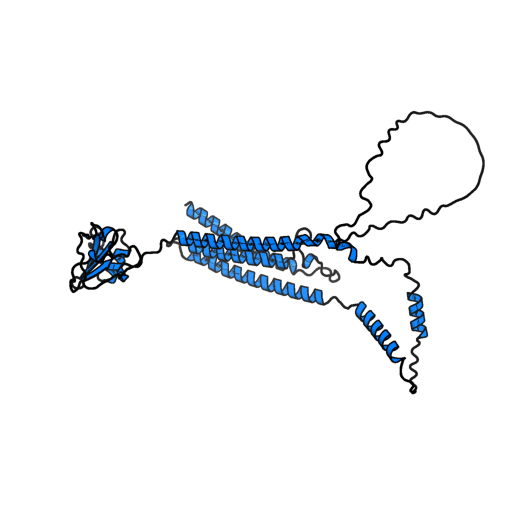ATOM 2601 N N . PHE A 1 346 ? 10.853 -0.764 -34.113 1.00 95.94 346 PHE A N 1
ATOM 2602 C CA . PHE A 1 346 ? 10.703 -2.182 -34.396 1.00 95.94 346 PHE A CA 1
ATOM 2603 C C . PHE A 1 346 ? 10.389 -2.397 -35.876 1.00 95.94 346 PHE A C 1
ATOM 2605 O O . PHE A 1 346 ? 9.366 -1.942 -36.390 1.00 95.94 346 PHE A O 1
ATOM 2612 N N . GLU A 1 347 ? 11.279 -3.094 -36.575 1.00 95.31 347 GLU A N 1
ATOM 2613 C CA . GLU A 1 347 ? 11.126 -3.430 -37.988 1.00 95.31 347 GLU A CA 1
ATOM 2614 C C . GLU A 1 347 ? 10.491 -4.819 -38.115 1.00 95.31 347 GLU A C 1
ATOM 2616 O O . GLU A 1 347 ? 11.155 -5.835 -37.910 1.00 95.31 347 GLU A O 1
ATOM 2621 N N . ARG A 1 348 ? 9.197 -4.883 -38.459 1.00 94.50 348 ARG A N 1
ATOM 2622 C CA . ARG A 1 348 ? 8.409 -6.130 -38.434 1.00 94.50 348 ARG A CA 1
ATOM 2623 C C . ARG A 1 348 ? 8.951 -7.203 -39.376 1.00 94.50 348 ARG A C 1
ATOM 2625 O O . ARG A 1 348 ? 8.934 -8.378 -39.026 1.00 94.50 348 ARG A O 1
ATOM 2632 N N . ALA A 1 349 ? 9.425 -6.805 -40.557 1.00 93.88 349 ALA A N 1
ATOM 2633 C CA . ALA A 1 349 ? 9.951 -7.735 -41.556 1.00 93.88 349 ALA A CA 1
ATOM 2634 C C . ALA A 1 349 ? 11.264 -8.389 -41.099 1.00 93.88 349 ALA A C 1
ATOM 2636 O O . ALA A 1 349 ? 11.458 -9.584 -41.297 1.00 93.88 349 ALA A O 1
ATOM 2637 N N . ALA A 1 350 ? 12.137 -7.609 -40.457 1.00 94.25 350 ALA A N 1
ATOM 2638 C CA . ALA A 1 350 ? 13.429 -8.073 -39.963 1.00 94.25 350 ALA A CA 1
ATOM 2639 C C . ALA A 1 350 ? 13.375 -8.624 -38.528 1.00 94.25 350 ALA A C 1
ATOM 2641 O O . ALA A 1 350 ? 14.382 -9.145 -38.059 1.00 94.25 350 ALA A O 1
ATOM 2642 N N . ARG A 1 351 ? 12.237 -8.468 -37.830 1.00 95.19 351 ARG A N 1
ATOM 2643 C CA . ARG A 1 351 ? 12.088 -8.701 -36.381 1.00 95.19 351 ARG A CA 1
ATOM 2644 C C . ARG A 1 351 ? 13.214 -8.059 -35.572 1.00 95.19 351 ARG A C 1
ATOM 2646 O O . ARG A 1 351 ? 13.767 -8.657 -34.663 1.00 95.19 351 ARG A O 1
ATOM 2653 N N . ARG A 1 352 ? 13.595 -6.839 -35.955 1.00 94.62 352 ARG A N 1
ATOM 2654 C CA . ARG A 1 352 ? 14.739 -6.146 -35.365 1.00 94.62 352 ARG A CA 1
ATOM 2655 C C . ARG A 1 352 ? 14.258 -4.966 -34.539 1.00 94.62 352 ARG A C 1
ATOM 2657 O O . ARG A 1 352 ? 13.646 -4.040 -35.077 1.00 94.62 352 ARG A O 1
ATOM 2664 N N . CYS A 1 353 ? 14.586 -4.987 -33.254 1.00 96.25 353 CYS A N 1
ATOM 2665 C CA . CYS A 1 353 ? 14.422 -3.854 -32.359 1.00 96.25 353 CYS A CA 1
ATOM 2666 C C . CYS A 1 353 ? 15.647 -2.936 -32.416 1.00 96.25 353 CYS A C 1
ATOM 2668 O O . CYS A 1 353 ? 16.778 -3.395 -32.563 1.00 96.25 353 CYS A O 1
ATOM 2670 N N . ARG 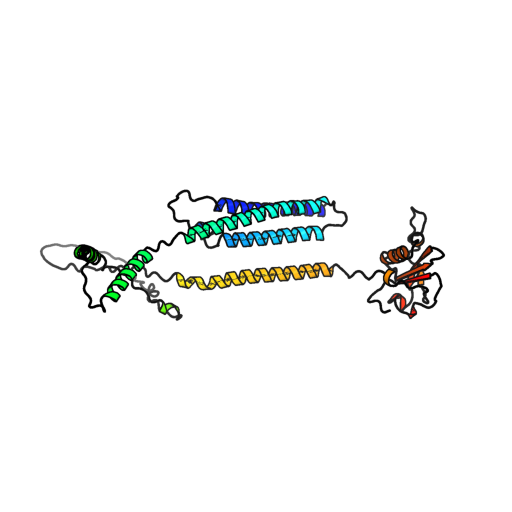A 1 354 ? 15.439 -1.625 -32.293 1.00 95.94 354 ARG A N 1
ATOM 2671 C CA . ARG A 1 354 ? 16.497 -0.635 -32.078 1.00 95.94 354 ARG A CA 1
ATOM 2672 C C . ARG A 1 354 ? 16.048 0.327 -30.995 1.00 95.94 354 ARG A C 1
ATOM 2674 O O . ARG A 1 354 ? 15.043 1.013 -31.172 1.00 95.94 354 ARG A O 1
ATOM 2681 N N . TRP A 1 355 ? 16.804 0.408 -29.910 1.00 96.69 355 TRP A N 1
ATOM 2682 C CA . TRP A 1 355 ? 16.624 1.450 -28.904 1.00 96.69 355 TRP A CA 1
ATOM 2683 C C . TRP A 1 355 ? 17.418 2.684 -29.291 1.00 96.69 355 TRP A C 1
ATOM 2685 O O . TRP A 1 355 ? 18.488 2.595 -29.889 1.00 96.69 355 TRP A O 1
ATOM 2695 N N . ILE A 1 356 ? 16.863 3.848 -28.997 1.00 96.19 356 ILE A N 1
ATOM 2696 C CA . ILE A 1 356 ? 17.309 5.112 -29.562 1.00 96.19 356 ILE A CA 1
ATOM 2697 C C . ILE A 1 356 ? 17.451 6.141 -28.455 1.00 96.19 356 ILE A C 1
ATOM 2699 O O . ILE A 1 356 ? 16.590 6.271 -27.575 1.00 96.19 356 ILE A O 1
ATOM 2703 N N . ARG A 1 357 ? 18.521 6.923 -28.558 1.00 96.56 357 ARG A N 1
ATOM 2704 C CA . ARG A 1 357 ? 18.708 8.159 -27.811 1.00 96.56 357 ARG A CA 1
ATOM 2705 C C . ARG A 1 357 ? 18.950 9.298 -28.794 1.00 96.56 357 ARG A C 1
ATOM 2707 O O . ARG A 1 357 ? 19.807 9.193 -29.669 1.00 96.56 357 ARG A O 1
ATOM 2714 N N . PHE A 1 358 ? 18.172 10.367 -28.680 1.00 96.88 358 PHE A N 1
ATOM 2715 C CA . PHE A 1 358 ? 18.351 11.548 -29.518 1.00 96.88 358 PHE A CA 1
ATOM 2716 C C . PHE A 1 358 ? 19.573 12.334 -29.056 1.00 96.88 358 PHE A C 1
ATOM 2718 O O . PHE A 1 358 ? 19.860 12.391 -27.861 1.00 96.88 358 PHE A O 1
ATOM 2725 N N . LEU A 1 359 ? 20.282 12.943 -30.004 1.00 96.88 359 LEU A N 1
ATOM 2726 C CA . LEU A 1 359 ? 21.473 13.747 -29.716 1.00 96.88 359 LEU A CA 1
ATOM 2727 C C . LEU A 1 359 ? 21.172 15.253 -29.712 1.00 96.88 359 LEU A C 1
ATOM 2729 O O . LEU A 1 359 ? 21.878 16.018 -29.059 1.00 96.88 359 LEU A O 1
ATOM 2733 N N . GLU A 1 360 ? 20.104 15.673 -30.394 1.00 96.62 360 GLU A N 1
ATOM 2734 C CA . GLU A 1 360 ? 19.789 17.083 -30.642 1.00 96.62 360 GLU A CA 1
ATOM 2735 C C . GLU A 1 360 ? 18.422 17.499 -30.068 1.00 96.62 360 GLU A C 1
ATOM 2737 O O . GLU A 1 360 ? 17.468 16.715 -29.990 1.00 96.62 360 GLU A O 1
ATOM 2742 N N . ASP A 1 361 ? 18.319 18.768 -29.664 1.00 94.75 361 ASP A N 1
ATOM 2743 C CA . ASP A 1 361 ? 17.049 19.401 -29.300 1.00 94.75 361 ASP A CA 1
ATOM 2744 C C . ASP A 1 361 ? 16.178 19.639 -30.554 1.00 94.75 361 ASP A C 1
ATOM 2746 O O . ASP A 1 361 ? 16.708 19.939 -31.623 1.00 94.75 361 ASP A O 1
ATOM 2750 N N . PRO A 1 362 ? 14.836 19.562 -30.457 1.00 93.62 362 PRO A N 1
ATOM 2751 C CA . PRO A 1 362 ? 14.039 19.411 -29.234 1.00 93.62 362 PRO A CA 1
ATOM 2752 C C . PRO A 1 362 ? 13.887 17.959 -28.748 1.00 93.62 362 PRO A C 1
ATOM 2754 O O . PRO A 1 362 ? 13.392 17.738 -27.643 1.00 93.62 362 PRO A O 1
ATOM 2757 N N . CYS A 1 363 ? 14.311 16.971 -29.537 1.00 94.62 363 CYS A N 1
ATOM 2758 C CA . CYS A 1 363 ? 14.011 15.554 -29.310 1.00 94.62 363 CYS A CA 1
ATOM 2759 C C . CYS A 1 363 ? 14.761 14.947 -28.125 1.00 94.62 363 CYS A C 1
ATOM 2761 O O . CYS A 1 363 ? 14.227 14.071 -27.448 1.00 94.62 363 CYS A O 1
ATOM 2763 N N . LEU A 1 364 ? 15.951 15.468 -27.818 1.00 94.62 364 LEU A N 1
ATOM 2764 C CA . LEU A 1 364 ? 16.694 15.121 -26.609 1.00 94.62 364 LEU A CA 1
ATOM 2765 C C . LEU A 1 364 ? 15.892 15.430 -25.330 1.00 94.62 364 LEU A C 1
ATOM 2767 O O . LEU A 1 364 ? 15.948 14.658 -24.373 1.00 94.62 364 LEU A O 1
ATOM 2771 N N . LYS A 1 365 ? 15.141 16.540 -25.303 1.00 93.62 365 LYS A N 1
ATOM 2772 C CA . LYS A 1 365 ? 14.303 16.951 -24.159 1.00 93.62 365 LYS A CA 1
ATOM 2773 C C . LYS A 1 365 ? 12.892 16.376 -24.218 1.00 93.62 365 LYS A C 1
ATOM 2775 O O . LYS A 1 365 ? 12.326 16.018 -23.185 1.00 93.62 365 LYS A O 1
ATOM 2780 N N . ASN A 1 366 ? 12.312 16.324 -25.412 1.00 93.00 366 ASN A N 1
ATOM 2781 C CA . ASN A 1 366 ? 10.948 15.878 -25.642 1.00 93.00 366 ASN A CA 1
ATOM 2782 C C . ASN A 1 366 ? 10.886 14.964 -26.877 1.00 93.00 366 ASN A C 1
ATOM 2784 O O . ASN A 1 366 ? 10.591 15.441 -27.975 1.00 93.00 366 ASN A O 1
ATOM 2788 N N . PRO A 1 367 ? 11.112 13.647 -26.718 1.00 92.94 367 PRO A N 1
ATOM 2789 C CA . PRO A 1 367 ? 11.102 12.709 -27.842 1.00 92.94 367 PRO A CA 1
ATOM 2790 C C . PRO A 1 367 ? 9.709 12.558 -28.477 1.00 92.94 367 PRO A C 1
ATOM 2792 O O . PRO A 1 367 ? 9.580 12.033 -29.582 1.00 92.94 367 PRO A O 1
ATOM 2795 N N . GLY A 1 368 ? 8.663 13.032 -27.791 1.00 91.12 368 GLY A N 1
ATOM 2796 C CA . GLY A 1 368 ? 7.298 13.056 -28.300 1.00 91.12 368 GLY A CA 1
ATOM 2797 C C . GLY A 1 368 ? 7.003 14.186 -29.285 1.00 91.12 368 GLY A C 1
ATOM 2798 O O . GLY A 1 368 ? 5.944 14.139 -29.906 1.00 91.12 368 GLY A O 1
ATOM 2799 N N . ASP A 1 369 ? 7.892 15.171 -29.458 1.00 91.81 369 ASP A N 1
ATOM 2800 C CA . ASP A 1 369 ? 7.682 16.281 -30.396 1.00 91.81 369 ASP A CA 1
ATOM 2801 C C . ASP A 1 369 ? 7.490 15.756 -31.833 1.00 91.81 369 ASP A C 1
ATOM 2803 O O . ASP A 1 369 ? 8.204 14.865 -32.302 1.00 91.81 369 ASP A O 1
ATOM 2807 N N . LEU A 1 370 ? 6.506 16.301 -32.553 1.00 89.06 370 LEU A N 1
ATOM 2808 C CA . LEU A 1 370 ? 6.208 15.907 -33.932 1.00 89.06 370 LEU A CA 1
ATOM 2809 C C . LEU A 1 370 ? 7.394 16.171 -34.867 1.00 89.06 370 LEU A C 1
ATOM 2811 O O . LEU A 1 370 ? 7.581 15.439 -35.833 1.00 89.06 370 LEU A O 1
ATOM 2815 N N . ARG A 1 371 ? 8.250 17.152 -34.548 1.00 90.81 371 ARG A N 1
ATOM 2816 C CA . ARG A 1 371 ? 9.482 17.444 -35.303 1.00 90.81 371 ARG A CA 1
ATOM 2817 C C . ARG A 1 371 ? 10.527 16.332 -35.223 1.00 90.81 371 ARG A C 1
ATOM 2819 O O . ARG A 1 371 ? 11.476 16.336 -36.002 1.00 90.81 371 ARG A O 1
ATOM 2826 N N . CYS A 1 372 ? 10.374 15.394 -34.292 1.00 90.88 372 CYS A N 1
ATOM 2827 C CA . CYS A 1 372 ? 11.247 14.231 -34.188 1.00 90.88 372 CYS A CA 1
ATOM 2828 C C . CYS A 1 372 ? 10.936 13.166 -35.244 1.00 90.88 372 CYS A C 1
ATOM 2830 O O . CYS A 1 372 ? 11.733 12.245 -35.404 1.00 90.88 372 CYS A O 1
ATOM 2832 N N . ARG A 1 373 ? 9.811 13.278 -35.970 1.00 88.81 373 ARG A N 1
ATOM 2833 C CA . ARG A 1 373 ? 9.251 12.239 -36.849 1.00 88.81 373 ARG A CA 1
ATOM 2834 C C . ARG A 1 373 ? 9.118 12.776 -38.276 1.00 88.81 373 ARG A C 1
ATOM 2836 O O . ARG A 1 373 ? 8.523 13.830 -38.463 1.00 88.81 373 ARG A O 1
ATOM 2843 N N . CYS A 1 374 ? 9.662 12.076 -39.277 1.00 81.75 374 CYS A N 1
ATOM 2844 C CA . CYS A 1 374 ? 9.670 12.599 -40.660 1.00 81.75 374 CYS A CA 1
ATOM 2845 C C . CYS A 1 374 ? 9.127 11.656 -41.714 1.00 81.75 374 CYS A C 1
ATOM 2847 O O . CYS A 1 374 ? 8.531 12.122 -42.679 1.00 81.75 374 CYS A O 1
ATOM 2849 N N . LEU A 1 375 ? 9.382 10.355 -41.594 1.00 76.69 375 LEU A N 1
ATOM 2850 C CA . LEU A 1 375 ? 9.142 9.436 -42.702 1.00 76.69 375 LEU A CA 1
ATOM 2851 C C . LEU A 1 375 ? 8.270 8.280 -42.266 1.00 76.69 375 LEU A C 1
ATOM 2853 O O . LEU A 1 375 ? 8.529 7.652 -41.243 1.00 76.69 375 LEU A O 1
ATOM 2857 N N . THR A 1 376 ? 7.274 7.968 -43.084 1.00 75.06 376 THR A N 1
ATOM 2858 C CA . THR A 1 376 ? 6.474 6.766 -42.927 1.00 75.06 376 THR A CA 1
ATOM 2859 C C . THR A 1 376 ? 7.141 5.605 -43.646 1.00 75.06 376 THR A C 1
ATOM 2861 O O . THR A 1 376 ? 7.022 5.442 -44.856 1.00 75.06 376 THR A O 1
ATOM 2864 N N . HIS A 1 377 ? 7.883 4.781 -42.904 1.00 81.94 377 HIS A N 1
ATOM 2865 C CA . HIS A 1 377 ? 8.396 3.529 -43.452 1.00 81.94 377 HIS A CA 1
ATOM 2866 C C . HIS A 1 377 ? 7.383 2.411 -43.200 1.00 81.94 377 HIS A C 1
ATOM 2868 O O . HIS A 1 377 ? 7.115 2.048 -42.051 1.00 81.94 377 HIS A O 1
ATOM 2874 N N . PHE A 1 378 ? 6.803 1.860 -44.268 1.00 86.44 378 PHE A N 1
ATOM 2875 C CA . PHE A 1 378 ? 5.926 0.697 -44.148 1.00 86.44 378 PHE A CA 1
ATOM 2876 C C . PHE A 1 378 ? 6.679 -0.458 -43.474 1.00 86.44 378 PHE A C 1
ATOM 2878 O O . PHE A 1 378 ? 7.845 -0.713 -43.770 1.00 86.44 378 PHE A O 1
ATOM 2885 N N . GLY A 1 379 ? 6.019 -1.141 -42.539 1.00 90.25 379 GLY A N 1
ATOM 2886 C CA . GLY A 1 379 ? 6.610 -2.262 -41.801 1.00 90.25 379 GLY A CA 1
ATOM 2887 C C . GLY A 1 379 ? 7.465 -1.879 -40.588 1.00 90.25 379 GLY A C 1
ATOM 2888 O O . GLY A 1 379 ? 7.888 -2.784 -39.871 1.00 90.25 379 GLY A O 1
ATOM 2889 N N . THR A 1 380 ? 7.662 -0.588 -40.307 1.00 93.62 380 THR A N 1
ATOM 2890 C CA . THR A 1 380 ? 8.349 -0.118 -39.094 1.00 93.62 380 THR A CA 1
ATOM 2891 C C . THR A 1 380 ? 7.349 0.474 -38.111 1.00 93.62 380 THR A C 1
ATOM 2893 O O . THR A 1 380 ? 6.442 1.213 -38.497 1.00 93.62 380 THR A O 1
ATOM 2896 N N . VAL A 1 381 ? 7.518 0.159 -36.833 1.00 94.69 381 VAL A N 1
ATOM 2897 C CA . VAL A 1 381 ? 6.794 0.772 -35.719 1.00 94.69 381 VAL A CA 1
ATOM 2898 C C . VAL A 1 381 ? 7.777 1.600 -34.920 1.00 94.69 381 VAL A C 1
ATOM 2900 O O . VAL A 1 381 ? 8.893 1.154 -34.669 1.00 94.69 381 VAL A O 1
ATOM 2903 N N . PHE A 1 382 ? 7.370 2.796 -34.528 1.00 95.25 382 PHE A N 1
ATOM 2904 C CA . PHE A 1 382 ? 8.166 3.665 -33.678 1.00 95.25 382 PHE A CA 1
ATOM 2905 C C . PHE A 1 382 ? 7.363 4.046 -32.446 1.00 95.25 382 PHE A C 1
ATOM 2907 O O . PHE A 1 382 ? 6.172 4.336 -32.539 1.00 95.25 382 PHE A O 1
ATOM 2914 N N . GLY A 1 383 ? 8.028 4.067 -31.301 1.00 95.19 383 GLY A N 1
ATOM 2915 C CA . GLY A 1 383 ? 7.480 4.582 -30.058 1.00 95.19 383 GLY A CA 1
ATOM 2916 C C . GLY A 1 383 ? 8.538 5.355 -29.287 1.00 95.19 383 GLY A C 1
ATOM 2917 O O . GLY A 1 383 ? 9.732 5.301 -29.580 1.00 95.19 383 GLY A O 1
ATOM 2918 N N . PHE A 1 384 ? 8.097 6.109 -28.291 1.00 95.12 384 PHE A N 1
ATOM 2919 C CA . PHE A 1 384 ? 8.963 6.922 -27.445 1.00 95.12 384 PHE A CA 1
ATOM 2920 C C . PHE A 1 384 ? 8.573 6.835 -25.977 1.00 95.12 384 PHE A C 1
ATOM 2922 O O . PHE A 1 384 ? 7.407 6.653 -25.630 1.00 95.12 384 PHE A O 1
ATOM 2929 N N . LYS A 1 385 ? 9.557 7.002 -25.097 1.00 94.69 385 LYS A N 1
ATOM 2930 C CA . LYS A 1 385 ? 9.347 7.025 -23.655 1.00 94.69 385 LYS A CA 1
ATOM 2931 C C . LYS A 1 385 ? 8.768 8.387 -23.264 1.00 94.69 385 LYS A C 1
ATOM 2933 O O . LYS A 1 385 ? 9.444 9.407 -23.429 1.00 94.69 385 LYS A O 1
ATOM 2938 N N . PRO A 1 386 ? 7.516 8.455 -22.787 1.00 91.56 386 PRO A N 1
ATOM 2939 C CA . PRO A 1 386 ? 6.896 9.726 -22.455 1.00 91.56 386 PRO A CA 1
ATOM 2940 C C . PRO A 1 386 ? 7.579 10.343 -21.230 1.00 91.56 386 PRO A C 1
ATOM 2942 O O . PRO A 1 386 ? 7.612 9.760 -20.148 1.00 91.56 386 PRO A O 1
ATOM 2945 N N . THR A 1 387 ? 8.098 11.559 -21.387 1.00 85.38 387 THR A N 1
ATOM 2946 C CA . THR A 1 387 ? 8.668 12.355 -20.285 1.00 85.38 387 THR A CA 1
ATOM 2947 C C . THR A 1 387 ? 7.597 13.134 -19.507 1.00 85.38 387 THR A C 1
ATOM 2949 O O . THR A 1 387 ? 7.888 13.732 -18.473 1.00 85.38 387 THR A O 1
ATOM 2952 N N . GLY A 1 388 ? 6.343 13.109 -19.974 1.00 78.62 388 GLY A N 1
ATOM 2953 C CA . GLY A 1 388 ? 5.200 13.812 -19.394 1.00 78.62 388 GLY A CA 1
ATOM 2954 C C . GLY A 1 388 ? 3.865 13.331 -19.974 1.00 78.62 388 GLY A C 1
ATOM 2955 O O . GLY A 1 388 ? 3.757 12.203 -20.455 1.00 78.62 388 GLY A O 1
ATOM 2956 N N . ARG A 1 389 ? 2.823 14.177 -19.930 1.00 66.44 389 ARG A N 1
ATOM 2957 C CA . ARG A 1 389 ? 1.534 13.862 -20.575 1.00 66.44 389 ARG A CA 1
ATOM 2958 C C . ARG A 1 389 ? 1.726 13.764 -22.089 1.00 66.44 389 ARG A C 1
ATOM 2960 O O . ARG A 1 389 ? 2.246 14.694 -22.697 1.00 66.44 389 ARG A O 1
ATOM 2967 N N . ILE A 1 390 ? 1.289 12.650 -22.674 1.00 63.69 390 ILE A N 1
ATOM 2968 C CA . ILE A 1 390 ? 1.319 12.425 -24.122 1.00 63.69 390 ILE A CA 1
ATOM 2969 C C . ILE A 1 390 ? 0.348 13.419 -24.772 1.00 63.69 390 ILE A C 1
ATOM 2971 O O . ILE A 1 390 ? -0.841 13.418 -24.453 1.00 63.69 390 ILE A O 1
ATOM 2975 N N . ILE A 1 391 ? 0.862 14.278 -25.651 1.00 60.34 391 ILE A N 1
ATOM 2976 C CA . ILE A 1 391 ? 0.060 15.143 -26.520 1.00 60.34 391 ILE A CA 1
ATOM 2977 C C . ILE A 1 391 ? 0.075 14.456 -27.886 1.00 60.34 391 ILE A C 1
ATOM 2979 O O . ILE A 1 391 ? 1.151 14.293 -28.462 1.00 60.34 391 ILE A O 1
ATOM 2983 N N . TRP A 1 392 ? -1.084 13.956 -28.317 1.00 60.53 392 TRP A N 1
ATOM 2984 C CA . TRP A 1 392 ? -1.256 13.273 -29.601 1.00 60.53 392 TRP A CA 1
ATOM 2985 C C . TRP A 1 392 ? -1.421 14.265 -30.743 1.00 60.53 392 TRP A C 1
ATOM 2987 O O . TRP A 1 392 ? -2.107 15.291 -30.521 1.00 60.53 392 TRP A O 1
#

Organism: Alexandrium catenella (NCBI:txid2925)

Foldseek 3Di:
DVVVVVVVVVVVVLVVLLVCLLVVLVVLLVVLPDDDPDPPPDPDLCSQADDDPRPHRVLVVSVVSLVVSVVVLVVVLVVCVVPDDPPDDVCVSVVSVVVSVVSVVSSVVSVVSSVVSVVVVVVSVVPPDPPPVVVVVVVVVVVVVVVVVPPDDDDDDDDDPCPPVVVVVVVVVVVPPPPPPDDPPPDDPPPPPDPDDDDPDPDDDDDDPDDDDDDDDDDDDDDDDDDDYDDPPPPPPPPPDPDPDDPPPPPPCVVVVVVVVVVVVVVVVVVVVVVVVCVVVVVCPPQFPFQLVFKDAFWDFPADKDFPQQVQQDPVVRGGCQLVQQDPVSLRVVLSPDDQFFKWKAQNVVSGITTIAGDDPPCNVAVLDPNGTDTGDHRMMMTGGGPDDRDD

Sequence (392 aa):
LFCALVSVNHSIAHVAVETLACVVPLVWCAASSRPPKDAQKLWPEEAAYGGPCQRLPRFTAFSVLAVASELYSTFSAAWLVAMAPCNVEPWRVILPYCLGVVVAVVRAYSAVLALRLQDECAHVCTRVLPSTTLEGAVVLAMAASKELHLAGAAGADDFELELDVADLLAQRRRSKLGDAAGAPRRCRWWCCRHRRCPCPGARRAADQSGTGSPSASTPDTLSETASVSSTQAVKGERTFGPIACCRRCRKRPRRWIALFTGLFIVAVSALASTWVMRALNASEKPRPPSACVTAQNGTATCQQFEIFGMHLFNHTTGTSQMDLADTEQDCCHGCDELEGCQAWMFERAARRCRWIRFLEDPCLKNPGDLRCRCLTHFGTVFGFKPTGRIIW

Secondary structure (DSSP, 8-state):
-HHHHHHHHHHHHHHHHHHHHHHHHHHHHHHHSPPPS-TTS---HHHHEETTTT-EEHHHHHHHHHHHHHHHHHHHHHHHHHT--TTS-THHHHHHHHHHHHHHHHHHHHHHHHHHHHHHHHHHHHS----HHHHHHHHHHHHHHHHHTTTS------------HHHHHHHHHHTSSS--S-PPP---GGGGGSS----S-S--------------------------------------------GGGGGTTHHHHHHHHHHHHHHHHHHHHHHHHHHHHHH-PPPPPPGGGG-EET-EE-S-EEEETTT-EETTTTEEGGGG--SHHHHHHHHHHSTT--EEEEETTTTEEEEEEE-STTTTT-TT-GGGEEE--TTEEEEE--SSS---

Radius of gyration: 47.05 Å; chains: 1; bounding box: 106×54×153 Å